Protein AF-A0A564YDT3-F1 (afdb_monomer_lite)

InterPro domains:
  IPR011989 Armadillo-like helical [G3DSA:1.25.10.10] (204-378)
  IPR016024 Armadillo-type fold [SSF48371] (12-375)
  IPR050517 DNA Damage Response and Repair Kinase [PTHR11139] (85-374)

Secondary structure (DSSP, 8-state):
----HHHHHHHTTHHHHHHHHHHHHHHHHHHTTSSSS--PPPPHHHHHHHHHHHHHHGGGGHHHHHHHHHHHHHH---HHHHHHHHHHHHH-GGGHHHHHHHHHHHHHHHHHT-B--S-S-----------PPP--------------------------------------BPPPPPPTT-TTTTTSTT-----------S----HHHHHHHHHHHHHHS--TTS-THHHHHHHHHHTSSTTT---HHHHHHHHHHHHHHHHHHHHHHHHSTTTTHHHHHHHHHHHHHHHHHHHH-S-HHHHHHHHHT--GGGHHHHTSHHHHHHHHHHTT-SSHHHHHHHHHHHHHHHHH-HHHHHHHHHHHHHHHHHHHHH--SSHHHH-

Sequence (383 aa):
MTYAAGEEFQKRDYVNKLVEILKNELKLLTESTSAKKKGGILSTAILLTLGLIAKNLGSAATGHIKGLLDTIIGRGLSQPLSITCALVAEHIPEMKRDVQEGLLKRINVILANTTGIGVPGGLPVGAVAGITPGSPTPGTAAGYGHRLSIPSSRLTPLRARHSVVGSPFSQVRTSAVPLPGFPWGEAFSKTSFVAGETDLSGDALTESQLVSVALKTLGNFDFEGYKLASFVRHIAQNFISIKTCGVREIRLEGVRTCLRLMLPLINSANHIPGQMQKELDAVSEVLTKLLIVGISDPDAEVRKCVFSMLDSQFDNFLAQSRHLNSLFVALNDEVFAIRGLVMQCLGRLSDVNPACVQPTLRSVLLKIITDLADSGTAKNKEE

pLDDT: mean 70.71, std 23.84, range [25.2, 96.88]

Radius of gyration: 30.37 Å; chains: 1; bounding box: 114×51×81 Å

Organism: Hymenolepis diminuta (NCBI:txid6216)

Structure (mmCIF, N/CA/C/O backbone):
data_AF-A0A564YDT3-F1
#
_entry.id   AF-A0A564YDT3-F1
#
loop_
_atom_site.group_PDB
_atom_site.id
_atom_site.type_symbol
_atom_site.label_atom_id
_atom_site.label_alt_id
_atom_site.label_comp_id
_atom_site.label_asym_id
_atom_site.label_entity_id
_atom_site.label_seq_id
_atom_site.pdbx_PDB_ins_code
_atom_site.Cartn_x
_atom_site.Cartn_y
_atom_site.Cartn_z
_atom_site.occupancy
_atom_site.B_iso_or_equiv
_atom_site.auth_seq_id
_atom_site.auth_comp_id
_atom_site.auth_asym_id
_atom_site.auth_atom_id
_atom_site.pdbx_PDB_model_num
ATOM 1 N N . MET A 1 1 ? -35.521 -2.847 -1.163 1.00 33.50 1 MET A N 1
ATOM 2 C CA . MET A 1 1 ? -36.248 -3.201 0.074 1.00 33.50 1 MET A CA 1
ATOM 3 C C . MET A 1 1 ? -35.228 -3.504 1.164 1.00 33.50 1 MET A C 1
ATOM 5 O O . MET A 1 1 ? -34.821 -4.646 1.324 1.00 33.50 1 MET A O 1
ATOM 9 N N . THR A 1 2 ? -34.741 -2.481 1.859 1.00 36.38 2 THR A N 1
ATOM 10 C CA . THR A 1 2 ? -33.985 -2.644 3.105 1.00 36.38 2 THR A CA 1
ATOM 11 C C . THR A 1 2 ? -35.016 -2.851 4.209 1.00 36.38 2 THR A C 1
ATOM 13 O O . THR A 1 2 ? -35.783 -1.946 4.521 1.00 36.38 2 THR A O 1
ATOM 16 N N . TYR A 1 3 ? -35.130 -4.078 4.717 1.00 42.34 3 TYR A N 1
ATOM 17 C CA . TYR A 1 3 ? -36.055 -4.386 5.806 1.00 42.34 3 TYR A CA 1
ATOM 18 C C . TYR A 1 3 ? -35.692 -3.519 7.016 1.00 42.34 3 TYR A C 1
ATOM 20 O O . TYR A 1 3 ? -34.595 -3.637 7.561 1.00 42.34 3 TYR A O 1
ATOM 28 N N . ALA A 1 4 ? -36.617 -2.653 7.428 1.00 45.19 4 ALA A N 1
ATOM 29 C CA . ALA A 1 4 ? -36.544 -1.835 8.632 1.00 45.19 4 ALA A CA 1
ATOM 30 C C . ALA A 1 4 ? -36.696 -2.709 9.893 1.00 45.19 4 ALA A C 1
ATOM 32 O O . ALA A 1 4 ? -37.617 -2.542 10.684 1.00 45.19 4 ALA A O 1
ATOM 33 N N . ALA A 1 5 ? -35.795 -3.676 10.084 1.00 51.84 5 ALA A N 1
ATOM 34 C CA . ALA A 1 5 ? -35.718 -4.457 11.317 1.00 51.84 5 ALA A CA 1
ATOM 35 C C . ALA A 1 5 ? -35.280 -3.591 12.515 1.00 51.84 5 ALA A C 1
ATOM 37 O O . ALA A 1 5 ? -35.499 -3.987 13.656 1.00 51.84 5 ALA A O 1
ATOM 38 N N . GLY A 1 6 ? -34.698 -2.410 12.258 1.00 53.25 6 GLY A N 1
ATOM 39 C CA . GLY A 1 6 ? -34.232 -1.470 13.276 1.00 53.25 6 GLY A CA 1
ATOM 40 C C . GLY A 1 6 ? -35.336 -1.004 14.228 1.00 53.25 6 GLY A C 1
ATOM 41 O O . GLY A 1 6 ? -35.147 -1.075 15.437 1.00 53.25 6 GLY A O 1
ATOM 42 N N . GLU A 1 7 ? -36.514 -0.617 13.725 1.00 53.59 7 GLU A N 1
ATOM 43 C CA . GLU A 1 7 ? -37.566 -0.038 14.579 1.00 53.59 7 GLU A CA 1
ATOM 44 C C . GLU A 1 7 ? -38.200 -1.052 15.549 1.00 53.59 7 GLU A C 1
ATOM 46 O O . GLU A 1 7 ? -38.453 -0.714 16.705 1.00 53.59 7 GLU A O 1
ATOM 51 N N . GLU A 1 8 ? -38.419 -2.304 15.131 1.00 54.78 8 GLU A N 1
ATOM 52 C CA . GLU A 1 8 ? -38.946 -3.375 16.002 1.00 54.78 8 GLU A CA 1
ATOM 53 C C . GLU A 1 8 ? -37.892 -3.877 17.008 1.00 54.78 8 GLU A C 1
ATOM 55 O O . GLU A 1 8 ? -38.218 -4.149 18.167 1.00 54.78 8 GLU A O 1
ATOM 60 N N . PHE A 1 9 ? -36.617 -3.967 16.605 1.00 57.81 9 PHE A N 1
ATOM 61 C CA . PHE A 1 9 ? -35.519 -4.370 17.499 1.00 57.81 9 PHE A CA 1
ATOM 62 C C . PHE A 1 9 ? -35.234 -3.333 18.585 1.00 57.81 9 PHE A C 1
ATOM 64 O O . PHE A 1 9 ? -34.908 -3.695 19.720 1.00 57.81 9 PHE A O 1
ATOM 71 N N . GLN A 1 10 ? -35.365 -2.056 18.234 1.00 55.94 10 GLN A N 1
ATOM 72 C CA . GLN A 1 10 ? -35.140 -0.931 19.130 1.00 55.94 10 GLN A CA 1
ATOM 73 C C . GLN A 1 10 ? -36.341 -0.717 20.067 1.00 55.94 10 GLN A C 1
ATOM 75 O O . GLN A 1 10 ? -36.142 -0.484 21.256 1.00 55.94 10 GLN A O 1
ATOM 80 N N . LYS A 1 11 ? -37.582 -0.918 19.588 1.00 57.47 11 LYS A N 1
ATOM 81 C CA . LYS A 1 11 ? -38.803 -0.882 20.422 1.00 57.47 11 LYS A CA 1
ATOM 82 C C . LYS A 1 11 ? -38.876 -1.984 21.482 1.00 57.47 11 LYS A C 1
ATOM 84 O O . LYS A 1 11 ? -39.515 -1.784 22.510 1.00 57.47 11 LYS A O 1
ATOM 89 N N . ARG A 1 12 ? -38.266 -3.151 21.243 1.00 57.25 12 ARG A N 1
ATOM 90 C CA . ARG A 1 12 ? -38.348 -4.318 22.148 1.00 57.25 12 ARG A CA 1
ATOM 91 C C . ARG A 1 12 ? -37.137 -4.507 23.070 1.00 57.25 12 ARG A C 1
ATOM 93 O O . ARG A 1 12 ? -37.044 -5.532 23.747 1.00 57.25 12 ARG A O 1
ATOM 100 N N . ASP A 1 13 ? -36.220 -3.540 23.105 1.00 66.75 13 ASP A N 1
ATOM 101 C CA . ASP A 1 13 ? -35.062 -3.511 24.013 1.00 66.75 13 ASP A CA 1
ATOM 102 C C . ASP A 1 13 ? -34.089 -4.709 23.864 1.00 66.75 13 ASP A C 1
ATOM 104 O O . ASP A 1 13 ? -33.243 -4.988 24.718 1.00 66.75 13 ASP A O 1
ATOM 108 N N . TYR A 1 14 ? -34.184 -5.449 22.753 1.00 68.19 14 TYR A N 1
ATOM 109 C CA . TYR A 1 14 ? -33.326 -6.607 22.483 1.00 68.19 14 TYR A CA 1
ATOM 110 C C . TYR A 1 14 ? -31.878 -6.206 22.219 1.00 68.19 14 TYR A C 1
ATOM 112 O O . TYR A 1 14 ? -30.973 -6.975 22.527 1.00 68.19 14 TYR A O 1
ATOM 120 N N . VAL A 1 15 ? -31.654 -5.000 21.694 1.00 66.12 15 VAL A N 1
ATOM 121 C CA . VAL A 1 15 ? -30.312 -4.446 21.472 1.00 66.12 15 VAL A CA 1
ATOM 122 C C . VAL A 1 15 ? -29.578 -4.288 22.797 1.00 66.12 15 VAL A C 1
ATOM 124 O O . VAL A 1 15 ? -28.439 -4.727 22.909 1.00 66.12 15 VAL A O 1
ATOM 127 N N . ASN A 1 16 ? -30.247 -3.759 23.823 1.00 67.25 16 ASN A N 1
ATOM 128 C CA . ASN A 1 16 ? -29.665 -3.604 25.152 1.00 67.25 16 ASN A CA 1
ATOM 129 C C . ASN A 1 16 ? -29.364 -4.955 25.789 1.00 67.25 16 ASN A C 1
ATOM 131 O O . ASN A 1 16 ? -28.258 -5.162 26.275 1.00 67.25 16 ASN A O 1
ATOM 135 N N . LYS A 1 17 ? -30.283 -5.921 25.691 1.00 70.38 17 LYS A N 1
ATOM 136 C CA . LYS A 1 17 ? -30.034 -7.291 26.168 1.00 70.38 17 LYS A CA 1
ATOM 137 C C . LYS A 1 17 ? -28.864 -7.956 25.446 1.00 70.38 17 LYS A C 1
ATOM 139 O O . LYS A 1 17 ? -28.045 -8.599 26.089 1.00 70.38 17 LYS A O 1
ATOM 144 N N . LEU A 1 18 ? -28.759 -7.790 24.130 1.00 72.25 18 LEU A N 1
ATOM 145 C CA . LEU A 1 18 ? -27.697 -8.394 23.329 1.00 72.25 18 LEU A CA 1
ATOM 146 C C . LEU A 1 18 ? -26.345 -7.724 23.603 1.00 72.25 18 LEU A C 1
ATOM 148 O O . LEU A 1 18 ? -25.355 -8.419 23.798 1.00 72.25 18 LEU A O 1
ATOM 152 N N . VAL A 1 19 ? -26.302 -6.395 23.706 1.00 69.56 19 VAL A N 1
ATOM 153 C CA . VAL A 1 19 ? -25.108 -5.648 24.131 1.00 69.56 19 VAL A CA 1
ATOM 154 C C . VAL A 1 19 ? -24.692 -6.040 25.548 1.00 69.56 19 VAL A C 1
ATOM 156 O O . VAL A 1 19 ? -23.501 -6.197 25.791 1.00 69.56 19 VAL A O 1
ATOM 159 N N . GLU A 1 20 ? -25.629 -6.220 26.479 1.00 70.75 20 GLU A N 1
ATOM 160 C CA . GLU A 1 20 ? -25.328 -6.683 27.840 1.00 70.75 20 GLU A CA 1
ATOM 161 C C . GLU A 1 20 ? -24.813 -8.128 27.851 1.00 70.75 20 GLU A C 1
ATOM 163 O O . GLU A 1 20 ? -23.852 -8.424 28.555 1.00 70.75 20 GLU A O 1
ATOM 168 N N . ILE A 1 21 ? -25.353 -9.018 27.014 1.00 73.38 21 ILE A N 1
ATOM 169 C CA . ILE A 1 21 ? -24.790 -10.364 26.815 1.00 73.38 21 ILE A CA 1
ATOM 170 C C . ILE A 1 21 ? -23.361 -10.265 26.269 1.00 73.38 21 ILE A C 1
ATOM 172 O O . ILE A 1 21 ? -22.465 -10.908 26.805 1.00 73.38 21 ILE A O 1
ATOM 176 N N . LEU A 1 22 ? -23.114 -9.415 25.266 1.00 72.06 22 LEU A N 1
ATOM 177 C CA . LEU A 1 22 ? -21.770 -9.200 24.722 1.00 72.06 22 LEU A CA 1
ATOM 178 C C . LEU A 1 22 ? -20.821 -8.609 25.772 1.00 72.06 22 LEU A C 1
ATOM 180 O O . LEU A 1 22 ? -19.676 -9.043 25.862 1.00 72.06 22 LEU A O 1
ATOM 184 N N . LYS A 1 23 ? -21.277 -7.655 26.591 1.00 70.06 23 LYS A N 1
ATOM 185 C CA . LYS A 1 23 ? -20.511 -7.106 27.719 1.00 70.06 23 LYS A CA 1
ATOM 186 C C . LYS A 1 23 ? -20.191 -8.178 28.748 1.00 70.06 23 LYS A C 1
ATOM 188 O O . LYS A 1 23 ? -19.061 -8.211 29.217 1.00 70.06 23 LYS A O 1
ATOM 193 N N . ASN A 1 24 ? -21.143 -9.044 29.084 1.00 70.12 24 ASN A N 1
ATOM 194 C CA . ASN A 1 24 ? -20.952 -10.117 30.055 1.00 70.12 24 ASN A CA 1
ATOM 195 C C . ASN A 1 24 ? -19.995 -11.189 29.529 1.00 70.12 24 ASN A C 1
ATOM 197 O O . ASN A 1 24 ? -19.078 -11.567 30.247 1.00 70.12 24 ASN A O 1
ATOM 201 N N . GLU A 1 25 ? -20.120 -11.594 28.266 1.00 68.81 25 GLU A N 1
ATOM 202 C CA . GLU A 1 25 ? -19.162 -12.481 27.591 1.00 68.81 25 GLU A CA 1
ATOM 203 C C . GLU A 1 25 ? -17.764 -11.852 27.544 1.00 68.81 25 GLU A C 1
ATOM 205 O O . GLU A 1 25 ? -16.768 -12.473 27.919 1.00 68.81 25 GLU A O 1
ATOM 210 N N . LEU A 1 26 ? -17.673 -10.566 27.189 1.00 66.56 26 LEU A N 1
ATOM 211 C CA . LEU A 1 26 ? -16.420 -9.820 27.249 1.00 66.56 26 LEU A CA 1
ATOM 212 C C . LEU A 1 26 ? -15.870 -9.770 28.676 1.00 66.56 26 LEU A C 1
ATOM 214 O O . LEU A 1 26 ? -14.663 -9.949 28.839 1.00 66.56 26 LEU A O 1
ATOM 218 N N . LYS A 1 27 ? -16.714 -9.551 29.690 1.00 66.00 27 LYS A N 1
ATOM 219 C CA . LYS A 1 27 ? -16.330 -9.459 31.103 1.00 66.00 27 LYS A CA 1
ATOM 220 C C . LYS A 1 27 ? -15.827 -10.799 31.636 1.00 66.00 27 LYS A C 1
ATOM 222 O O . LYS A 1 27 ? -14.763 -10.816 32.254 1.00 66.00 27 LYS A O 1
ATOM 227 N N . LEU A 1 28 ? -16.505 -11.898 31.314 1.00 58.72 28 LEU A N 1
ATOM 228 C CA . LEU A 1 28 ? -16.106 -13.271 31.641 1.00 58.72 28 LEU A CA 1
ATOM 229 C C . LEU A 1 28 ? -14.734 -13.610 31.044 1.00 58.72 28 LEU A C 1
ATOM 231 O O . LEU A 1 28 ? -13.866 -14.105 31.759 1.00 58.72 28 LEU A O 1
ATOM 235 N N . LEU A 1 29 ? -14.490 -13.211 29.790 1.00 54.16 29 LEU A N 1
ATOM 236 C CA . LEU A 1 29 ? -13.172 -13.281 29.138 1.00 54.16 29 LEU A CA 1
ATOM 237 C C . LEU A 1 29 ? -12.082 -12.441 29.840 1.00 54.16 29 LEU A C 1
ATOM 239 O O . LEU A 1 29 ? -10.897 -12.672 29.610 1.00 54.16 29 LEU A O 1
ATOM 243 N N . THR A 1 30 ? -12.452 -11.460 30.670 1.00 50.59 30 THR A N 1
ATOM 244 C CA . THR A 1 30 ? -11.523 -10.668 31.505 1.00 50.59 30 THR A CA 1
ATOM 245 C C . THR A 1 30 ? -11.317 -11.279 32.890 1.00 50.59 30 THR A C 1
ATOM 247 O O . THR A 1 30 ? -10.190 -11.307 33.377 1.00 50.59 30 THR A O 1
ATOM 250 N N . GLU A 1 31 ? -12.362 -11.785 33.545 1.00 45.59 31 GLU A N 1
ATOM 251 C CA . GLU A 1 31 ? -12.270 -12.317 34.915 1.00 45.59 31 GLU A CA 1
ATOM 252 C C . GLU A 1 31 ? -11.478 -13.636 34.979 1.00 45.59 31 GLU A C 1
ATOM 254 O O . GLU A 1 31 ? -10.703 -13.843 35.918 1.00 45.59 31 GLU A O 1
ATOM 259 N N . SER A 1 32 ? -11.525 -14.452 33.920 1.00 41.31 32 SER A N 1
ATOM 260 C CA . SER A 1 32 ? -10.684 -15.649 33.760 1.00 41.31 32 SER A CA 1
ATOM 261 C C . SER A 1 32 ? -9.178 -15.362 33.607 1.00 41.31 32 SER A C 1
ATOM 263 O O . SER A 1 32 ? -8.384 -16.296 33.533 1.00 41.31 32 SER A O 1
ATOM 265 N N . THR A 1 33 ? -8.756 -14.091 33.551 1.00 44.94 33 THR A N 1
ATOM 266 C CA . THR A 1 33 ? -7.354 -13.682 33.314 1.00 44.94 33 THR A CA 1
ATOM 267 C C . THR A 1 33 ? -6.648 -13.093 34.541 1.00 44.94 33 THR A C 1
ATOM 269 O O . THR A 1 33 ? -5.481 -12.703 34.458 1.00 44.94 33 THR A O 1
ATOM 272 N N . SER A 1 34 ? -7.310 -13.080 35.705 1.00 38.91 34 SER A N 1
ATOM 273 C CA . SER A 1 34 ? -6.758 -12.531 36.957 1.00 38.91 34 SER A CA 1
ATOM 274 C C . SER A 1 34 ? -5.702 -13.415 37.647 1.00 38.91 34 SER A C 1
ATOM 276 O O . SER A 1 34 ? -5.013 -12.946 38.550 1.00 38.91 34 SER A O 1
ATOM 278 N N . ALA A 1 35 ? -5.469 -14.647 37.180 1.00 37.22 35 ALA A N 1
ATOM 279 C CA . ALA A 1 35 ? -4.373 -15.498 37.645 1.00 37.22 35 ALA A CA 1
ATOM 280 C C . ALA A 1 35 ? -3.410 -15.824 36.489 1.00 37.22 35 ALA A C 1
ATOM 282 O O . ALA A 1 35 ? -3.577 -16.804 35.777 1.00 37.22 35 ALA A O 1
ATOM 283 N N . LYS A 1 36 ? -2.386 -14.976 36.319 1.00 36.22 36 LYS A N 1
ATOM 284 C CA . LYS A 1 36 ? -1.228 -15.135 35.412 1.00 36.22 36 LYS A CA 1
ATOM 285 C C . LYS A 1 36 ? -1.547 -15.409 33.924 1.00 36.22 36 LYS A C 1
ATOM 287 O O . LYS A 1 36 ? -1.629 -16.540 33.469 1.00 36.22 36 LYS A O 1
ATOM 292 N N . LYS A 1 37 ? -1.462 -14.323 33.143 1.00 46.25 37 LYS A N 1
ATOM 293 C CA . LYS A 1 37 ? -0.889 -14.276 31.780 1.00 46.25 37 LYS A CA 1
ATOM 294 C C . LYS A 1 37 ? -1.611 -15.120 30.706 1.00 46.25 37 LYS A C 1
ATOM 296 O O . LYS A 1 37 ? -1.073 -16.110 30.229 1.00 46.25 37 LYS A O 1
ATOM 301 N N . LYS A 1 38 ? -2.773 -14.655 30.225 1.00 38.19 38 LYS A N 1
ATOM 302 C CA . LYS A 1 38 ? -3.276 -14.979 28.871 1.00 38.19 38 LYS A CA 1
ATOM 303 C C . LYS A 1 38 ? -4.389 -14.005 28.468 1.00 38.19 38 LYS A C 1
ATOM 305 O O . LYS A 1 38 ? -5.486 -14.077 28.999 1.00 38.19 38 LYS A O 1
ATOM 310 N N . GLY A 1 39 ? -4.116 -13.070 27.557 1.00 39.53 39 GLY A N 1
ATOM 311 C CA . GLY A 1 39 ? -5.174 -12.285 26.916 1.00 39.53 39 GLY A CA 1
ATOM 312 C C . GLY A 1 39 ? -5.913 -13.187 25.935 1.00 39.53 39 GLY A C 1
ATOM 313 O O . GLY A 1 39 ? -5.366 -13.502 24.882 1.00 39.53 39 GLY A O 1
ATOM 314 N N . GLY A 1 40 ? -7.103 -13.663 26.306 1.00 47.50 40 GLY A N 1
ATOM 315 C CA . GLY A 1 40 ? -7.922 -14.504 25.435 1.00 47.50 40 GLY A CA 1
ATOM 316 C C . GLY A 1 40 ? -8.253 -13.777 24.133 1.00 47.50 40 GLY A C 1
ATOM 317 O O . GLY A 1 40 ? -8.677 -12.618 24.154 1.00 47.50 40 GLY A O 1
ATOM 318 N N . ILE A 1 41 ? -8.039 -14.450 23.001 1.00 51.03 41 ILE A N 1
ATOM 319 C CA . ILE A 1 41 ? -8.452 -13.957 21.687 1.00 51.03 41 ILE A CA 1
ATOM 320 C C . ILE A 1 41 ? -9.961 -13.729 21.734 1.00 51.03 41 ILE A C 1
ATOM 322 O O . ILE A 1 41 ? -10.732 -14.606 22.121 1.00 51.03 41 ILE A O 1
ATOM 326 N N . LEU A 1 42 ? -10.379 -12.524 21.363 1.00 62.12 42 LEU A N 1
ATOM 327 C CA . LEU A 1 42 ? -11.789 -12.187 21.260 1.00 62.12 42 LEU A CA 1
ATOM 328 C C . LEU A 1 42 ? -12.412 -13.065 20.174 1.00 62.12 42 LEU A C 1
ATOM 330 O O . LEU A 1 42 ? -11.911 -13.088 19.050 1.00 62.12 42 LEU A O 1
ATOM 334 N N . SER A 1 43 ? -13.478 -13.799 20.507 1.00 70.44 43 SER A N 1
ATOM 335 C CA . SER A 1 43 ? -14.129 -14.673 19.532 1.00 70.44 43 SER A CA 1
ATOM 336 C C . SER A 1 43 ? -14.546 -13.858 18.309 1.00 70.44 43 SER A C 1
ATOM 338 O O . SER A 1 43 ? -15.221 -12.833 18.428 1.00 70.44 43 SER A O 1
ATOM 340 N N . THR A 1 44 ? -14.156 -14.326 17.124 1.00 77.38 44 THR A N 1
ATOM 341 C CA . THR A 1 44 ? -14.500 -13.713 15.833 1.00 77.38 44 THR A CA 1
ATOM 342 C C . THR A 1 44 ? -16.002 -13.443 15.717 1.00 77.38 44 THR A C 1
ATOM 344 O O . THR A 1 44 ? -16.403 -12.405 15.197 1.00 77.38 44 THR A O 1
ATOM 347 N N . ALA A 1 45 ? -16.840 -14.321 16.278 1.00 76.94 45 ALA A N 1
ATOM 348 C CA . ALA A 1 45 ? -18.288 -14.143 16.306 1.00 76.94 45 ALA A CA 1
ATOM 349 C C . ALA A 1 45 ? -18.720 -12.896 17.103 1.00 76.94 45 ALA A C 1
ATOM 351 O O . ALA A 1 45 ? -19.580 -12.147 16.648 1.00 76.94 45 ALA A O 1
ATOM 352 N N . ILE A 1 46 ? -18.092 -12.620 18.251 1.00 78.12 46 ILE A N 1
ATOM 353 C CA . ILE A 1 46 ? -18.386 -11.443 19.091 1.00 78.12 46 ILE A CA 1
ATOM 354 C C . ILE A 1 46 ? -17.996 -10.152 18.353 1.00 78.12 46 ILE A C 1
ATOM 356 O O . ILE A 1 46 ? -18.741 -9.175 18.349 1.00 78.12 46 ILE A O 1
ATOM 360 N N . LEU A 1 47 ? -16.849 -10.156 17.670 1.00 78.06 47 LEU A N 1
ATOM 361 C CA . LEU A 1 47 ? -16.393 -9.004 16.888 1.00 78.06 47 LEU A CA 1
ATOM 362 C C . LEU A 1 47 ? -17.325 -8.715 15.707 1.00 78.06 47 LEU A C 1
ATOM 364 O O . LEU A 1 47 ? -17.747 -7.575 15.506 1.00 78.06 47 LEU A O 1
ATOM 368 N N . LEU A 1 48 ? -17.670 -9.737 14.927 1.00 80.00 48 LEU A N 1
ATOM 369 C CA . LEU A 1 48 ? -18.504 -9.560 13.739 1.00 80.00 48 LEU A CA 1
ATOM 370 C C . LEU A 1 48 ? -19.955 -9.220 14.094 1.00 80.00 48 LEU A C 1
ATOM 372 O O . LEU A 1 48 ? -20.562 -8.394 13.416 1.00 80.00 48 LEU A O 1
ATOM 376 N N . THR A 1 49 ? -20.500 -9.786 15.174 1.00 79.69 49 THR A N 1
ATOM 377 C CA . THR A 1 49 ? -21.835 -9.406 15.665 1.00 79.69 49 THR A CA 1
ATOM 378 C C . THR A 1 49 ? -21.885 -7.937 16.066 1.00 79.69 49 THR A C 1
ATOM 380 O O . THR A 1 49 ? -22.829 -7.257 15.679 1.00 79.69 49 THR A O 1
ATOM 383 N N . LEU A 1 50 ? -20.845 -7.402 16.716 1.00 81.19 50 LEU A N 1
ATOM 384 C CA . LEU A 1 50 ? -20.755 -5.965 16.994 1.00 81.19 50 LEU A CA 1
ATOM 385 C C . LEU A 1 50 ? -20.761 -5.118 15.710 1.00 81.19 50 LEU A C 1
ATOM 387 O O . LEU A 1 50 ? -21.458 -4.108 15.640 1.00 81.19 50 LEU A O 1
ATOM 391 N N . GLY A 1 51 ? -20.038 -5.553 14.673 1.00 78.06 51 GLY A N 1
ATOM 392 C CA . GLY A 1 51 ? -20.037 -4.882 13.368 1.00 78.06 51 GLY A CA 1
ATOM 393 C C . GLY A 1 51 ? -21.408 -4.918 12.685 1.00 78.06 51 GLY A C 1
ATOM 394 O O . GLY A 1 51 ? -21.837 -3.930 12.093 1.00 78.06 51 GLY A O 1
ATOM 395 N N . LEU A 1 52 ? -22.139 -6.028 12.813 1.00 79.38 52 LEU A N 1
ATOM 396 C CA . LEU A 1 52 ? -23.505 -6.159 12.301 1.00 79.38 52 LEU A CA 1
ATOM 397 C C . LEU A 1 52 ? -24.511 -5.306 13.085 1.00 79.38 52 LEU A C 1
ATOM 399 O O . LEU A 1 52 ? -25.425 -4.750 12.480 1.00 79.38 52 LEU A O 1
ATOM 403 N N . ILE A 1 53 ? -24.346 -5.166 14.402 1.00 78.81 53 ILE A N 1
ATOM 404 C CA . ILE A 1 53 ? -25.144 -4.242 15.224 1.00 78.81 53 ILE A CA 1
ATOM 405 C C . ILE A 1 53 ? -24.919 -2.813 14.729 1.00 78.81 53 ILE A C 1
ATOM 407 O O . ILE A 1 53 ? -25.890 -2.129 14.419 1.00 78.81 53 ILE A O 1
ATOM 411 N N . ALA A 1 54 ? -23.658 -2.395 14.570 1.00 79.81 54 ALA A N 1
ATOM 412 C CA . ALA A 1 54 ? -23.323 -1.071 14.048 1.00 79.81 54 ALA A CA 1
ATOM 413 C C . ALA A 1 54 ? -23.942 -0.828 12.663 1.00 79.81 54 ALA A C 1
ATOM 415 O O . ALA A 1 54 ? -24.550 0.213 12.431 1.00 79.81 54 ALA A O 1
ATOM 416 N N . LYS A 1 55 ? -23.870 -1.828 11.776 1.00 80.12 55 LYS A N 1
ATOM 417 C CA . LYS A 1 55 ? -24.445 -1.769 10.429 1.00 80.12 55 LYS A CA 1
ATOM 418 C C . LYS A 1 55 ? -25.966 -1.594 10.407 1.00 80.12 55 LYS A C 1
ATOM 420 O O . LYS A 1 55 ? -26.478 -0.849 9.580 1.00 80.12 55 LYS A O 1
ATOM 425 N N . ASN A 1 56 ? -26.691 -2.301 11.273 1.00 77.12 56 ASN A N 1
ATOM 426 C CA . ASN A 1 56 ? -28.159 -2.313 11.237 1.00 77.12 56 ASN A CA 1
ATOM 427 C C . ASN A 1 56 ? -28.810 -1.224 12.103 1.00 77.12 56 ASN A C 1
ATOM 429 O O . ASN A 1 56 ? -29.947 -0.847 11.830 1.00 77.12 56 ASN A O 1
ATOM 433 N N . LEU A 1 57 ? -28.128 -0.743 13.147 1.00 75.06 57 LEU A N 1
ATOM 434 C CA . LEU A 1 57 ? -28.666 0.248 14.090 1.00 75.06 57 LEU A CA 1
ATOM 435 C C . LEU A 1 57 ? -28.074 1.650 13.900 1.00 75.06 57 LEU A C 1
ATOM 437 O O . LEU A 1 57 ? -28.687 2.624 14.333 1.00 75.06 57 LEU A O 1
ATOM 441 N N . GLY A 1 58 ? -26.907 1.776 13.262 1.00 77.25 58 GLY A N 1
ATOM 442 C CA . GLY A 1 58 ? -26.261 3.064 13.018 1.00 77.25 58 GLY A CA 1
ATOM 443 C C . GLY A 1 58 ? -26.074 3.880 14.303 1.00 77.25 58 GLY A C 1
ATOM 444 O O . GLY A 1 58 ? -25.637 3.359 15.333 1.00 77.25 58 GLY A O 1
ATOM 445 N N . SER A 1 59 ? -26.447 5.161 14.256 1.00 72.81 59 SER A N 1
ATOM 446 C CA . SER A 1 59 ? -26.286 6.125 15.357 1.00 72.81 59 SER A CA 1
ATOM 447 C C . SER A 1 59 ? -27.078 5.791 16.629 1.00 72.81 59 SER A C 1
ATOM 449 O O . SER A 1 59 ? -26.749 6.280 17.708 1.00 72.81 59 SER A O 1
ATOM 451 N N . ALA A 1 60 ? -28.081 4.911 16.557 1.00 68.00 60 ALA A N 1
ATOM 452 C CA . ALA A 1 60 ? -28.821 4.459 17.735 1.00 68.00 60 ALA A CA 1
ATOM 453 C C . ALA A 1 60 ? -27.965 3.640 18.714 1.00 68.00 60 ALA A C 1
ATOM 455 O O . ALA A 1 60 ? -28.249 3.597 19.911 1.00 68.00 60 ALA A O 1
ATOM 456 N N . ALA A 1 61 ? -26.925 2.971 18.212 1.00 68.81 61 ALA A N 1
ATOM 457 C CA . ALA A 1 61 ? -26.076 2.091 19.007 1.00 68.81 61 ALA A CA 1
ATOM 458 C C . ALA A 1 61 ? -24.798 2.781 19.525 1.00 68.81 61 ALA A C 1
ATOM 460 O O . ALA A 1 61 ? -24.033 2.152 20.259 1.00 68.81 61 ALA A O 1
ATOM 461 N N . THR A 1 62 ? -24.571 4.063 19.203 1.00 72.06 62 THR A N 1
ATOM 462 C CA . THR A 1 62 ? -23.337 4.806 19.528 1.00 72.06 62 THR A CA 1
ATOM 463 C C . THR A 1 62 ? -22.971 4.726 21.013 1.00 72.06 62 THR A C 1
ATOM 465 O O . THR A 1 62 ? -21.843 4.372 21.360 1.00 72.06 62 THR A O 1
ATOM 468 N N . GLY A 1 63 ? -23.931 4.981 21.911 1.00 72.00 63 GLY A N 1
ATOM 469 C CA . GLY A 1 63 ? -23.686 4.964 23.360 1.00 72.00 63 GLY A CA 1
ATOM 470 C C . GLY A 1 63 ? -23.267 3.589 23.895 1.00 72.00 63 GLY A C 1
ATOM 471 O O . GLY A 1 63 ? -22.439 3.489 24.800 1.00 72.00 63 GLY A O 1
ATOM 472 N N . HIS A 1 64 ? -23.787 2.520 23.294 1.00 69.88 64 HIS A N 1
ATOM 473 C CA . HIS A 1 64 ? -23.524 1.140 23.695 1.00 69.88 64 HIS A CA 1
ATOM 474 C C . HIS A 1 64 ? -22.207 0.603 23.128 1.00 69.88 64 HIS A C 1
ATOM 476 O O . HIS A 1 64 ? -21.474 -0.107 23.821 1.00 69.88 64 HIS A O 1
ATOM 482 N N . ILE A 1 65 ? -21.891 0.959 21.881 1.00 75.25 65 ILE A N 1
ATOM 483 C CA . ILE A 1 65 ? -20.692 0.494 21.176 1.00 75.25 65 ILE A CA 1
ATOM 484 C C . ILE A 1 65 ? -19.447 1.230 21.677 1.00 75.25 65 ILE A C 1
ATOM 486 O O . ILE A 1 65 ? -18.403 0.596 21.823 1.00 75.25 65 ILE A O 1
ATOM 490 N N . LYS A 1 66 ? -19.540 2.523 22.016 1.00 78.75 66 LYS A N 1
ATOM 491 C CA . LYS A 1 66 ? -18.386 3.331 22.446 1.00 78.75 66 LYS A CA 1
ATOM 492 C C . LYS A 1 66 ? -17.630 2.731 23.637 1.00 78.75 66 LYS A C 1
ATOM 494 O O . LYS A 1 66 ? -16.421 2.547 23.553 1.00 78.75 66 LYS A O 1
ATOM 499 N N . GLY A 1 67 ? -18.331 2.330 24.700 1.00 74.25 67 GLY A N 1
ATOM 500 C CA . GLY A 1 67 ? -17.686 1.710 25.870 1.00 74.25 67 GLY A CA 1
ATOM 501 C C . GLY A 1 67 ? -17.078 0.325 25.590 1.00 74.25 67 GLY A C 1
ATOM 502 O O . GLY A 1 67 ? -16.102 -0.080 26.225 1.00 74.25 67 GLY A O 1
ATOM 503 N N . LEU A 1 68 ? -17.634 -0.405 24.620 1.00 74.19 68 LEU A N 1
ATOM 504 C CA . LEU A 1 68 ? -17.124 -1.711 24.205 1.00 74.19 68 LEU A CA 1
ATOM 505 C C . LEU A 1 68 ? -15.907 -1.592 23.289 1.00 74.19 68 LEU A C 1
ATOM 507 O O . LEU A 1 68 ? -14.981 -2.397 23.395 1.00 74.19 68 LEU A O 1
ATOM 511 N N . LEU A 1 69 ? -15.893 -0.590 22.416 1.00 78.56 69 LEU A N 1
ATOM 512 C CA . LEU A 1 69 ? -14.867 -0.411 21.400 1.00 78.56 69 LEU A CA 1
ATOM 513 C C . LEU A 1 69 ? -13.480 -0.191 22.015 1.00 78.56 69 LEU A C 1
ATOM 515 O O . LEU A 1 69 ? -12.538 -0.882 21.629 1.00 78.56 69 LEU A O 1
ATOM 519 N N . ASP A 1 70 ? -13.363 0.678 23.021 1.00 77.19 70 ASP A N 1
ATOM 520 C CA . ASP A 1 70 ? -12.091 0.923 23.719 1.00 77.19 70 ASP A CA 1
ATOM 521 C C . ASP A 1 70 ? -11.551 -0.353 24.375 1.00 77.19 70 ASP A C 1
ATOM 523 O O . ASP A 1 70 ? -10.359 -0.667 24.294 1.00 77.19 70 ASP A O 1
ATOM 527 N N . THR A 1 71 ? -12.449 -1.143 24.971 1.00 74.25 71 THR A N 1
ATOM 528 C CA . THR A 1 71 ? -12.108 -2.428 25.595 1.00 74.25 71 THR A CA 1
ATOM 529 C C . THR A 1 71 ? -11.627 -3.438 24.553 1.00 74.25 71 THR A C 1
ATOM 531 O O . THR A 1 71 ? -10.655 -4.161 24.777 1.00 74.25 71 THR A O 1
ATOM 534 N N . ILE A 1 72 ? -12.287 -3.489 23.397 1.00 76.00 72 ILE A N 1
ATOM 535 C CA . ILE A 1 72 ? -11.978 -4.424 22.316 1.00 76.00 72 ILE A CA 1
ATOM 536 C C . ILE A 1 72 ? -10.649 -4.054 21.630 1.00 76.00 72 ILE A C 1
ATOM 538 O O . ILE A 1 72 ? -9.785 -4.920 21.476 1.00 76.00 72 ILE A O 1
ATOM 542 N N . ILE A 1 73 ? -10.439 -2.778 21.288 1.00 77.81 73 ILE A N 1
ATOM 543 C CA . ILE A 1 73 ? -9.178 -2.277 20.708 1.00 77.81 73 ILE A CA 1
ATOM 544 C C . ILE A 1 73 ? -8.021 -2.433 21.713 1.00 77.81 73 ILE A C 1
ATOM 546 O O . ILE A 1 73 ? -6.885 -2.762 21.344 1.00 77.81 73 ILE A O 1
ATOM 550 N N . GLY A 1 74 ? -8.308 -2.266 23.007 1.00 70.44 74 GLY A N 1
ATOM 551 C CA . GLY A 1 74 ? -7.365 -2.489 24.100 1.00 70.44 74 GLY A CA 1
ATOM 552 C C . GLY A 1 74 ? -6.903 -3.944 24.249 1.00 70.44 74 GLY A C 1
ATOM 553 O O . GLY A 1 74 ? -5.770 -4.176 24.681 1.00 70.44 74 GLY A O 1
ATOM 554 N N . ARG A 1 75 ? -7.702 -4.936 23.838 1.00 69.31 75 ARG A N 1
ATOM 555 C CA . ARG A 1 75 ? -7.354 -6.363 23.985 1.00 69.31 75 ARG A CA 1
ATOM 556 C C . ARG A 1 75 ? -6.350 -6.851 22.948 1.00 69.31 75 ARG A C 1
ATOM 558 O O . ARG A 1 75 ? -5.376 -7.506 23.310 1.00 69.31 75 ARG A O 1
ATOM 565 N N . GLY A 1 76 ? -6.509 -6.495 21.680 1.00 72.06 76 GLY A N 1
ATOM 566 C CA . GLY A 1 76 ? -5.595 -6.979 20.649 1.00 72.06 76 GLY A CA 1
ATOM 567 C C . GLY A 1 76 ? -6.049 -6.644 19.247 1.00 72.06 76 GLY A C 1
ATOM 568 O O . GLY A 1 76 ? -7.243 -6.571 18.978 1.00 72.06 76 GLY A O 1
ATOM 569 N N . LEU A 1 77 ? -5.082 -6.465 18.349 1.00 79.25 77 LEU A N 1
ATOM 570 C CA . LEU A 1 77 ? -5.373 -6.277 16.939 1.00 79.25 77 LEU A CA 1
ATOM 571 C C . LEU A 1 77 ? -5.560 -7.642 16.271 1.00 79.25 77 LEU A C 1
ATOM 573 O O . LEU A 1 77 ? -4.725 -8.531 16.413 1.00 79.25 77 LEU A O 1
ATOM 577 N N . SER A 1 78 ? -6.661 -7.801 15.548 1.00 83.06 78 SER A N 1
ATOM 578 C CA . SER A 1 78 ? -6.975 -9.000 14.773 1.00 83.06 78 SER A CA 1
ATOM 579 C C . SER A 1 78 ? -7.660 -8.597 13.468 1.00 83.06 78 SER A C 1
ATOM 581 O O . SER A 1 78 ? -8.240 -7.513 13.374 1.00 83.06 78 SER A O 1
ATOM 583 N N . GLN A 1 79 ? -7.615 -9.463 12.454 1.00 80.62 79 GLN A N 1
ATOM 584 C CA . GLN A 1 79 ? -8.276 -9.177 11.178 1.00 80.62 79 GLN A CA 1
ATOM 585 C C . GLN A 1 79 ? -9.797 -8.963 11.327 1.00 80.62 79 GLN A C 1
ATOM 587 O O . GLN A 1 79 ? -10.305 -8.010 10.736 1.00 80.62 79 GLN A O 1
ATOM 592 N N . PRO A 1 80 ? -10.536 -9.758 12.132 1.00 81.88 80 PRO A N 1
ATOM 593 C CA . PRO A 1 80 ? -11.954 -9.501 12.368 1.00 81.88 80 PRO A CA 1
ATOM 594 C C . PRO A 1 80 ? -12.207 -8.160 13.055 1.00 81.88 80 PRO A C 1
ATOM 596 O O . PRO A 1 80 ? -13.154 -7.475 12.691 1.00 81.88 80 PRO A O 1
ATOM 599 N N . LEU A 1 81 ? -11.338 -7.743 13.986 1.00 84.44 81 LEU A N 1
ATOM 600 C CA . LEU A 1 81 ? -11.464 -6.435 14.629 1.00 84.44 81 LEU A CA 1
ATOM 601 C C . LEU A 1 81 ? -11.327 -5.296 13.615 1.00 84.44 81 LEU A C 1
ATOM 603 O O . LEU A 1 81 ? -12.118 -4.363 13.642 1.00 84.44 81 LEU A O 1
ATOM 607 N N . SER A 1 82 ? -10.352 -5.384 12.711 1.00 84.00 82 SER A N 1
ATOM 608 C CA . SER A 1 82 ? -10.164 -4.394 11.643 1.00 84.00 82 SER A CA 1
ATOM 609 C C . SER A 1 82 ? -11.433 -4.228 10.793 1.00 84.00 82 SER A C 1
ATOM 611 O O . SER A 1 82 ? -11.887 -3.108 10.563 1.00 84.00 82 SER A O 1
ATOM 613 N N . ILE A 1 83 ? -12.071 -5.346 10.424 1.00 82.81 83 ILE A N 1
ATOM 614 C CA . ILE A 1 83 ? -13.338 -5.360 9.673 1.00 82.81 83 ILE A CA 1
ATOM 615 C C . ILE A 1 83 ? -14.478 -4.758 10.501 1.00 82.81 83 ILE A C 1
ATOM 617 O O . ILE A 1 83 ? -15.229 -3.924 10.001 1.00 82.81 83 ILE A O 1
ATOM 621 N N . THR A 1 84 ? -14.606 -5.143 11.771 1.00 84.56 84 THR A N 1
ATOM 622 C CA . THR A 1 84 ? -15.619 -4.590 12.678 1.00 84.56 84 THR A CA 1
ATOM 623 C C . THR A 1 84 ? -15.466 -3.082 12.831 1.00 84.56 84 THR A C 1
ATOM 625 O O . THR A 1 84 ? -16.451 -2.360 12.710 1.00 84.56 84 THR A O 1
ATOM 628 N N . CYS A 1 85 ? -14.245 -2.593 13.044 1.00 84.56 85 CYS A N 1
ATOM 629 C CA . CYS A 1 85 ? -13.964 -1.165 13.124 1.00 84.56 85 CYS A CA 1
ATOM 630 C C . CYS A 1 85 ? -14.319 -0.443 11.820 1.00 84.56 85 CYS A C 1
ATOM 632 O O . CYS A 1 85 ? -14.848 0.663 11.879 1.00 84.56 85 CYS A O 1
ATOM 634 N N . ALA A 1 86 ? -14.062 -1.054 10.657 1.00 84.88 86 ALA A N 1
ATOM 635 C CA . ALA A 1 86 ? -14.427 -0.471 9.365 1.00 84.88 86 ALA A CA 1
ATOM 636 C C . ALA A 1 86 ? -15.951 -0.346 9.222 1.00 84.88 86 ALA A C 1
ATOM 638 O O . ALA A 1 86 ? -16.447 0.726 8.887 1.00 84.88 86 ALA A O 1
ATOM 639 N N . LEU A 1 87 ? -16.699 -1.395 9.582 1.00 83.50 87 LEU A N 1
ATOM 640 C CA . LEU A 1 87 ? -18.165 -1.365 9.586 1.00 83.50 87 LEU A CA 1
ATOM 641 C C . LEU A 1 87 ? -18.719 -0.305 10.547 1.00 83.50 87 LEU A C 1
ATOM 643 O O . LEU A 1 87 ? -19.671 0.391 10.199 1.00 83.50 87 LEU A O 1
ATOM 647 N N . VAL A 1 88 ? -18.118 -0.164 11.733 1.00 85.19 88 VAL A N 1
ATOM 648 C CA . VAL A 1 88 ? -18.493 0.869 12.712 1.00 85.19 88 VAL A CA 1
ATOM 649 C C . VAL A 1 88 ? -18.225 2.267 12.156 1.00 85.19 88 VAL A C 1
ATOM 651 O O . VAL A 1 88 ? -19.111 3.110 12.219 1.00 85.19 88 VAL A O 1
ATOM 654 N N . ALA A 1 89 ? -17.046 2.513 11.583 1.00 85.44 89 ALA A N 1
ATOM 655 C CA . ALA A 1 89 ? -16.692 3.818 11.026 1.00 85.44 89 ALA A CA 1
ATOM 656 C C . ALA A 1 89 ? -17.559 4.205 9.813 1.00 85.44 89 ALA A C 1
ATOM 658 O O . ALA A 1 89 ? -17.846 5.385 9.626 1.00 85.44 89 ALA A O 1
ATOM 659 N N . GLU A 1 90 ? -17.992 3.224 9.015 1.00 85.50 90 GLU A N 1
ATOM 660 C CA . GLU A 1 90 ? -18.865 3.429 7.852 1.00 85.50 90 GLU A CA 1
ATOM 661 C C . GLU A 1 90 ? -20.314 3.750 8.254 1.00 8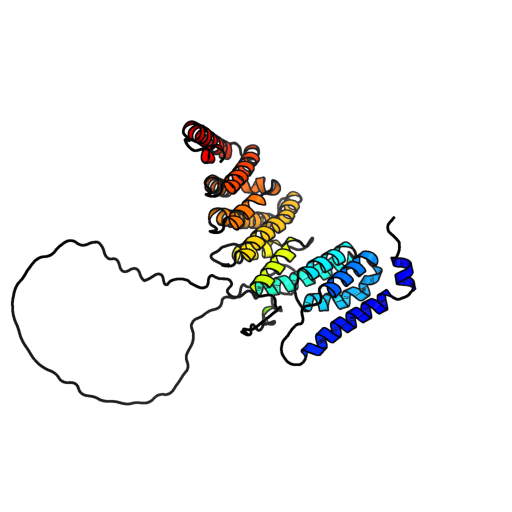5.50 90 GLU A C 1
ATOM 663 O O . GLU A 1 90 ? -20.919 4.670 7.708 1.00 85.50 90 GLU A O 1
ATOM 668 N N . HIS A 1 91 ? -20.876 3.022 9.225 1.00 82.75 91 HIS A N 1
ATOM 669 C CA . HIS A 1 91 ? -22.298 3.137 9.586 1.00 82.75 91 HIS A CA 1
ATOM 670 C C . HIS A 1 91 ? -22.552 4.081 10.774 1.00 82.75 91 HIS A C 1
ATOM 672 O O . HIS A 1 91 ? -23.696 4.465 11.020 1.00 82.75 91 HIS A O 1
ATOM 678 N N . ILE A 1 92 ? -21.501 4.481 11.502 1.00 84.25 92 ILE A N 1
ATOM 679 C CA . ILE A 1 92 ? -21.555 5.430 12.624 1.00 84.25 92 ILE A CA 1
ATOM 680 C C . ILE A 1 92 ? -20.465 6.506 12.446 1.00 84.25 92 ILE A C 1
ATOM 682 O O . ILE A 1 92 ? -19.406 6.440 13.081 1.00 84.25 92 ILE A O 1
ATOM 686 N N . PRO A 1 93 ? -20.711 7.542 11.619 1.00 80.69 93 PRO A N 1
ATOM 687 C CA . PRO A 1 93 ? -19.723 8.589 11.341 1.00 80.69 93 PRO A CA 1
ATOM 688 C C . PRO A 1 93 ? -19.251 9.346 12.591 1.00 80.69 93 PRO A C 1
ATOM 690 O O . PRO A 1 93 ? -18.094 9.754 12.664 1.00 80.69 93 PRO A O 1
ATOM 693 N N . GLU A 1 94 ? -20.115 9.482 13.604 1.00 84.19 94 GLU A N 1
ATOM 694 C CA . GLU A 1 94 ? -19.789 10.106 14.898 1.00 84.19 94 GLU A CA 1
ATOM 695 C C . GLU A 1 94 ? -18.628 9.405 15.619 1.00 84.19 94 GLU A C 1
ATOM 697 O O . GLU A 1 94 ? -17.873 10.042 16.349 1.00 84.19 94 GLU A O 1
ATOM 702 N N . MET A 1 95 ? -18.458 8.100 15.389 1.00 82.19 95 MET A N 1
ATOM 703 C CA . MET A 1 95 ? -17.400 7.294 15.995 1.00 82.19 95 MET A CA 1
ATOM 704 C C . MET A 1 95 ? -16.154 7.166 15.110 1.00 82.19 95 MET A C 1
ATOM 706 O O . MET A 1 95 ? -15.158 6.609 15.569 1.00 82.19 95 MET A O 1
ATOM 710 N N . LYS A 1 96 ? -16.164 7.683 13.868 1.00 84.88 96 LYS A N 1
ATOM 711 C CA . LYS A 1 96 ? -15.049 7.539 12.907 1.00 84.88 96 LYS A CA 1
ATOM 712 C C . LYS A 1 96 ? -13.719 8.006 13.515 1.00 84.88 96 LYS A C 1
ATOM 714 O O . LYS A 1 96 ? -12.746 7.256 13.476 1.00 84.88 96 LYS A O 1
ATOM 719 N N . ARG A 1 97 ? -13.706 9.186 14.151 1.00 86.06 97 ARG A N 1
ATOM 720 C CA . ARG A 1 97 ? -12.524 9.758 14.832 1.00 86.06 97 ARG A CA 1
ATOM 721 C C . ARG A 1 97 ? -12.033 8.862 15.973 1.00 86.06 97 ARG A C 1
ATOM 723 O O . ARG A 1 97 ? -10.868 8.487 15.992 1.00 86.06 97 ARG A O 1
ATOM 730 N N . ASP A 1 98 ? -12.927 8.472 16.882 1.00 85.00 98 ASP A N 1
ATOM 731 C CA . ASP A 1 98 ? -12.581 7.653 18.054 1.00 85.00 98 ASP A CA 1
ATOM 732 C C . ASP A 1 98 ? -11.991 6.289 17.630 1.00 85.00 98 ASP A C 1
ATOM 734 O O . ASP A 1 98 ? -10.968 5.845 18.160 1.00 85.00 98 ASP A O 1
ATOM 738 N N . VAL A 1 99 ? -12.587 5.646 16.614 1.00 87.00 99 VAL A N 1
ATOM 739 C CA . VAL A 1 99 ? -12.097 4.384 16.031 1.00 87.00 99 VAL A CA 1
ATOM 740 C C . VAL A 1 99 ? -10.715 4.574 15.397 1.00 87.00 99 VAL A C 1
ATOM 742 O O . VAL A 1 99 ? -9.808 3.775 15.651 1.00 87.00 99 VAL A O 1
ATOM 745 N N . GLN A 1 100 ? -10.543 5.621 14.582 1.00 89.50 100 GLN A N 1
ATOM 746 C CA . GLN A 1 100 ? -9.277 5.943 13.916 1.00 89.50 100 GLN A CA 1
ATOM 747 C C . GLN A 1 100 ? -8.151 6.150 14.933 1.00 89.50 100 GLN A C 1
ATOM 749 O O . GLN A 1 100 ? -7.086 5.542 14.799 1.00 89.50 100 GLN A O 1
ATOM 754 N N . GLU A 1 101 ? -8.386 6.945 15.979 1.00 87.31 101 GLU A N 1
ATOM 755 C CA . GLU A 1 101 ? -7.395 7.198 17.030 1.00 87.31 101 GLU A CA 1
ATOM 756 C C . GLU A 1 101 ? -7.050 5.928 17.799 1.00 87.31 101 GLU A C 1
ATOM 758 O O . GLU A 1 101 ? -5.868 5.620 17.974 1.00 87.31 101 GLU A O 1
ATOM 763 N N . GLY A 1 102 ? -8.057 5.157 18.217 1.00 86.12 102 GLY A N 1
ATOM 764 C CA . GLY A 1 102 ? -7.847 3.894 18.921 1.00 86.12 102 GLY A CA 1
ATOM 765 C C . GLY A 1 102 ? -7.004 2.908 18.106 1.00 86.12 102 GLY A C 1
ATOM 766 O O . GLY A 1 102 ? -6.043 2.325 18.626 1.00 86.12 102 GLY A O 1
ATOM 767 N N . LEU A 1 103 ? -7.313 2.759 16.815 1.00 88.75 103 LEU A N 1
ATOM 768 C CA . LEU A 1 103 ? -6.560 1.896 15.905 1.00 88.75 103 LEU A CA 1
ATOM 769 C C . LEU A 1 103 ? -5.131 2.397 15.689 1.00 88.75 103 LEU A C 1
ATOM 771 O O . LEU A 1 103 ? -4.195 1.611 15.850 1.00 88.75 103 LEU A O 1
ATOM 775 N N . LEU A 1 104 ? -4.935 3.685 15.391 1.00 89.62 104 LEU A N 1
ATOM 776 C CA . LEU A 1 104 ? -3.597 4.261 15.202 1.00 89.62 104 LEU A CA 1
ATOM 777 C C . LEU A 1 104 ? -2.739 4.111 16.458 1.00 89.62 104 LEU A C 1
ATOM 779 O O . LEU A 1 104 ? -1.566 3.745 16.358 1.00 89.62 104 LEU A O 1
ATOM 783 N N . LYS A 1 105 ? -3.324 4.316 17.644 1.00 86.06 105 LYS A N 1
ATOM 784 C CA . LYS A 1 105 ? -2.650 4.099 18.930 1.00 86.06 105 LYS A CA 1
ATOM 785 C C . LYS A 1 105 ? -2.128 2.679 19.037 1.00 86.06 105 LYS A C 1
ATOM 787 O O . LYS A 1 105 ? -0.963 2.461 19.369 1.00 86.06 105 LYS A O 1
ATOM 792 N N . ARG A 1 106 ? -2.993 1.703 18.751 1.00 85.31 106 ARG A N 1
ATOM 793 C CA . ARG A 1 106 ? -2.646 0.291 18.887 1.00 85.31 106 ARG A CA 1
ATOM 794 C C . ARG A 1 106 ? -1.621 -0.141 17.844 1.00 85.31 106 ARG A C 1
ATOM 796 O O . ARG A 1 106 ? -0.670 -0.831 18.200 1.00 85.31 106 ARG A O 1
ATOM 803 N N . ILE A 1 107 ? -1.779 0.295 16.597 1.00 88.94 107 ILE A N 1
ATOM 804 C CA . ILE A 1 107 ? -0.821 0.033 15.518 1.00 88.94 107 ILE A CA 1
ATOM 805 C C . ILE A 1 107 ? 0.546 0.616 15.881 1.00 88.94 107 ILE A C 1
ATOM 807 O O . ILE A 1 107 ? 1.537 -0.102 15.800 1.00 88.94 107 ILE A O 1
ATOM 811 N N . ASN A 1 108 ? 0.612 1.862 16.361 1.00 87.19 108 ASN A N 1
ATOM 812 C CA . ASN A 1 108 ? 1.879 2.483 16.754 1.00 87.19 108 ASN A CA 1
ATOM 813 C C . ASN A 1 108 ? 2.583 1.689 17.861 1.00 87.19 108 ASN A C 1
ATOM 815 O O . ASN A 1 108 ? 3.780 1.453 17.776 1.00 87.19 108 ASN A O 1
ATOM 819 N N . VAL A 1 109 ? 1.843 1.214 18.869 1.00 84.62 109 VAL A N 1
ATOM 820 C CA . VAL A 1 109 ? 2.408 0.378 19.943 1.00 84.62 109 VAL A CA 1
ATOM 821 C C . VAL A 1 109 ? 2.961 -0.943 19.412 1.00 84.62 109 VAL A C 1
ATOM 823 O O . VAL A 1 109 ? 4.004 -1.391 19.883 1.00 84.62 109 VAL A O 1
ATOM 826 N N . ILE A 1 110 ? 2.280 -1.571 18.452 1.00 85.00 110 ILE A N 1
ATOM 827 C CA . ILE A 1 110 ? 2.736 -2.829 17.846 1.00 85.00 110 ILE A CA 1
ATOM 828 C C . ILE A 1 110 ? 4.004 -2.584 17.023 1.00 85.00 110 ILE A C 1
ATOM 830 O O . ILE A 1 110 ? 5.006 -3.267 17.222 1.00 85.00 110 ILE A O 1
ATOM 834 N N . LEU A 1 111 ? 3.983 -1.582 16.141 1.00 84.31 111 LEU A N 1
ATOM 835 C CA . LEU A 1 111 ? 5.106 -1.288 15.253 1.00 84.31 111 LEU A CA 1
ATOM 836 C C . LEU A 1 111 ? 6.330 -0.779 16.027 1.00 84.31 111 LEU A C 1
ATOM 838 O O . LEU A 1 111 ? 7.434 -1.200 15.720 1.00 84.31 111 LEU A O 1
ATOM 842 N N . ALA A 1 112 ? 6.148 0.038 17.070 1.00 79.38 112 ALA A N 1
ATOM 843 C CA . ALA A 1 112 ? 7.243 0.560 17.892 1.00 79.38 112 ALA A CA 1
ATOM 844 C C . ALA A 1 112 ? 7.912 -0.512 18.767 1.00 79.38 112 ALA A C 1
ATOM 846 O O . ALA A 1 112 ? 9.117 -0.480 18.999 1.00 79.38 112 ALA A O 1
ATOM 847 N N . ASN A 1 113 ? 7.144 -1.476 19.274 1.00 70.75 113 ASN A N 1
ATOM 848 C CA . ASN A 1 113 ? 7.693 -2.526 20.131 1.00 70.75 113 ASN A CA 1
ATOM 849 C C . ASN A 1 113 ? 8.263 -3.710 19.354 1.00 70.75 113 ASN A C 1
ATOM 851 O O . ASN A 1 113 ? 8.719 -4.656 19.988 1.00 70.75 113 ASN A O 1
ATOM 855 N N . THR A 1 114 ? 8.259 -3.659 18.020 1.00 68.25 114 THR A N 1
ATOM 856 C CA . THR A 1 114 ? 8.801 -4.739 17.204 1.00 68.25 114 THR A CA 1
ATOM 857 C C . THR A 1 114 ? 10.315 -4.806 17.400 1.00 68.25 114 THR A C 1
ATOM 859 O O . THR A 1 114 ? 11.068 -3.968 16.898 1.00 68.25 114 THR A O 1
ATOM 862 N N . THR A 1 115 ? 10.773 -5.789 18.171 1.00 51.25 115 THR A N 1
ATOM 863 C CA . THR A 1 115 ? 12.200 -6.028 18.403 1.00 51.25 115 THR A CA 1
ATOM 864 C C . THR A 1 115 ? 12.676 -7.167 17.520 1.00 51.25 115 THR A C 1
ATOM 866 O O . THR A 1 115 ? 12.181 -8.280 17.624 1.00 51.25 115 THR A O 1
ATOM 869 N N . GLY A 1 116 ? 13.689 -6.923 16.687 1.00 52.56 116 GLY A N 1
ATOM 870 C CA . GLY A 1 116 ? 14.515 -8.018 16.177 1.00 52.56 116 GLY A CA 1
ATOM 871 C C . GLY A 1 116 ? 13.886 -8.936 15.124 1.00 52.56 116 GLY A C 1
ATOM 872 O O . GLY A 1 116 ? 14.276 -10.093 15.052 1.00 52.56 116 GLY A O 1
ATOM 873 N N . ILE A 1 117 ? 13.036 -8.434 14.219 1.00 52.97 117 ILE A N 1
ATOM 874 C CA . ILE A 1 117 ? 12.726 -9.150 12.955 1.00 52.97 117 ILE A CA 1
ATOM 875 C C . ILE A 1 117 ? 13.907 -9.037 11.951 1.00 52.97 117 ILE A C 1
ATOM 877 O O . ILE A 1 117 ? 13.764 -9.251 10.751 1.00 52.97 117 ILE A O 1
ATOM 881 N N . GLY A 1 118 ? 15.104 -8.689 12.428 1.00 47.47 118 GLY A N 1
ATOM 882 C CA . GLY A 1 118 ? 16.342 -8.771 11.662 1.00 47.47 118 GLY A CA 1
ATOM 883 C C . GLY A 1 118 ? 16.801 -10.225 11.553 1.00 47.47 118 GLY A C 1
ATOM 884 O O . GLY A 1 118 ? 16.589 -11.022 12.461 1.00 47.47 118 GLY A O 1
ATOM 885 N N . VAL A 1 119 ? 17.408 -10.565 10.419 1.00 41.28 119 VAL A N 1
ATOM 886 C CA . VAL A 1 119 ? 17.891 -11.909 10.069 1.00 41.28 119 VAL A CA 1
ATOM 887 C C . VAL A 1 119 ? 18.635 -12.581 11.244 1.00 41.28 119 VAL A C 1
ATOM 889 O O . VAL A 1 119 ? 19.647 -12.039 11.697 1.00 41.28 119 VAL A O 1
ATOM 892 N N . PRO A 1 120 ? 18.215 -13.771 11.721 1.00 37.81 120 PRO A N 1
ATOM 893 C CA . PRO A 1 120 ? 19.039 -14.571 12.614 1.00 37.81 120 PRO A CA 1
ATOM 894 C C . PRO A 1 120 ? 20.138 -15.230 11.773 1.00 37.81 120 PRO A C 1
ATOM 896 O O . PRO A 1 120 ? 19.897 -16.218 11.087 1.00 37.81 120 PRO A O 1
ATOM 899 N N . GLY A 1 121 ? 21.341 -14.653 11.782 1.00 37.31 121 GLY A N 1
ATOM 900 C CA . GLY A 1 121 ? 22.516 -15.266 11.156 1.00 37.31 121 GLY A CA 1
ATOM 901 C C . GLY A 1 121 ? 23.298 -14.333 10.241 1.00 37.31 121 GLY A C 1
ATOM 902 O O . GLY A 1 121 ? 23.294 -14.491 9.025 1.00 37.31 121 GLY A O 1
ATOM 903 N N . GLY A 1 122 ? 24.034 -13.393 10.831 1.00 28.89 122 GLY A N 1
ATOM 904 C CA . GLY A 1 122 ? 25.237 -12.874 10.188 1.00 28.89 122 GLY A CA 1
ATOM 905 C C . GLY A 1 122 ? 26.378 -13.857 10.437 1.00 28.89 122 GLY A C 1
ATOM 906 O O . GLY A 1 122 ? 26.825 -13.994 11.574 1.00 28.89 122 GLY A O 1
ATOM 907 N N . LEU A 1 123 ? 26.844 -14.551 9.396 1.00 28.81 123 LEU A N 1
ATOM 908 C CA . LEU A 1 123 ? 28.166 -15.184 9.420 1.00 28.81 123 LEU A CA 1
ATOM 909 C C . LEU A 1 123 ? 29.217 -14.107 9.752 1.00 28.81 123 LEU A C 1
ATOM 911 O O . LEU A 1 123 ? 29.121 -12.996 9.221 1.00 28.81 123 LEU A O 1
ATOM 915 N N . PRO A 1 124 ? 30.213 -14.389 10.612 1.00 28.94 124 PRO A N 1
ATOM 916 C CA . PRO A 1 124 ? 31.239 -13.411 10.925 1.00 28.94 124 PRO A CA 1
ATOM 917 C C . PRO A 1 124 ? 32.063 -13.165 9.661 1.00 28.94 124 PRO A C 1
ATOM 919 O O . PRO A 1 124 ? 32.735 -14.062 9.153 1.00 28.94 124 PRO A O 1
ATOM 922 N N . VAL A 1 125 ? 32.002 -11.936 9.148 1.00 29.52 125 VAL A N 1
ATOM 923 C CA . VAL A 1 125 ? 32.951 -11.439 8.153 1.00 29.52 125 VAL A CA 1
ATOM 924 C C . VAL A 1 125 ? 34.314 -11.423 8.839 1.00 29.52 125 VAL A C 1
ATOM 926 O O . VAL A 1 125 ? 34.610 -10.555 9.660 1.00 29.52 125 VAL A O 1
ATOM 929 N N . GLY A 1 126 ? 35.092 -12.469 8.561 1.00 28.81 126 GLY A N 1
ATOM 930 C CA . GLY A 1 126 ? 36.459 -12.631 9.022 1.00 28.81 126 GLY A CA 1
ATOM 931 C C . GLY A 1 126 ? 37.307 -11.438 8.605 1.00 28.81 126 GLY A C 1
ATOM 932 O O . GLY A 1 126 ? 37.211 -10.938 7.484 1.00 28.81 126 GLY A O 1
ATOM 933 N N . ALA A 1 127 ? 38.114 -10.983 9.557 1.00 27.94 127 ALA A N 1
ATOM 934 C CA . ALA A 1 127 ? 39.071 -9.909 9.407 1.00 27.94 127 ALA A CA 1
ATOM 935 C C . ALA A 1 127 ? 39.928 -10.080 8.143 1.00 27.94 127 ALA A C 1
ATOM 937 O O . ALA A 1 127 ? 40.464 -11.150 7.858 1.00 27.94 127 ALA A O 1
ATOM 938 N N . VAL A 1 128 ? 40.074 -8.977 7.416 1.00 27.39 128 VAL A N 1
ATOM 939 C CA . VAL A 1 128 ? 40.991 -8.825 6.292 1.00 27.39 128 VAL A CA 1
ATOM 940 C C . VAL A 1 128 ? 42.424 -8.979 6.809 1.00 27.39 128 VAL A C 1
ATOM 942 O O . VAL A 1 128 ? 42.952 -8.083 7.462 1.00 27.39 128 VAL A O 1
ATOM 945 N N . ALA A 1 129 ? 43.060 -10.104 6.496 1.00 27.86 129 ALA A N 1
ATOM 946 C CA . ALA A 1 129 ? 44.510 -10.228 6.451 1.00 27.86 129 ALA A CA 1
ATOM 947 C C . ALA A 1 129 ? 44.883 -10.545 5.000 1.00 27.86 129 ALA A C 1
ATOM 949 O O . ALA A 1 129 ? 44.510 -11.588 4.463 1.00 27.86 129 ALA A O 1
ATOM 950 N N . GLY A 1 130 ? 45.544 -9.591 4.344 1.00 27.17 130 GLY A N 1
ATOM 951 C CA . GLY A 1 130 ? 45.992 -9.725 2.965 1.00 27.17 130 GLY A CA 1
ATOM 952 C C . GLY A 1 130 ? 47.024 -10.838 2.823 1.00 27.17 130 GLY A C 1
ATOM 953 O O . GLY A 1 130 ? 48.010 -10.867 3.555 1.00 27.17 130 GLY A O 1
ATOM 954 N N . ILE A 1 131 ? 46.804 -11.728 1.857 1.00 29.23 131 ILE A N 1
ATOM 955 C CA . ILE A 1 131 ? 47.808 -12.671 1.368 1.00 29.23 131 ILE A CA 1
ATOM 956 C C . ILE A 1 131 ? 47.718 -12.677 -0.160 1.00 29.23 131 ILE A C 1
ATOM 958 O O . ILE A 1 131 ? 46.712 -13.078 -0.743 1.00 29.23 131 ILE A O 1
ATOM 962 N N . THR A 1 132 ? 48.773 -12.170 -0.791 1.00 32.62 132 THR A N 1
ATOM 963 C CA . THR A 1 132 ? 49.076 -12.294 -2.220 1.00 32.62 132 THR A CA 1
ATOM 964 C C . THR A 1 132 ? 49.647 -13.690 -2.532 1.00 32.62 132 THR A C 1
ATOM 966 O O . THR A 1 132 ? 50.130 -14.372 -1.627 1.00 32.62 132 THR A O 1
ATOM 969 N N . PRO A 1 133 ? 49.576 -14.159 -3.793 1.00 32.31 133 PRO A N 1
ATOM 970 C CA . PRO A 1 133 ? 49.773 -15.564 -4.138 1.00 32.31 133 PRO A CA 1
ATOM 971 C C . PRO A 1 133 ? 51.250 -15.944 -4.309 1.00 32.31 133 PRO A C 1
ATOM 973 O O . PRO A 1 133 ? 52.072 -15.141 -4.746 1.00 32.31 133 PRO A O 1
ATOM 976 N N . GLY A 1 134 ? 51.566 -17.198 -3.975 1.00 26.55 134 GLY A N 1
ATOM 977 C CA . GLY A 1 134 ? 52.913 -17.761 -4.025 1.00 26.55 134 GLY A CA 1
ATOM 978 C C . GLY A 1 134 ? 53.289 -18.468 -5.332 1.00 26.55 134 GLY A C 1
ATOM 979 O O . GLY A 1 134 ? 52.439 -18.923 -6.091 1.00 26.55 134 GLY A O 1
ATOM 980 N N . SER A 1 135 ? 54.603 -18.596 -5.527 1.00 28.36 135 SER A N 1
ATOM 981 C CA . SER A 1 135 ? 55.353 -19.741 -6.086 1.00 28.36 135 SER A CA 1
ATOM 982 C C . SER A 1 135 ? 56.862 -19.506 -5.799 1.00 28.36 135 SER A C 1
ATOM 984 O O . SER A 1 135 ? 57.209 -18.403 -5.376 1.00 28.36 135 SER A O 1
ATOM 986 N N . PRO A 1 136 ? 57.785 -20.460 -6.032 1.00 35.09 136 PRO A N 1
ATOM 987 C CA . PRO A 1 136 ? 58.019 -21.698 -5.285 1.00 35.09 136 PRO A CA 1
ATOM 988 C C . PRO A 1 136 ? 59.414 -21.755 -4.588 1.00 35.09 136 PRO A C 1
ATOM 990 O O . PRO A 1 136 ? 60.239 -20.860 -4.714 1.00 35.09 136 PRO A O 1
ATOM 993 N N . THR A 1 137 ? 59.635 -22.844 -3.837 1.00 31.47 137 THR A N 1
ATOM 994 C CA . THR A 1 137 ? 60.853 -23.361 -3.144 1.00 31.47 137 THR A CA 1
ATOM 995 C C . THR A 1 137 ? 62.238 -23.000 -3.727 1.00 31.47 137 THR A C 1
ATOM 997 O O . THR A 1 137 ? 62.366 -22.964 -4.951 1.00 31.47 137 THR A O 1
ATOM 1000 N N . PRO A 1 138 ? 63.312 -22.906 -2.897 1.00 34.06 138 PRO A N 1
ATOM 1001 C CA . PRO A 1 138 ? 64.237 -24.057 -2.747 1.00 34.06 138 PRO A CA 1
ATOM 1002 C C . PRO A 1 138 ? 64.990 -24.215 -1.390 1.00 34.06 138 PRO A C 1
ATOM 1004 O O . PRO A 1 138 ? 65.282 -23.252 -0.694 1.00 34.06 138 PRO A O 1
ATOM 1007 N N . GLY A 1 139 ? 65.332 -25.473 -1.068 1.00 26.36 139 GLY A N 1
ATOM 1008 C CA . GLY A 1 139 ? 66.681 -25.987 -0.736 1.00 26.36 139 GLY A CA 1
ATOM 1009 C C . GLY A 1 139 ? 67.581 -25.375 0.360 1.00 26.36 139 GLY A C 1
ATOM 1010 O O . GLY A 1 139 ? 68.190 -24.338 0.159 1.00 26.36 139 GLY A O 1
ATOM 1011 N N . THR A 1 140 ? 67.787 -26.169 1.422 1.00 27.09 140 THR A N 1
ATOM 1012 C CA . THR A 1 140 ? 69.080 -26.594 2.026 1.00 27.09 140 THR A CA 1
ATOM 1013 C C . THR A 1 140 ? 70.160 -25.557 2.411 1.00 27.09 140 THR A C 1
ATOM 1015 O O . THR A 1 140 ? 70.828 -25.012 1.543 1.00 27.09 140 THR A O 1
ATOM 1018 N N . ALA A 1 141 ? 70.477 -25.462 3.717 1.00 27.17 141 ALA A N 1
ATOM 1019 C CA . ALA A 1 141 ? 71.780 -25.819 4.333 1.00 27.17 141 ALA A CA 1
ATOM 1020 C C . ALA A 1 141 ? 72.182 -24.961 5.562 1.00 27.17 141 ALA A C 1
ATOM 1022 O O . ALA A 1 141 ? 72.261 -23.744 5.496 1.00 27.17 141 ALA A O 1
ATOM 1023 N N . ALA A 1 142 ? 72.541 -25.688 6.631 1.00 26.73 142 ALA A N 1
ATOM 1024 C CA . ALA A 1 142 ? 73.627 -25.465 7.597 1.00 26.73 142 ALA A CA 1
ATOM 1025 C C . ALA A 1 142 ? 73.701 -24.199 8.488 1.00 26.73 142 ALA A C 1
ATOM 1027 O O . ALA A 1 142 ? 73.974 -23.098 8.031 1.00 26.73 142 ALA A O 1
ATOM 1028 N N . GLY A 1 143 ? 73.759 -24.457 9.806 1.00 25.88 143 GLY A N 1
ATOM 1029 C CA . GLY A 1 143 ? 74.970 -24.126 10.573 1.00 25.88 143 GLY A CA 1
ATOM 1030 C C . GLY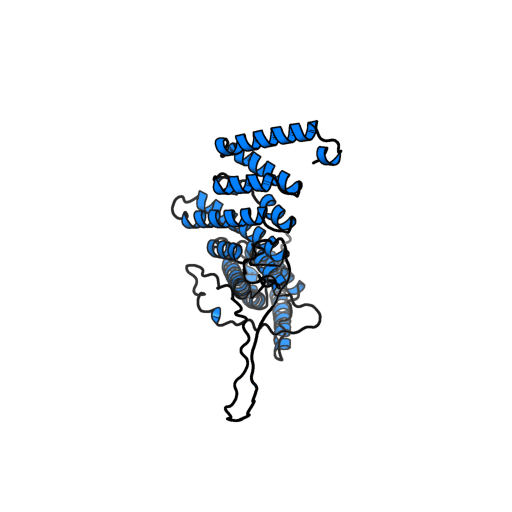 A 1 143 ? 74.823 -23.222 11.804 1.00 25.88 143 GLY A C 1
ATOM 1031 O O . GLY A 1 143 ? 74.641 -22.026 11.652 1.00 25.88 143 GLY A O 1
ATOM 1032 N N . TYR A 1 144 ? 75.101 -23.815 12.980 1.00 28.55 144 TYR A N 1
ATOM 1033 C CA . TYR A 1 144 ? 75.583 -23.206 14.242 1.00 28.55 144 TYR A CA 1
ATOM 1034 C C . TYR A 1 144 ? 74.635 -22.224 14.969 1.00 28.55 144 TYR A C 1
ATOM 1036 O O . TYR A 1 144 ? 74.036 -21.350 14.375 1.00 28.55 144 TYR A O 1
ATOM 1044 N N . GLY A 1 145 ? 74.456 -22.240 16.289 1.00 26.56 145 GLY A N 1
ATOM 1045 C CA . GLY A 1 145 ? 75.065 -22.980 17.386 1.00 26.56 145 GLY A CA 1
ATOM 1046 C C . GLY A 1 145 ? 74.654 -22.305 18.708 1.00 26.56 145 GLY A C 1
ATOM 1047 O O . GLY A 1 145 ? 74.375 -21.112 18.726 1.00 26.56 145 GLY A O 1
ATOM 1048 N N . HIS A 1 146 ? 74.700 -23.082 19.797 1.00 29.08 146 HIS A N 1
ATOM 1049 C CA . HIS A 1 146 ? 74.644 -22.685 21.218 1.00 29.08 146 HIS A CA 1
ATOM 1050 C C . HIS A 1 146 ? 73.310 -22.148 21.781 1.00 29.08 146 HIS A C 1
ATOM 1052 O O . HIS A 1 146 ? 72.589 -21.437 21.108 1.00 29.08 146 HIS A O 1
ATOM 1058 N N . ARG A 1 147 ? 72.938 -22.303 23.059 1.00 25.41 147 ARG A N 1
ATOM 1059 C CA . ARG A 1 147 ? 73.096 -23.276 24.168 1.00 25.41 147 ARG A CA 1
ATOM 1060 C C . ARG A 1 147 ? 72.294 -22.631 25.334 1.00 25.41 147 ARG A C 1
ATOM 1062 O O . ARG A 1 147 ? 72.257 -21.410 25.404 1.00 25.41 147 ARG A O 1
ATOM 1069 N N . LEU A 1 148 ? 71.794 -23.448 26.275 1.00 26.20 148 LEU A N 1
ATOM 1070 C CA . LEU A 1 148 ? 71.462 -23.140 27.695 1.00 26.20 148 LEU A CA 1
ATOM 1071 C C . LEU A 1 148 ? 69.992 -22.832 28.110 1.00 26.20 148 LEU A C 1
ATOM 1073 O O . LEU A 1 148 ? 69.539 -21.699 28.117 1.00 26.20 148 LEU A O 1
ATOM 1077 N N . SER A 1 149 ? 69.302 -23.903 28.546 1.00 25.27 149 SER A N 1
ATOM 1078 C CA . SER A 1 149 ? 68.732 -24.152 29.903 1.00 25.27 149 SER A CA 1
ATOM 1079 C C . SER A 1 149 ? 67.889 -23.096 30.668 1.00 25.27 149 SER A C 1
ATOM 1081 O O . SER A 1 149 ? 68.439 -22.124 31.166 1.00 25.27 149 SER A O 1
ATOM 1083 N N . ILE A 1 150 ? 66.578 -23.395 30.844 1.00 32.09 150 ILE A N 1
ATOM 1084 C CA . ILE A 1 150 ? 65.779 -23.682 32.091 1.00 32.09 150 ILE A CA 1
ATOM 1085 C C . ILE A 1 150 ? 66.233 -22.969 33.403 1.00 32.09 150 ILE A C 1
ATOM 1087 O O . ILE A 1 150 ? 67.429 -23.042 33.679 1.00 32.09 150 ILE A O 1
ATOM 1091 N N . PRO A 1 151 ? 65.349 -22.403 34.289 1.00 32.78 151 PRO A N 1
ATOM 1092 C CA . PRO A 1 151 ? 64.157 -23.070 34.862 1.00 32.78 151 PRO A CA 1
ATOM 1093 C C . PRO A 1 151 ? 62.864 -22.270 35.123 1.00 32.78 151 PRO A C 1
ATOM 1095 O O . PRO A 1 151 ? 62.831 -21.055 35.275 1.00 32.78 151 PRO A O 1
ATOM 1098 N N . SER A 1 152 ? 61.790 -23.054 35.284 1.00 31.41 152 SER A N 1
ATOM 1099 C CA . SER A 1 152 ? 60.539 -22.705 35.969 1.00 31.41 152 SER A CA 1
ATOM 1100 C C . SER A 1 152 ? 60.729 -22.457 37.467 1.00 31.41 152 SER A C 1
ATOM 1102 O O . SER A 1 152 ? 61.421 -23.235 38.118 1.00 31.41 152 SER A O 1
ATOM 1104 N N . SER A 1 153 ? 59.965 -21.510 38.021 1.00 26.56 153 SER A N 1
ATOM 1105 C CA . SER A 1 153 ? 59.586 -21.471 39.441 1.00 26.56 153 SER A CA 1
ATOM 1106 C C . SER A 1 153 ? 58.198 -20.851 39.612 1.00 26.56 153 SER A C 1
ATOM 1108 O O . SER A 1 153 ? 57.919 -19.771 39.102 1.00 26.56 153 SER A O 1
ATOM 1110 N N . ARG A 1 154 ? 57.345 -21.568 40.354 1.00 25.20 154 ARG A N 1
ATOM 1111 C CA . ARG A 1 154 ? 56.028 -21.168 40.880 1.00 25.20 154 ARG A CA 1
ATOM 1112 C C . ARG A 1 154 ? 56.085 -19.850 41.655 1.00 25.20 154 ARG A C 1
ATOM 1114 O O . ARG A 1 154 ? 57.100 -19.607 42.286 1.00 25.20 154 ARG A O 1
ATOM 1121 N N . LEU A 1 155 ? 54.940 -19.163 41.764 1.00 27.27 155 LEU A N 1
ATOM 1122 C CA . LEU A 1 155 ? 54.297 -18.760 43.032 1.00 27.27 155 LEU A CA 1
ATOM 1123 C C . LEU A 1 155 ? 52.846 -18.284 42.757 1.00 27.27 155 LEU A C 1
ATOM 1125 O O . LEU A 1 155 ? 52.610 -17.315 42.046 1.00 27.27 155 LEU A O 1
ATOM 1129 N N . THR A 1 156 ? 51.866 -18.991 43.321 1.00 28.52 156 THR A N 1
ATOM 1130 C CA . THR A 1 156 ? 50.511 -18.503 43.671 1.00 28.52 156 THR A CA 1
ATOM 1131 C C . THR A 1 156 ? 50.566 -17.827 45.057 1.00 28.52 156 THR A C 1
ATOM 1133 O O . THR A 1 156 ? 51.592 -17.996 45.718 1.00 28.52 156 THR A O 1
ATOM 1136 N N . PRO A 1 157 ? 49.483 -17.275 45.653 1.00 40.62 157 PRO A N 1
ATOM 1137 C CA . PRO A 1 157 ? 48.200 -16.757 45.142 1.00 40.62 157 PRO A CA 1
ATOM 1138 C C . PRO A 1 157 ? 47.924 -15.315 45.646 1.00 40.62 157 PRO A C 1
ATOM 1140 O O . PRO A 1 157 ? 48.524 -14.895 46.623 1.00 40.62 157 PRO A O 1
ATOM 1143 N N . LEU A 1 158 ? 46.929 -14.594 45.113 1.00 27.36 158 LEU A N 1
ATOM 1144 C CA . LEU A 1 158 ? 46.125 -13.681 45.944 1.00 27.36 158 LEU A CA 1
ATOM 1145 C C . LEU A 1 158 ? 44.729 -13.467 45.345 1.00 27.36 158 LEU A C 1
ATOM 1147 O O . LEU A 1 158 ? 44.514 -13.375 44.142 1.00 27.36 158 LEU A O 1
ATOM 1151 N N . ARG A 1 159 ? 43.777 -13.480 46.266 1.00 26.73 159 ARG A N 1
ATOM 1152 C CA . ARG A 1 159 ? 42.331 -13.612 46.136 1.00 26.73 159 ARG A CA 1
ATOM 1153 C C . ARG A 1 159 ? 41.689 -12.240 45.937 1.00 26.73 159 ARG A C 1
ATOM 1155 O O . ARG A 1 159 ? 41.863 -11.383 46.794 1.00 26.73 159 ARG A O 1
ATOM 1162 N N . ALA A 1 160 ? 40.849 -12.073 44.918 1.00 28.30 160 ALA A N 1
ATOM 1163 C CA . ALA A 1 160 ? 39.787 -11.066 44.927 1.00 28.30 160 ALA A CA 1
ATOM 1164 C C . ALA A 1 160 ? 38.564 -11.564 44.143 1.00 28.30 160 ALA A C 1
ATOM 1166 O O . ALA A 1 160 ? 38.669 -12.285 43.157 1.00 28.30 160 ALA A O 1
ATOM 1167 N N . ARG A 1 161 ? 37.401 -11.258 44.707 1.00 27.50 161 ARG A N 1
ATOM 1168 C CA . ARG A 1 161 ? 36.087 -11.867 44.496 1.00 27.50 161 ARG A CA 1
ATOM 1169 C C . ARG A 1 161 ? 35.367 -11.336 43.246 1.00 27.50 161 ARG A C 1
ATOM 1171 O O . ARG A 1 161 ? 35.467 -10.158 42.948 1.00 27.50 161 ARG A O 1
ATOM 1178 N N . HIS A 1 162 ? 34.582 -12.230 42.637 1.00 26.08 162 HIS A N 1
ATOM 1179 C CA . HIS A 1 162 ? 33.290 -12.055 41.946 1.00 26.08 162 HIS A CA 1
ATOM 1180 C C . HIS A 1 162 ? 32.953 -10.705 41.280 1.00 26.08 162 HIS A C 1
ATOM 1182 O O . HIS A 1 162 ? 32.742 -9.717 41.977 1.00 26.08 162 HIS A O 1
ATOM 1188 N N . SER A 1 163 ? 32.628 -10.739 39.977 1.00 27.05 163 SER A N 1
ATOM 1189 C CA . SER A 1 163 ? 31.257 -10.450 39.497 1.00 27.05 163 SER A CA 1
ATOM 1190 C C . SER A 1 163 ? 31.041 -10.794 38.013 1.00 27.05 163 SER A C 1
ATOM 1192 O O . SER A 1 163 ? 31.686 -10.253 37.128 1.00 27.05 163 SER A O 1
ATOM 1194 N N . VAL A 1 164 ? 30.125 -11.745 37.812 1.00 30.00 164 VAL A N 1
ATOM 1195 C CA . VAL A 1 164 ? 29.013 -11.801 36.843 1.00 30.00 164 VAL A CA 1
ATOM 1196 C C . VAL A 1 164 ? 29.213 -11.207 35.434 1.00 30.00 164 VAL A C 1
ATOM 1198 O O . VAL A 1 164 ? 29.183 -10.004 35.215 1.00 30.00 164 VAL A O 1
ATOM 1201 N N . VAL A 1 165 ? 29.299 -12.148 34.488 1.00 28.25 165 VAL A N 1
ATOM 1202 C CA . VAL A 1 165 ? 28.795 -12.178 33.100 1.00 28.25 165 VAL A CA 1
ATOM 1203 C C . VAL A 1 165 ? 27.916 -10.991 32.667 1.00 28.25 165 VAL A C 1
ATOM 1205 O O . VAL A 1 165 ? 26.803 -10.821 33.156 1.00 28.25 165 VAL A O 1
ATOM 1208 N N . GLY A 1 166 ? 28.365 -10.265 31.639 1.00 26.03 166 GLY A N 1
ATOM 1209 C CA . GLY A 1 166 ? 27.524 -9.432 30.777 1.00 26.03 166 GLY A CA 1
ATOM 1210 C C . GLY A 1 166 ? 27.516 -9.999 29.354 1.00 26.03 166 GLY A C 1
ATOM 1211 O O . GLY A 1 166 ? 28.567 -10.112 28.731 1.00 26.03 166 GLY A O 1
ATOM 1212 N N . SER A 1 167 ? 26.338 -10.388 28.863 1.00 28.59 167 SER A N 1
ATOM 1213 C CA . SER A 1 167 ? 26.099 -10.820 27.477 1.00 28.59 167 SER A CA 1
ATOM 1214 C C . SER A 1 167 ? 26.058 -9.606 26.530 1.00 28.59 167 SER A C 1
ATOM 1216 O O . SER A 1 167 ? 25.451 -8.598 26.903 1.00 28.59 167 SER A O 1
ATOM 1218 N N . PRO A 1 168 ? 26.632 -9.653 25.312 1.00 28.81 168 PRO A N 1
ATOM 1219 C CA . PRO A 1 168 ? 26.531 -8.567 24.346 1.00 28.81 168 PRO A CA 1
ATOM 1220 C C . PRO A 1 168 ? 25.413 -8.854 23.331 1.00 28.81 168 PRO A C 1
ATOM 1222 O O . PRO A 1 168 ? 25.651 -9.424 22.274 1.00 28.81 168 PRO A O 1
ATOM 1225 N N . PHE A 1 169 ? 24.185 -8.429 23.625 1.00 27.11 169 PHE A N 1
ATOM 1226 C CA . PHE A 1 169 ? 23.145 -8.245 22.606 1.00 27.11 169 PHE A CA 1
ATOM 1227 C C . PHE A 1 169 ? 22.397 -6.944 22.896 1.00 27.11 169 PHE A C 1
ATOM 1229 O O . PHE A 1 169 ? 21.504 -6.888 23.739 1.00 27.11 169 PHE A O 1
ATOM 1236 N N . SER A 1 170 ? 22.765 -5.871 22.197 1.00 29.55 170 SER A N 1
ATOM 1237 C CA . SER A 1 170 ? 21.991 -4.630 22.191 1.00 29.55 170 SER A CA 1
ATOM 1238 C C . SER A 1 170 ? 20.812 -4.791 21.229 1.00 29.55 170 SER A C 1
ATOM 1240 O O . SER A 1 170 ? 20.952 -4.599 20.022 1.00 29.55 170 SER A O 1
ATOM 1242 N N . GLN A 1 171 ? 19.656 -5.182 21.763 1.00 38.53 171 GLN A N 1
ATOM 1243 C CA . GLN A 1 171 ? 18.383 -5.190 21.043 1.00 38.53 171 GLN A CA 1
ATOM 1244 C C . GLN A 1 171 ? 17.931 -3.743 20.783 1.00 38.53 171 GLN A C 1
ATOM 1246 O O . GLN A 1 171 ? 17.602 -3.011 21.717 1.00 38.53 171 GLN A O 1
ATOM 1251 N N . VAL A 1 172 ? 17.917 -3.311 19.520 1.00 42.00 172 VAL A N 1
ATOM 1252 C CA . VAL A 1 172 ? 17.438 -1.974 19.137 1.00 42.00 172 VAL A CA 1
ATOM 1253 C C . VAL A 1 172 ? 15.926 -2.034 18.910 1.00 42.00 172 VAL A C 1
ATOM 1255 O O . VAL A 1 172 ? 15.460 -2.700 17.988 1.00 42.00 172 VAL A O 1
ATOM 1258 N N . ARG A 1 173 ? 15.154 -1.350 19.764 1.00 52.56 173 ARG A N 1
ATOM 1259 C CA . ARG A 1 173 ? 13.719 -1.097 19.546 1.00 52.56 173 ARG A CA 1
ATOM 1260 C C . ARG A 1 173 ? 13.547 -0.032 18.471 1.00 52.56 173 ARG A C 1
ATOM 1262 O O . ARG A 1 173 ? 14.238 0.986 18.497 1.00 52.56 173 ARG A O 1
ATOM 1269 N N . THR A 1 174 ? 12.597 -0.230 17.567 1.00 56.00 174 THR A N 1
ATOM 1270 C CA . THR A 1 174 ? 12.175 0.819 16.635 1.00 56.00 174 THR A CA 1
ATOM 1271 C C . THR A 1 174 ? 11.496 1.942 17.424 1.00 56.00 174 THR A C 1
ATOM 1273 O O . THR A 1 174 ? 10.594 1.690 18.215 1.00 56.00 174 THR A O 1
ATOM 1276 N N . SER A 1 175 ? 11.933 3.193 17.281 1.00 56.62 175 SER A N 1
ATOM 1277 C CA . SER A 1 175 ? 11.310 4.301 18.015 1.00 56.62 175 SER A CA 1
ATOM 1278 C C . SER A 1 175 ? 9.844 4.488 17.602 1.00 56.62 175 SER A C 1
ATOM 1280 O O . SER A 1 175 ? 9.485 4.299 16.439 1.00 56.62 175 SER A O 1
ATOM 1282 N N . ALA A 1 176 ? 8.987 4.860 18.559 1.00 59.53 176 ALA A N 1
ATOM 1283 C CA . ALA A 1 176 ? 7.582 5.161 18.289 1.00 59.53 176 ALA A CA 1
ATOM 1284 C C . ALA A 1 176 ? 7.443 6.318 17.289 1.00 59.53 176 ALA A C 1
ATOM 1286 O O . ALA A 1 176 ? 8.235 7.262 17.320 1.00 59.53 176 ALA A O 1
ATOM 1287 N N . VAL A 1 177 ? 6.428 6.265 16.420 1.00 61.00 177 VAL A N 1
ATOM 1288 C CA . VAL A 1 177 ? 6.194 7.298 15.401 1.00 61.00 177 VAL A CA 1
ATOM 1289 C C . VAL A 1 177 ? 5.579 8.540 16.064 1.00 61.00 177 VAL A C 1
ATOM 1291 O O . VAL A 1 177 ? 4.466 8.447 16.590 1.00 61.00 177 VAL A O 1
ATOM 1294 N N . PRO A 1 178 ? 6.246 9.713 16.054 1.00 55.53 178 PRO A N 1
ATOM 1295 C CA . PRO A 1 178 ? 5.651 10.942 16.561 1.00 55.53 178 PRO A CA 1
ATOM 1296 C C . PRO A 1 178 ? 4.685 11.525 15.517 1.00 55.53 178 PRO A C 1
ATOM 1298 O O . PRO A 1 178 ? 5.040 11.705 14.349 1.00 55.53 178 PRO A O 1
ATOM 1301 N N . LEU A 1 179 ? 3.459 11.839 15.939 1.00 53.94 179 LEU A N 1
ATOM 1302 C CA . LEU A 1 179 ? 2.479 12.573 15.134 1.00 53.94 179 LEU A CA 1
ATOM 1303 C C . LEU A 1 179 ? 2.450 14.051 15.573 1.00 53.94 179 LEU A C 1
ATOM 1305 O O . LEU A 1 179 ? 2.258 14.317 16.762 1.00 53.94 179 LEU A O 1
ATOM 1309 N N . PRO A 1 180 ? 2.610 15.026 14.654 1.00 46.34 180 PRO A N 1
ATOM 1310 C CA . PRO A 1 180 ? 2.457 16.442 14.984 1.00 46.34 180 PRO A CA 1
ATOM 1311 C C . PRO A 1 180 ? 1.027 16.742 15.459 1.00 46.34 180 PRO A C 1
ATOM 1313 O O . PRO A 1 180 ? 0.078 16.498 14.719 1.00 46.34 180 PRO A O 1
ATOM 1316 N N . GLY A 1 181 ? 0.879 17.282 16.674 1.00 45.59 181 GLY A N 1
ATOM 1317 C CA . GLY A 1 181 ? -0.420 17.649 17.259 1.00 45.59 181 GLY A CA 1
ATOM 1318 C C . GLY A 1 181 ? -1.065 16.600 18.176 1.00 45.59 181 GLY A C 1
ATOM 1319 O O . GLY A 1 181 ? -2.180 16.832 18.629 1.00 45.59 181 GLY A O 1
ATOM 1320 N N . PHE A 1 182 ? -0.386 15.486 18.486 1.00 44.56 182 PHE A N 1
ATOM 1321 C CA . PHE A 1 182 ? -0.907 14.435 19.377 1.00 44.56 182 PHE A CA 1
ATOM 1322 C C . PHE A 1 182 ? -0.045 14.245 20.647 1.00 44.56 182 PHE A C 1
ATOM 1324 O O . PHE A 1 182 ? 1.183 14.194 20.549 1.00 44.56 182 PHE A O 1
ATOM 1331 N N . PRO A 1 183 ? -0.646 14.072 21.846 1.00 40.28 183 PRO A N 1
ATOM 1332 C CA . PRO A 1 183 ? 0.044 14.108 23.150 1.00 40.28 183 PRO A CA 1
ATOM 1333 C C . PRO A 1 183 ? 0.750 12.791 23.532 1.00 40.28 183 PRO A C 1
ATOM 1335 O O . PRO A 1 183 ? 0.880 12.437 24.700 1.00 40.28 183 PRO A O 1
ATOM 1338 N N . TRP A 1 184 ? 1.161 12.001 22.548 1.00 46.69 184 TRP A N 1
ATOM 1339 C CA . TRP A 1 184 ? 1.485 10.589 22.731 1.00 46.69 184 TRP A CA 1
ATOM 1340 C C . TRP A 1 184 ? 2.982 10.293 22.884 1.00 46.69 184 TRP A C 1
ATOM 1342 O O . TRP A 1 184 ? 3.326 9.246 23.413 1.00 46.69 184 TRP A O 1
ATOM 1352 N N . GLY A 1 185 ? 3.878 11.220 22.536 1.00 41.59 185 GLY A N 1
ATOM 1353 C CA . GLY A 1 185 ? 5.330 10.978 22.480 1.00 41.59 185 GLY A CA 1
ATOM 1354 C C . GLY A 1 185 ? 5.983 10.381 23.739 1.00 41.59 185 GLY A C 1
ATOM 1355 O O . GLY A 1 185 ? 6.941 9.627 23.611 1.00 41.59 185 GLY A O 1
ATOM 1356 N N . GLU A 1 186 ? 5.452 10.643 24.939 1.00 39.19 186 GLU A N 1
ATOM 1357 C CA . GLU A 1 186 ? 6.040 10.172 26.208 1.00 39.19 186 GLU A CA 1
ATOM 1358 C C . GLU A 1 186 ? 5.260 9.033 26.893 1.00 39.19 186 GLU A C 1
ATOM 1360 O O . GLU A 1 186 ? 5.808 8.318 27.736 1.00 39.19 186 GLU A O 1
ATOM 1365 N N . ALA A 1 187 ? 3.990 8.815 26.532 1.00 36.12 187 ALA A N 1
ATOM 1366 C CA . ALA A 1 187 ? 3.112 7.878 27.239 1.00 36.12 187 ALA A CA 1
ATOM 1367 C C . ALA A 1 187 ? 3.383 6.395 26.902 1.00 36.12 187 ALA A C 1
ATOM 1369 O O . ALA A 1 187 ? 3.114 5.523 27.727 1.00 36.12 187 ALA A O 1
ATOM 1370 N N . PHE A 1 188 ? 3.944 6.090 25.725 1.00 38.91 188 PHE A N 1
ATOM 1371 C CA . PHE A 1 188 ? 4.119 4.702 25.251 1.00 38.91 188 PHE A CA 1
ATOM 1372 C C . PHE A 1 188 ? 5.448 4.070 25.645 1.00 38.91 188 PHE A C 1
ATOM 1374 O O . PHE A 1 188 ? 5.542 2.846 25.698 1.00 38.91 188 PHE A O 1
ATOM 1381 N N . SER A 1 189 ? 6.450 4.877 26.004 1.00 37.72 189 SER A N 1
ATOM 1382 C CA . SER A 1 189 ? 7.742 4.382 26.493 1.00 37.72 189 SER A CA 1
ATOM 1383 C C . SER A 1 189 ? 7.606 3.597 27.806 1.00 37.72 189 SER A C 1
ATOM 1385 O O . SER A 1 189 ? 8.470 2.786 28.130 1.00 37.72 189 SER A O 1
ATOM 1387 N N . LYS A 1 190 ? 6.513 3.813 28.558 1.00 33.88 190 LYS A N 1
ATOM 1388 C CA . LYS A 1 190 ? 6.228 3.148 29.842 1.00 33.88 190 LYS A CA 1
ATOM 1389 C C . LYS A 1 190 ? 5.350 1.896 29.726 1.00 33.88 190 LYS A C 1
ATOM 1391 O O . LYS A 1 190 ? 5.299 1.121 30.676 1.00 33.88 190 LYS A O 1
ATOM 1396 N N . THR A 1 191 ? 4.680 1.663 28.596 1.00 34.69 191 THR A N 1
ATOM 1397 C CA . THR A 1 191 ? 3.908 0.430 28.362 1.00 34.69 191 THR A CA 1
ATOM 1398 C C . THR A 1 191 ? 4.814 -0.638 27.763 1.00 34.69 191 THR A C 1
ATOM 1400 O O . THR A 1 191 ? 4.892 -0.814 26.549 1.00 34.69 191 THR A O 1
ATOM 1403 N N . SER A 1 192 ? 5.546 -1.330 28.631 1.00 30.36 192 SER A N 1
ATOM 1404 C CA . SER A 1 192 ? 6.385 -2.469 28.277 1.00 30.36 192 SER A CA 1
ATOM 1405 C C . SER A 1 192 ? 5.527 -3.675 27.883 1.00 30.36 192 SER A C 1
ATOM 1407 O O . SER A 1 192 ? 4.783 -4.230 28.690 1.00 30.36 192 SER A O 1
ATOM 1409 N N . PHE A 1 193 ? 5.666 -4.121 26.633 1.00 35.38 193 PHE A N 1
ATOM 1410 C CA . PHE A 1 193 ? 5.291 -5.478 26.254 1.00 35.38 193 PHE A CA 1
ATOM 1411 C C . PHE A 1 193 ? 6.285 -6.441 26.918 1.00 35.38 193 PHE A C 1
ATOM 1413 O O . PHE A 1 193 ? 7.484 -6.397 26.641 1.00 35.38 193 PHE A O 1
ATOM 1420 N N . VAL A 1 194 ? 5.807 -7.268 27.852 1.00 32.03 194 VAL A N 1
ATOM 1421 C CA . VAL A 1 194 ? 6.616 -8.325 28.473 1.00 32.03 194 VAL A CA 1
ATOM 1422 C C . VAL A 1 194 ? 6.585 -9.539 27.549 1.00 32.03 194 VAL A C 1
ATOM 1424 O O . VAL A 1 194 ? 5.727 -10.414 27.688 1.00 32.03 194 VAL A O 1
ATOM 1427 N N . ALA A 1 195 ? 7.526 -9.586 26.606 1.00 30.34 195 ALA A N 1
ATOM 1428 C CA . ALA A 1 195 ? 7.859 -10.803 25.879 1.00 30.34 195 ALA A CA 1
ATOM 1429 C C . ALA A 1 195 ? 8.452 -11.802 26.885 1.00 30.34 195 ALA A C 1
ATOM 1431 O O . ALA A 1 195 ? 9.564 -11.625 27.374 1.00 30.34 195 ALA A O 1
ATOM 1432 N N . GLY A 1 196 ? 7.664 -12.799 27.284 1.00 27.09 196 GLY A N 1
ATOM 1433 C CA . GLY A 1 196 ? 8.192 -13.966 27.980 1.00 27.09 196 GLY A CA 1
ATOM 1434 C C . GLY A 1 196 ? 8.267 -15.107 26.986 1.00 27.09 196 GLY A C 1
ATOM 1435 O O . GLY A 1 196 ? 7.232 -15.461 26.429 1.00 27.09 196 GLY A O 1
ATOM 1436 N N . GLU A 1 197 ? 9.469 -15.640 26.790 1.00 32.97 197 GLU A N 1
ATOM 1437 C CA . GLU A 1 197 ? 9.712 -16.938 26.165 1.00 32.97 197 GLU A CA 1
ATOM 1438 C C . GLU A 1 197 ? 8.792 -17.986 26.794 1.00 32.97 197 GLU A C 1
ATOM 1440 O O . GLU A 1 197 ? 8.858 -18.227 27.999 1.00 32.97 197 GLU A O 1
ATOM 1445 N N . THR A 1 198 ? 7.934 -18.601 25.986 1.00 29.23 198 THR A N 1
ATOM 1446 C CA . THR A 1 198 ? 7.327 -19.894 26.303 1.00 29.23 198 THR A CA 1
ATOM 1447 C C . THR A 1 198 ? 7.044 -20.620 25.000 1.00 29.23 198 THR A C 1
ATOM 1449 O O . THR A 1 198 ? 6.128 -20.250 24.262 1.00 29.23 198 THR A O 1
ATOM 1452 N N . ASP A 1 199 ? 7.835 -21.657 24.749 1.00 29.61 199 ASP A N 1
ATOM 1453 C CA . ASP A 1 199 ? 7.448 -22.781 23.912 1.00 29.61 199 ASP A CA 1
ATOM 1454 C C . ASP A 1 199 ? 6.142 -23.419 24.425 1.00 29.61 199 ASP A C 1
ATOM 1456 O O . ASP A 1 199 ? 5.846 -23.386 25.622 1.00 29.61 199 ASP A O 1
ATOM 1460 N N . LEU A 1 200 ? 5.443 -24.075 23.488 1.00 33.00 200 LEU A N 1
ATOM 1461 C CA . LEU A 1 200 ? 4.302 -25.000 23.614 1.00 33.00 200 LEU A CA 1
ATOM 1462 C C . LEU A 1 200 ? 2.888 -24.452 23.296 1.00 33.00 200 LEU A C 1
ATOM 1464 O O . LEU A 1 200 ? 2.201 -23.834 24.104 1.00 33.00 200 LEU A O 1
ATOM 1468 N N . SER A 1 201 ? 2.447 -24.857 22.095 1.00 32.47 201 SER A N 1
ATOM 1469 C CA . SER A 1 201 ? 1.085 -25.198 21.638 1.00 32.47 201 SER A CA 1
ATOM 1470 C C . SER A 1 201 ? -0.041 -24.149 21.692 1.00 32.47 201 SER A C 1
ATOM 1472 O O . SER A 1 201 ? -0.676 -23.949 22.724 1.00 32.47 201 SER A O 1
ATOM 1474 N N . GLY A 1 202 ? -0.385 -23.651 20.493 1.00 40.97 202 GLY A N 1
ATOM 1475 C CA . GLY A 1 202 ? -1.763 -23.412 20.034 1.00 40.97 202 GLY A CA 1
ATOM 1476 C C . GLY A 1 202 ? -2.379 -22.048 20.356 1.00 40.97 202 GLY A C 1
ATOM 1477 O O . GLY A 1 202 ? -2.758 -21.787 21.492 1.00 40.97 202 GLY A O 1
ATOM 1478 N N . ASP A 1 203 ? -2.561 -21.230 19.315 1.00 43.91 203 ASP A N 1
ATOM 1479 C CA . ASP A 1 203 ? -3.453 -20.058 19.258 1.00 43.91 203 ASP A CA 1
ATOM 1480 C C . ASP A 1 203 ? -3.055 -18.785 20.028 1.00 43.91 203 ASP A C 1
ATOM 1482 O O . ASP A 1 203 ? -3.897 -18.091 20.594 1.00 43.91 203 ASP A O 1
ATOM 1486 N N . ALA A 1 204 ? -1.783 -18.386 19.971 1.00 56.38 204 ALA A N 1
ATOM 1487 C CA . ALA A 1 204 ? -1.395 -16.981 20.132 1.00 56.38 204 ALA A CA 1
ATOM 1488 C C . ALA A 1 204 ? -0.702 -16.512 18.846 1.00 56.38 204 ALA A C 1
ATOM 1490 O O . ALA A 1 204 ? 0.215 -17.180 18.370 1.00 56.38 204 ALA A O 1
ATOM 1491 N N . LEU A 1 205 ? -1.145 -15.387 18.263 1.00 64.06 205 LEU A N 1
ATOM 1492 C CA . LEU A 1 205 ? -0.475 -14.810 17.094 1.00 64.06 205 LEU A CA 1
ATOM 1493 C C . LEU A 1 205 ? 0.988 -14.532 17.451 1.00 64.06 205 LEU A C 1
ATOM 1495 O O . LEU A 1 205 ? 1.272 -13.864 18.447 1.00 64.06 205 LEU A O 1
ATOM 1499 N N . THR A 1 206 ? 1.904 -15.031 16.628 1.00 80.19 206 THR A N 1
ATOM 1500 C CA . THR A 1 206 ? 3.327 -14.691 16.740 1.00 80.19 206 THR A CA 1
ATOM 1501 C C . THR A 1 206 ? 3.519 -13.182 16.564 1.00 80.19 206 THR A C 1
ATOM 1503 O O . THR A 1 206 ? 2.725 -12.522 15.887 1.00 80.19 206 THR A O 1
ATOM 1506 N N . GLU A 1 207 ? 4.587 -12.617 17.135 1.00 79.44 207 GLU A N 1
ATOM 1507 C CA . GLU A 1 207 ? 4.913 -11.186 16.988 1.00 79.44 207 GLU A CA 1
ATOM 1508 C C . GLU A 1 207 ? 4.938 -10.769 15.506 1.00 79.44 207 GLU A C 1
ATOM 1510 O O . GLU A 1 207 ? 4.376 -9.744 15.126 1.00 79.44 207 GLU A O 1
ATOM 1515 N N . SER A 1 208 ? 5.463 -11.641 14.642 1.00 83.38 208 SER A N 1
ATOM 1516 C CA . SER A 1 208 ? 5.479 -11.451 13.192 1.00 83.38 208 SER A CA 1
ATOM 1517 C C . SER A 1 208 ? 4.078 -11.364 12.562 1.00 83.38 208 SER A C 1
ATOM 1519 O O . SER A 1 208 ? 3.807 -10.472 11.752 1.00 83.38 208 SER A O 1
ATOM 1521 N N . GLN A 1 209 ? 3.155 -12.245 12.958 1.00 85.06 209 GLN A N 1
ATOM 1522 C CA . GLN A 1 209 ? 1.770 -12.208 12.481 1.00 85.06 209 GLN A CA 1
ATOM 1523 C C . GLN A 1 209 ? 1.040 -10.956 12.970 1.00 85.06 209 GLN A C 1
ATOM 1525 O O . GLN A 1 209 ? 0.265 -10.365 12.217 1.00 85.06 209 GLN A O 1
ATOM 1530 N N . LEU A 1 210 ? 1.305 -10.517 14.202 1.00 86.25 210 LEU A N 1
ATOM 1531 C CA . LEU A 1 210 ? 0.715 -9.298 14.748 1.00 86.25 210 LEU A CA 1
ATOM 1532 C C . LEU A 1 210 ? 1.173 -8.052 13.973 1.00 86.25 210 LEU A C 1
ATOM 1534 O O . LEU A 1 210 ? 0.344 -7.197 13.656 1.00 86.25 210 LEU A O 1
ATOM 1538 N N . VAL A 1 211 ? 2.458 -7.975 13.610 1.00 88.94 211 VAL A N 1
ATOM 1539 C CA . VAL A 1 211 ? 2.998 -6.904 12.754 1.00 88.94 211 VAL A CA 1
ATOM 1540 C C . VAL A 1 211 ? 2.352 -6.931 11.369 1.00 88.94 211 VAL A C 1
ATOM 1542 O O . VAL A 1 211 ? 1.915 -5.890 10.884 1.00 88.94 211 VAL A O 1
ATOM 1545 N N . SER A 1 212 ? 2.210 -8.109 10.753 1.00 90.12 212 SER A N 1
ATOM 1546 C CA . SER A 1 212 ? 1.533 -8.242 9.455 1.00 90.12 212 SER A CA 1
ATOM 1547 C C . SER A 1 212 ? 0.080 -7.746 9.513 1.00 90.12 212 SER A C 1
ATOM 1549 O O . SER A 1 212 ? -0.341 -6.954 8.668 1.00 90.12 212 SER A O 1
ATOM 1551 N N . VAL A 1 213 ? -0.673 -8.122 10.552 1.00 88.94 213 VAL A N 1
ATOM 1552 C CA . VAL A 1 213 ? -2.050 -7.640 10.761 1.00 88.94 213 VAL A CA 1
ATOM 1553 C C . VAL A 1 213 ? -2.086 -6.129 11.013 1.00 88.94 213 VAL A C 1
ATOM 1555 O O . VAL A 1 213 ? -2.998 -5.456 10.527 1.00 88.94 213 VAL A O 1
ATOM 1558 N N . ALA A 1 214 ? -1.104 -5.573 11.727 1.00 90.88 214 ALA A N 1
ATOM 1559 C CA . ALA A 1 214 ? -0.991 -4.133 11.952 1.00 90.88 214 ALA A CA 1
ATOM 1560 C C . ALA A 1 214 ? -0.747 -3.358 10.655 1.00 90.88 214 ALA A C 1
ATOM 1562 O O . ALA A 1 214 ? -1.469 -2.398 10.384 1.00 90.88 214 ALA A O 1
ATOM 1563 N N . LEU A 1 215 ? 0.194 -3.810 9.823 1.00 92.00 215 LEU A N 1
ATOM 1564 C CA . LEU A 1 215 ? 0.470 -3.206 8.518 1.00 92.00 215 LEU A CA 1
ATOM 1565 C C . LEU A 1 215 ? -0.741 -3.305 7.587 1.00 92.00 215 LEU A C 1
ATOM 1567 O O . LEU A 1 215 ? -1.131 -2.303 6.983 1.00 92.00 215 LEU A O 1
ATOM 1571 N N . LYS A 1 216 ? -1.386 -4.474 7.530 1.00 91.88 216 LYS A N 1
ATOM 1572 C CA . LYS A 1 216 ? -2.590 -4.692 6.723 1.00 91.88 216 LYS A CA 1
ATOM 1573 C C . LYS A 1 216 ? -3.751 -3.811 7.176 1.00 91.88 216 LYS A C 1
ATOM 1575 O O . LYS A 1 216 ? -4.427 -3.204 6.354 1.00 91.88 216 LYS A O 1
ATOM 1580 N N . THR A 1 217 ? -3.967 -3.698 8.486 1.00 91.00 217 THR A N 1
ATOM 1581 C CA . THR A 1 217 ? -5.006 -2.817 9.039 1.00 91.00 217 THR A CA 1
ATOM 1582 C C . THR A 1 217 ? -4.713 -1.360 8.708 1.00 91.00 217 THR A C 1
ATOM 1584 O O . THR A 1 217 ? -5.618 -0.649 8.287 1.00 91.00 217 THR A O 1
ATOM 1587 N N . LEU A 1 218 ? -3.454 -0.933 8.827 1.00 91.81 218 LEU A N 1
ATOM 1588 C CA . LEU A 1 218 ? -3.060 0.431 8.496 1.00 91.81 218 LEU A CA 1
ATOM 1589 C C . LEU A 1 218 ? -3.294 0.762 7.012 1.00 91.81 218 LEU A C 1
ATOM 1591 O O . LEU A 1 218 ? -3.715 1.867 6.699 1.00 91.81 218 LEU A O 1
ATOM 1595 N N . GLY A 1 219 ? -3.026 -0.181 6.106 1.00 89.19 219 GLY A N 1
ATOM 1596 C CA . GLY A 1 219 ? -3.158 0.038 4.662 1.00 89.19 219 GLY A CA 1
ATOM 1597 C C . GLY A 1 219 ? -4.579 -0.102 4.109 1.00 89.19 219 GLY A C 1
ATOM 1598 O O . GLY A 1 219 ? -4.843 0.389 3.015 1.00 89.19 219 GLY A O 1
ATOM 1599 N N . ASN A 1 220 ? -5.477 -0.800 4.810 1.00 89.50 220 ASN A N 1
ATOM 1600 C CA . ASN A 1 220 ? -6.847 -1.062 4.349 1.00 89.50 220 ASN A CA 1
ATOM 1601 C C . ASN A 1 220 ? -7.902 -0.169 5.006 1.00 89.50 220 ASN A C 1
ATOM 1603 O O . ASN A 1 220 ? -9.014 -0.083 4.491 1.00 89.50 220 ASN A O 1
ATOM 1607 N N . PHE A 1 221 ? -7.587 0.431 6.150 1.00 88.19 221 PHE A N 1
ATOM 1608 C CA . PHE A 1 221 ? -8.518 1.273 6.885 1.00 88.19 221 PHE A CA 1
ATOM 1609 C C . PHE A 1 221 ? -8.371 2.739 6.458 1.00 88.19 221 PHE A C 1
ATOM 1611 O O . PHE A 1 221 ? -7.262 3.225 6.244 1.00 88.19 221 PHE A O 1
ATOM 1618 N N . ASP A 1 222 ? -9.494 3.447 6.343 1.00 85.69 222 ASP A N 1
ATOM 1619 C CA . ASP A 1 222 ? -9.502 4.864 5.989 1.00 85.69 222 ASP A CA 1
ATOM 1620 C C . ASP A 1 222 ? -9.152 5.741 7.205 1.00 85.69 222 ASP A C 1
ATOM 1622 O O . ASP A 1 222 ? -9.935 5.875 8.148 1.00 85.69 222 ASP A O 1
ATOM 1626 N N . PHE A 1 223 ? -7.971 6.360 7.176 1.00 85.88 223 PHE A N 1
ATOM 1627 C CA . PHE A 1 223 ? -7.497 7.323 8.178 1.00 85.88 223 PHE A CA 1
ATOM 1628 C C . PHE A 1 223 ? -7.530 8.767 7.655 1.00 85.88 223 PHE A C 1
ATOM 1630 O O . PHE A 1 223 ? -6.634 9.563 7.951 1.00 85.88 223 PHE A O 1
ATOM 1637 N N . GLU A 1 224 ? -8.545 9.112 6.862 1.00 81.31 224 GLU A N 1
ATOM 1638 C CA . GLU A 1 224 ? -8.797 10.480 6.412 1.00 81.31 224 GLU A CA 1
ATOM 1639 C C . GLU A 1 224 ? -8.655 11.507 7.553 1.00 81.31 224 GLU A C 1
ATOM 1641 O O . GLU A 1 224 ? -9.186 11.328 8.651 1.00 81.31 224 GLU A O 1
ATOM 1646 N N . GLY A 1 225 ? -7.915 12.589 7.291 1.00 77.00 225 GLY A N 1
ATOM 1647 C CA . GLY A 1 225 ? -7.642 13.657 8.259 1.00 77.00 225 GLY A CA 1
ATOM 1648 C C . GLY A 1 225 ? -6.379 13.464 9.109 1.00 77.00 225 GLY A C 1
ATOM 1649 O O . GLY A 1 225 ? -5.945 14.419 9.758 1.00 77.00 225 GLY A O 1
ATOM 1650 N N . TYR A 1 226 ? -5.737 12.291 9.076 1.00 82.56 226 TYR A N 1
ATOM 1651 C CA . TYR A 1 226 ? -4.480 12.042 9.789 1.00 82.56 226 TYR A CA 1
ATOM 1652 C C . TYR A 1 226 ? -3.254 12.207 8.884 1.00 82.56 226 TYR A C 1
ATOM 1654 O O . TYR A 1 226 ? -3.234 11.809 7.721 1.00 82.56 226 TYR A O 1
ATOM 1662 N N . LYS A 1 227 ? -2.172 12.761 9.444 1.00 82.19 227 LYS A N 1
ATOM 1663 C CA . LYS A 1 227 ? -0.886 12.916 8.746 1.00 82.19 227 LYS A CA 1
ATOM 1664 C C . LYS A 1 227 ? -0.089 11.612 8.785 1.00 82.19 227 LYS A C 1
ATOM 1666 O O . LYS A 1 227 ? 0.728 11.401 9.678 1.00 82.19 227 LYS A O 1
ATOM 1671 N N . LEU A 1 228 ? -0.309 10.745 7.799 1.00 86.00 228 LEU A N 1
ATOM 1672 C CA . LEU A 1 228 ? 0.298 9.406 7.741 1.00 86.00 228 LEU A CA 1
ATOM 1673 C C . LEU A 1 228 ? 1.724 9.383 7.167 1.00 86.00 228 LEU A C 1
ATOM 1675 O O . LEU A 1 228 ? 2.378 8.343 7.194 1.00 86.00 228 LEU A O 1
ATOM 1679 N N . ALA A 1 229 ? 2.255 10.515 6.692 1.00 84.75 229 ALA A N 1
ATOM 1680 C CA . ALA A 1 229 ? 3.582 10.580 6.073 1.00 84.75 229 ALA A CA 1
ATOM 1681 C C . ALA A 1 229 ? 4.716 10.059 6.984 1.00 84.75 229 ALA A C 1
ATOM 1683 O O . ALA A 1 229 ? 5.662 9.433 6.502 1.00 84.75 229 ALA A O 1
ATOM 1684 N N . SER A 1 230 ? 4.629 10.273 8.303 1.00 85.56 230 SER A N 1
ATOM 1685 C CA . SER A 1 230 ? 5.609 9.742 9.263 1.00 85.56 230 SER A CA 1
ATOM 1686 C C . SER A 1 230 ? 5.518 8.220 9.411 1.00 85.56 230 SER A C 1
ATOM 1688 O O . SER A 1 230 ? 6.557 7.563 9.471 1.00 85.56 230 SER A O 1
ATOM 1690 N N . PHE A 1 231 ? 4.307 7.652 9.389 1.00 87.25 231 PHE A N 1
ATOM 1691 C CA . PHE A 1 231 ? 4.092 6.203 9.369 1.00 87.25 231 PHE A CA 1
ATOM 1692 C C . PHE A 1 231 ? 4.662 5.572 8.105 1.00 87.25 231 PHE A C 1
ATOM 1694 O O . PHE A 1 231 ? 5.409 4.603 8.201 1.00 87.25 231 PHE A O 1
ATOM 1701 N N . VAL A 1 232 ? 4.380 6.145 6.933 1.00 90.44 232 VAL A N 1
ATOM 1702 C CA . VAL A 1 232 ? 4.918 5.645 5.658 1.00 90.44 232 VAL A CA 1
ATOM 1703 C C . VAL A 1 232 ? 6.447 5.617 5.696 1.00 90.44 232 VAL A C 1
ATOM 1705 O O . VAL A 1 232 ? 7.058 4.612 5.333 1.00 90.44 232 VAL A O 1
ATOM 1708 N N . ARG A 1 233 ? 7.076 6.686 6.200 1.00 89.19 233 ARG A N 1
ATOM 1709 C CA . ARG A 1 233 ? 8.537 6.767 6.311 1.00 89.19 233 ARG A CA 1
ATOM 1710 C C . ARG A 1 233 ? 9.098 5.743 7.299 1.00 89.19 233 ARG A C 1
ATOM 1712 O O . ARG A 1 233 ? 10.099 5.099 6.998 1.00 89.19 233 ARG A O 1
ATOM 1719 N N . HIS A 1 234 ? 8.443 5.569 8.446 1.00 88.62 234 HIS A N 1
ATOM 1720 C CA . HIS A 1 234 ? 8.823 4.570 9.442 1.00 88.62 234 HIS A CA 1
ATOM 1721 C C . HIS A 1 234 ? 8.713 3.145 8.885 1.00 88.62 234 HIS A C 1
ATOM 1723 O O . HIS A 1 234 ? 9.631 2.345 9.065 1.00 88.62 234 HIS A O 1
ATOM 1729 N N . ILE A 1 235 ? 7.639 2.833 8.154 1.00 90.50 235 ILE A N 1
ATOM 1730 C CA . ILE A 1 235 ? 7.452 1.507 7.557 1.00 90.50 235 ILE A CA 1
ATOM 1731 C C . ILE A 1 235 ? 8.520 1.241 6.502 1.00 90.50 235 ILE A C 1
ATOM 1733 O O . ILE A 1 235 ? 9.175 0.198 6.544 1.00 90.50 235 ILE A O 1
ATOM 1737 N N . ALA A 1 236 ? 8.770 2.218 5.630 1.00 90.44 236 ALA A N 1
ATOM 1738 C CA . ALA A 1 236 ? 9.796 2.126 4.599 1.00 90.44 236 ALA A CA 1
ATOM 1739 C C . ALA A 1 236 ? 11.208 1.904 5.149 1.00 90.44 236 ALA A C 1
ATOM 1741 O O . ALA A 1 236 ? 12.034 1.271 4.494 1.00 90.44 236 ALA A O 1
ATOM 1742 N N . GLN A 1 237 ? 11.493 2.417 6.344 1.00 88.94 237 GLN A N 1
ATOM 1743 C CA . GLN A 1 237 ? 12.793 2.262 6.990 1.00 88.94 237 GLN A CA 1
ATOM 1744 C C . GLN A 1 237 ? 12.957 0.922 7.711 1.00 88.94 237 GLN A C 1
ATOM 1746 O O . GLN A 1 237 ? 14.073 0.417 7.748 1.00 88.94 237 GLN A O 1
ATOM 1751 N N . ASN A 1 238 ? 11.886 0.348 8.268 1.00 87.56 238 ASN A N 1
ATOM 1752 C CA . ASN A 1 238 ? 12.004 -0.789 9.190 1.00 87.56 238 ASN A CA 1
ATOM 1753 C C . ASN A 1 238 ? 11.488 -2.116 8.614 1.00 87.56 238 ASN A C 1
ATOM 1755 O O . ASN A 1 238 ? 12.044 -3.168 8.926 1.00 87.56 238 ASN A O 1
ATOM 1759 N N . PHE A 1 239 ? 10.476 -2.101 7.742 1.00 87.81 239 PHE A N 1
ATOM 1760 C CA . PHE A 1 239 ? 9.747 -3.324 7.371 1.00 87.81 239 PHE A CA 1
ATOM 1761 C C . PHE A 1 239 ? 9.900 -3.755 5.910 1.00 87.81 239 PHE A C 1
ATOM 1763 O O . PHE A 1 239 ? 9.506 -4.867 5.584 1.00 87.81 239 PHE A O 1
ATOM 1770 N N . ILE A 1 240 ? 10.469 -2.922 5.032 1.00 88.50 240 ILE A N 1
ATOM 1771 C CA . ILE A 1 240 ? 10.493 -3.206 3.584 1.00 88.50 240 ILE A CA 1
ATOM 1772 C C . ILE A 1 240 ? 11.776 -3.912 3.127 1.00 88.50 240 ILE A C 1
ATOM 1774 O O . ILE A 1 240 ? 11.728 -4.730 2.216 1.00 88.50 240 ILE A O 1
ATOM 1778 N N . SER A 1 241 ? 12.934 -3.616 3.723 1.00 87.25 241 SER A N 1
ATOM 1779 C CA . SER A 1 241 ? 14.208 -4.185 3.264 1.00 87.25 241 SER A CA 1
ATOM 1780 C C . SER A 1 241 ? 14.508 -5.524 3.932 1.00 87.25 241 SER A C 1
ATOM 1782 O O . SER A 1 241 ? 14.336 -5.667 5.139 1.00 87.25 241 SER A O 1
ATOM 1784 N N . ILE A 1 242 ? 15.087 -6.468 3.185 1.00 85.38 242 ILE A N 1
ATOM 1785 C CA . ILE A 1 242 ? 15.627 -7.720 3.744 1.00 85.38 242 ILE A CA 1
ATOM 1786 C C . ILE A 1 242 ? 16.651 -7.484 4.867 1.00 85.38 242 ILE A C 1
ATOM 1788 O O . ILE A 1 242 ? 16.745 -8.275 5.801 1.00 85.38 242 ILE A O 1
ATOM 1792 N N . LYS A 1 243 ? 17.391 -6.365 4.814 1.00 83.31 243 LYS A N 1
ATOM 1793 C CA . LYS A 1 243 ? 18.381 -6.000 5.841 1.00 83.31 243 LYS A CA 1
ATOM 1794 C C . LYS A 1 243 ? 17.734 -5.720 7.196 1.00 83.31 243 LYS A C 1
ATOM 1796 O O . LYS A 1 243 ? 18.372 -5.913 8.224 1.00 83.31 243 LYS A O 1
ATOM 1801 N N . THR A 1 244 ? 16.495 -5.238 7.188 1.00 79.31 244 THR A N 1
ATOM 1802 C CA . THR A 1 244 ? 15.773 -4.815 8.391 1.00 79.31 244 THR A CA 1
ATOM 1803 C C . THR A 1 244 ? 14.723 -5.838 8.811 1.00 79.31 244 THR A C 1
ATOM 1805 O O . THR A 1 244 ? 14.507 -6.020 10.006 1.00 79.31 244 THR A O 1
ATOM 1808 N N . CYS A 1 245 ? 14.112 -6.539 7.849 1.00 81.75 245 CYS A N 1
ATOM 1809 C CA . CYS A 1 245 ? 13.074 -7.534 8.080 1.00 81.75 245 CYS A CA 1
ATOM 1810 C C . CYS A 1 245 ? 13.314 -8.827 7.277 1.00 81.75 245 CYS A C 1
ATOM 1812 O O . CYS A 1 245 ? 13.141 -8.870 6.057 1.00 81.75 245 CYS A O 1
ATOM 1814 N N . GLY A 1 246 ? 13.652 -9.919 7.968 1.00 82.75 246 GLY A N 1
ATOM 1815 C CA . GLY A 1 246 ? 13.858 -11.236 7.350 1.00 82.75 246 GLY A CA 1
ATOM 1816 C C . GLY A 1 246 ? 12.565 -11.920 6.886 1.00 82.75 246 GLY A C 1
ATOM 1817 O O . GLY A 1 246 ? 12.594 -12.755 5.983 1.00 82.75 246 GLY A O 1
ATOM 1818 N N . VAL A 1 247 ? 11.415 -11.546 7.455 1.00 88.25 247 VAL A N 1
ATOM 1819 C CA . VAL A 1 247 ? 10.131 -12.212 7.197 1.00 88.25 247 VAL A CA 1
ATOM 1820 C C . VAL A 1 247 ? 9.497 -11.707 5.903 1.00 88.25 247 VAL A C 1
ATOM 1822 O O . VAL A 1 247 ? 9.141 -10.534 5.782 1.00 88.25 247 VAL A O 1
ATOM 1825 N N . ARG A 1 248 ? 9.300 -12.622 4.952 1.00 92.00 248 ARG A N 1
ATOM 1826 C CA . ARG A 1 248 ? 8.733 -12.345 3.625 1.00 92.00 248 ARG A CA 1
ATOM 1827 C C . ARG A 1 248 ? 7.346 -11.701 3.700 1.00 92.00 248 ARG A C 1
ATOM 1829 O O . ARG A 1 248 ? 7.087 -10.718 3.013 1.00 92.00 248 ARG A O 1
ATOM 1836 N N . GLU A 1 249 ? 6.464 -12.217 4.551 1.00 90.56 249 GLU A N 1
ATOM 1837 C CA . GLU A 1 249 ? 5.077 -11.759 4.695 1.00 90.56 249 GLU A CA 1
ATOM 1838 C C . GLU A 1 249 ? 4.993 -10.306 5.180 1.00 90.56 249 GLU A C 1
ATOM 1840 O O . GLU A 1 249 ? 4.127 -9.552 4.738 1.00 90.56 249 GLU A O 1
ATOM 1845 N N . ILE A 1 250 ? 5.910 -9.898 6.062 1.00 91.88 250 ILE A N 1
ATOM 1846 C CA . ILE A 1 250 ? 5.980 -8.524 6.570 1.00 91.88 250 ILE A CA 1
ATOM 1847 C C . ILE A 1 250 ? 6.512 -7.584 5.492 1.00 91.88 250 ILE A C 1
ATOM 1849 O O . ILE A 1 250 ? 5.944 -6.509 5.322 1.00 91.88 250 ILE A O 1
ATOM 1853 N N . ARG A 1 251 ? 7.540 -7.989 4.731 1.00 93.06 251 ARG A N 1
ATOM 1854 C CA . ARG A 1 251 ? 8.044 -7.182 3.607 1.00 93.06 251 ARG A CA 1
ATOM 1855 C C . ARG A 1 251 ? 6.970 -6.966 2.548 1.00 93.06 251 ARG A C 1
ATOM 1857 O O . ARG A 1 251 ? 6.734 -5.828 2.146 1.00 93.06 251 ARG A O 1
ATOM 1864 N N . LEU A 1 252 ? 6.275 -8.038 2.160 1.00 93.56 252 LEU A N 1
ATOM 1865 C CA . LEU A 1 252 ? 5.150 -7.979 1.226 1.00 93.56 252 LEU A CA 1
ATOM 1866 C C . LEU A 1 252 ? 4.084 -6.995 1.699 1.00 93.56 252 LEU A C 1
ATOM 1868 O O . LEU A 1 252 ? 3.716 -6.086 0.958 1.00 93.56 252 LEU A O 1
ATOM 1872 N N . GLU A 1 253 ? 3.595 -7.145 2.929 1.00 93.81 253 GLU A N 1
ATOM 1873 C CA . GLU A 1 253 ? 2.534 -6.265 3.415 1.00 93.81 253 GLU A CA 1
ATOM 1874 C C . GLU A 1 253 ? 3.041 -4.835 3.651 1.00 93.81 253 GLU A C 1
ATOM 1876 O O . GLU A 1 253 ? 2.327 -3.886 3.354 1.00 93.81 253 GLU A O 1
ATOM 1881 N N . GLY A 1 254 ? 4.297 -4.652 4.063 1.00 93.69 254 GLY A N 1
ATOM 1882 C CA . GLY A 1 254 ? 4.934 -3.341 4.191 1.00 93.69 254 GLY A CA 1
ATOM 1883 C C . GLY A 1 254 ? 4.969 -2.565 2.872 1.00 93.69 254 GLY A C 1
ATOM 1884 O O . GLY A 1 254 ? 4.612 -1.386 2.855 1.00 93.69 254 GLY A O 1
ATOM 1885 N N . VAL A 1 255 ? 5.318 -3.227 1.760 1.00 95.12 255 VAL A N 1
ATOM 1886 C CA . VAL A 1 255 ? 5.256 -2.639 0.407 1.00 95.12 255 VAL A CA 1
ATOM 1887 C C . VAL A 1 255 ? 3.834 -2.185 0.077 1.00 95.12 255 VAL A C 1
ATOM 1889 O O . VAL A 1 255 ? 3.629 -1.035 -0.317 1.00 95.12 255 VAL A O 1
ATOM 1892 N N . ARG A 1 256 ? 2.844 -3.065 0.279 1.00 94.94 256 ARG A N 1
ATOM 1893 C CA . ARG A 1 256 ? 1.430 -2.774 -0.014 1.00 94.94 256 ARG A CA 1
ATOM 1894 C C . ARG A 1 256 ? 0.920 -1.598 0.801 1.00 94.94 256 ARG A C 1
ATOM 1896 O O . ARG A 1 256 ? 0.283 -0.700 0.256 1.00 94.94 256 ARG A O 1
ATOM 1903 N N . THR A 1 257 ? 1.214 -1.595 2.095 1.00 94.12 257 THR A N 1
ATOM 1904 C CA . THR A 1 257 ? 0.803 -0.537 3.011 1.00 94.12 257 THR A CA 1
ATOM 1905 C C . THR A 1 257 ? 1.452 0.789 2.636 1.00 94.12 257 THR A C 1
ATOM 1907 O O . THR A 1 257 ? 0.746 1.787 2.546 1.00 94.12 257 THR A O 1
ATOM 1910 N N . CYS A 1 258 ? 2.755 0.825 2.338 1.00 93.88 258 CYS A N 1
ATOM 1911 C CA . CYS A 1 258 ? 3.411 2.063 1.912 1.00 93.88 258 CYS A CA 1
ATOM 1912 C C . CYS A 1 258 ? 2.802 2.636 0.631 1.00 93.88 258 CYS A C 1
ATOM 1914 O O . CYS A 1 258 ? 2.456 3.815 0.618 1.00 93.88 258 CYS A O 1
ATOM 1916 N N . LEU A 1 259 ? 2.614 1.817 -0.408 1.00 93.44 259 LEU A N 1
ATOM 1917 C CA . LEU A 1 259 ? 2.036 2.286 -1.669 1.00 93.44 259 LEU A CA 1
ATOM 1918 C C . LEU A 1 259 ? 0.594 2.777 -1.482 1.00 93.44 259 LEU A C 1
ATOM 1920 O O . LEU A 1 259 ? 0.285 3.891 -1.898 1.00 93.44 259 LEU A O 1
ATOM 1924 N N . ARG A 1 260 ? -0.260 2.029 -0.768 1.00 92.81 260 ARG A N 1
ATOM 1925 C CA . ARG A 1 260 ? -1.649 2.445 -0.484 1.00 92.81 260 ARG A CA 1
ATOM 1926 C C . ARG A 1 260 ? -1.730 3.753 0.300 1.00 92.81 260 ARG A C 1
ATOM 1928 O O . ARG A 1 260 ? -2.543 4.606 -0.032 1.00 92.81 260 ARG A O 1
ATOM 1935 N N . LEU A 1 261 ? -0.885 3.930 1.315 1.00 90.94 261 LEU A N 1
ATOM 1936 C CA . LEU A 1 261 ? -0.873 5.144 2.136 1.00 90.94 261 LEU A CA 1
ATOM 1937 C C . LEU A 1 261 ? -0.301 6.365 1.401 1.00 90.94 261 LEU A C 1
ATOM 1939 O O . LEU A 1 261 ? -0.591 7.496 1.787 1.00 90.94 261 LEU A O 1
ATOM 1943 N N . MET A 1 262 ? 0.506 6.161 0.357 1.00 89.88 262 MET A N 1
ATOM 1944 C CA . MET A 1 262 ? 1.029 7.252 -0.469 1.00 89.88 262 MET A CA 1
ATOM 1945 C C . MET A 1 262 ? -0.023 7.830 -1.426 1.00 89.88 262 MET A C 1
ATOM 1947 O O . MET A 1 262 ? 0.046 9.023 -1.711 1.00 89.88 262 MET A O 1
ATOM 1951 N N . LEU A 1 263 ? -1.016 7.050 -1.875 1.00 89.38 263 LEU A N 1
ATOM 1952 C CA . LEU A 1 263 ? -2.067 7.522 -2.797 1.00 89.38 263 LEU A CA 1
ATOM 1953 C C . LEU A 1 263 ? -2.821 8.757 -2.257 1.00 89.38 263 LEU A C 1
ATOM 1955 O O . LEU A 1 263 ? -2.852 9.777 -2.948 1.00 89.38 263 LEU A O 1
ATOM 1959 N N . PRO A 1 264 ? -3.377 8.740 -1.025 1.00 85.25 264 PRO A N 1
ATOM 1960 C CA . PRO A 1 264 ? -4.045 9.912 -0.461 1.00 85.25 264 PRO A CA 1
ATOM 1961 C C . PRO A 1 264 ? -3.125 11.129 -0.318 1.00 85.25 264 PRO A C 1
ATOM 1963 O O . PRO A 1 264 ? -3.582 12.257 -0.497 1.00 85.25 264 PRO A O 1
ATOM 1966 N N . LEU A 1 265 ? -1.833 10.917 -0.028 1.00 82.12 265 LEU A N 1
ATOM 1967 C CA . LEU A 1 265 ? -0.848 11.999 0.088 1.00 82.12 265 LEU A CA 1
ATOM 1968 C C . LEU A 1 265 ? -0.612 12.678 -1.268 1.00 82.12 265 LEU A C 1
ATOM 1970 O O . LEU A 1 265 ? -0.581 13.904 -1.346 1.00 82.12 265 LEU A O 1
ATOM 1974 N N . ILE A 1 266 ? -0.504 11.887 -2.339 1.00 85.00 266 ILE A N 1
ATOM 1975 C CA . ILE A 1 266 ? -0.336 12.393 -3.708 1.00 85.00 266 ILE A CA 1
ATOM 1976 C C . ILE A 1 266 ? -1.587 13.159 -4.152 1.00 85.00 266 ILE A C 1
ATOM 1978 O O . ILE A 1 266 ? -1.482 14.282 -4.646 1.00 85.00 266 ILE A O 1
ATOM 1982 N N . ASN A 1 267 ? -2.774 12.595 -3.919 1.00 83.06 267 ASN A N 1
ATOM 1983 C CA . ASN A 1 267 ? -4.035 13.225 -4.312 1.00 83.06 267 ASN A CA 1
ATOM 1984 C C . ASN A 1 267 ? -4.288 14.535 -3.553 1.00 83.06 267 ASN A C 1
ATOM 1986 O O . ASN A 1 267 ? -4.719 15.517 -4.152 1.00 83.06 267 ASN A O 1
ATOM 1990 N N . SER A 1 268 ? -3.948 14.589 -2.263 1.00 76.38 268 SER A N 1
ATOM 1991 C CA . SER A 1 268 ? -4.073 15.813 -1.458 1.00 76.38 268 SER A CA 1
ATOM 1992 C C . SER A 1 268 ? -3.113 16.914 -1.920 1.00 76.38 268 SER A C 1
ATOM 1994 O O . SER A 1 268 ? -3.492 18.085 -1.979 1.00 76.38 268 SER A O 1
ATOM 1996 N N . ALA A 1 269 ? -1.886 16.549 -2.299 1.00 67.94 269 ALA A N 1
ATOM 1997 C CA . ALA A 1 269 ? -0.881 17.501 -2.763 1.00 67.94 269 ALA A CA 1
ATOM 1998 C C . ALA A 1 269 ? -1.233 18.144 -4.115 1.00 67.94 269 ALA A C 1
ATOM 2000 O O . ALA A 1 269 ? -0.894 19.306 -4.340 1.00 67.94 269 ALA A O 1
ATOM 2001 N N . ASN A 1 270 ? -1.964 17.436 -4.982 1.00 67.38 270 ASN A N 1
ATOM 2002 C CA . ASN A 1 270 ? -2.441 17.983 -6.256 1.00 67.38 270 ASN A CA 1
ATOM 2003 C C . ASN A 1 270 ? -3.443 19.142 -6.076 1.00 67.38 270 ASN A C 1
ATOM 2005 O O . ASN A 1 270 ? -3.570 19.977 -6.970 1.00 67.38 270 ASN A O 1
ATOM 2009 N N . HIS A 1 271 ? -4.133 19.228 -4.932 1.00 63.78 271 HIS A N 1
ATOM 2010 C CA . HIS A 1 271 ? -5.128 20.272 -4.663 1.00 63.78 271 HIS A CA 1
ATOM 2011 C C . HIS A 1 271 ? -4.554 21.539 -3.999 1.00 63.78 271 HIS A C 1
ATOM 2013 O O . HIS A 1 271 ? -5.184 22.593 -4.094 1.00 63.78 271 HIS A O 1
ATOM 2019 N N . ILE A 1 272 ? -3.382 21.477 -3.343 1.00 62.00 272 ILE A N 1
ATOM 2020 C CA . ILE A 1 272 ? -2.778 22.622 -2.624 1.00 62.00 272 ILE A CA 1
ATOM 2021 C C . ILE A 1 272 ? -1.270 22.732 -2.939 1.00 62.00 272 ILE A C 1
ATOM 2023 O O . ILE A 1 272 ? -0.428 22.257 -2.165 1.00 62.00 272 ILE A O 1
ATOM 2027 N N . PRO A 1 273 ? -0.888 23.382 -4.054 1.00 55.59 273 PRO A N 1
ATOM 2028 C CA . PRO A 1 273 ? 0.514 23.549 -4.425 1.00 55.59 273 PRO A CA 1
ATOM 2029 C C . PRO A 1 273 ? 1.246 24.461 -3.422 1.00 55.59 273 PRO A C 1
ATOM 2031 O O . PRO A 1 273 ? 0.847 25.601 -3.202 1.00 55.59 273 PRO A O 1
ATOM 2034 N N . GLY A 1 274 ? 2.330 23.970 -2.807 1.00 61.69 274 GLY A N 1
ATOM 2035 C CA . GLY A 1 274 ? 3.282 24.780 -2.025 1.00 61.69 274 GLY A CA 1
ATOM 2036 C C . GLY A 1 274 ? 3.388 24.449 -0.531 1.00 61.69 274 GLY A C 1
ATOM 2037 O O . GLY A 1 274 ? 4.494 24.439 0.008 1.00 61.69 274 GLY A O 1
ATOM 2038 N N . GLN A 1 275 ? 2.291 24.096 0.149 1.00 61.12 275 GLN A N 1
ATOM 2039 C CA . GLN A 1 275 ? 2.335 23.776 1.591 1.00 61.12 275 GLN A CA 1
ATOM 2040 C C . GLN A 1 275 ? 2.800 22.330 1.871 1.00 61.12 275 GLN A C 1
ATOM 2042 O O . GLN A 1 275 ? 3.310 22.038 2.954 1.00 61.12 275 GLN A O 1
ATOM 2047 N N . MET A 1 276 ? 2.665 21.434 0.883 1.00 64.81 276 MET A N 1
ATOM 2048 C CA . MET A 1 276 ? 2.932 19.990 0.994 1.00 64.81 276 MET A CA 1
ATOM 2049 C C . MET A 1 276 ? 4.262 19.530 0.374 1.00 64.81 276 MET A C 1
ATOM 2051 O O . MET A 1 276 ? 4.488 18.329 0.248 1.00 64.81 276 MET A O 1
ATOM 2055 N N . GLN A 1 277 ? 5.191 20.434 0.035 1.00 77.31 277 GLN A N 1
ATOM 2056 C CA . GLN A 1 277 ? 6.462 20.037 -0.599 1.00 77.31 277 GLN A CA 1
ATOM 2057 C C . GLN A 1 277 ? 7.231 18.989 0.226 1.00 77.31 277 GLN A C 1
ATOM 2059 O O . GLN A 1 277 ? 7.703 17.998 -0.314 1.00 77.31 277 GLN A O 1
ATOM 2064 N N . LYS A 1 278 ? 7.259 19.135 1.558 1.00 78.50 278 LYS A N 1
ATOM 2065 C CA . LYS A 1 278 ? 7.902 18.163 2.462 1.00 78.50 278 LYS A CA 1
ATOM 2066 C C . LYS A 1 278 ? 7.256 16.773 2.423 1.00 78.50 278 LYS A C 1
ATOM 2068 O O . LYS A 1 278 ? 7.924 15.778 2.693 1.00 78.50 278 LYS A O 1
ATOM 2073 N N . GLU A 1 279 ? 5.955 16.703 2.155 1.00 76.50 279 GLU A N 1
ATOM 2074 C CA . GLU A 1 279 ? 5.223 15.439 2.035 1.00 76.50 279 GLU A CA 1
ATOM 2075 C C . GLU A 1 279 ? 5.504 14.796 0.674 1.00 76.50 279 GLU A C 1
ATOM 2077 O O . GLU A 1 279 ? 5.767 13.596 0.619 1.00 76.50 279 GLU A O 1
ATOM 2082 N N . LEU A 1 280 ? 5.580 15.598 -0.392 1.00 81.81 280 LEU A N 1
ATOM 2083 C CA . LEU A 1 280 ? 6.002 15.150 -1.722 1.00 81.81 280 LEU A CA 1
ATOM 2084 C C . LEU A 1 280 ? 7.455 14.653 -1.750 1.00 81.81 280 LEU A C 1
ATOM 2086 O O . LEU A 1 280 ? 7.751 13.624 -2.361 1.00 81.81 280 LEU A O 1
ATOM 2090 N N . ASP A 1 281 ? 8.355 15.330 -1.039 1.00 84.75 281 ASP A N 1
ATOM 2091 C CA . ASP A 1 281 ? 9.746 14.894 -0.895 1.00 84.75 281 ASP A CA 1
ATOM 2092 C C . ASP A 1 281 ? 9.817 13.552 -0.150 1.00 84.75 281 ASP A C 1
ATOM 2094 O O . ASP A 1 281 ? 10.558 12.652 -0.550 1.00 84.75 281 ASP A O 1
ATOM 2098 N N . ALA A 1 282 ? 8.993 13.374 0.892 1.00 85.69 282 ALA A N 1
ATOM 2099 C CA . ALA A 1 282 ? 8.888 12.104 1.607 1.00 85.69 282 ALA A CA 1
ATOM 2100 C C . ALA A 1 282 ? 8.330 10.982 0.713 1.00 85.69 282 ALA A C 1
ATOM 2102 O O . ALA A 1 282 ? 8.815 9.853 0.788 1.00 85.69 282 ALA A O 1
ATOM 2103 N N . VAL A 1 283 ? 7.356 11.283 -0.153 1.00 89.69 283 VAL A N 1
ATOM 2104 C CA . VAL A 1 283 ? 6.835 10.345 -1.162 1.00 89.69 283 VAL A CA 1
ATOM 2105 C C . VAL A 1 283 ? 7.954 9.911 -2.112 1.00 89.69 283 VAL A C 1
ATOM 2107 O O . VAL A 1 283 ? 8.152 8.713 -2.308 1.00 89.69 283 VAL A O 1
ATOM 2110 N N . SER A 1 284 ? 8.734 10.855 -2.645 1.00 91.06 284 SER A N 1
ATOM 2111 C CA . SER A 1 284 ? 9.865 10.559 -3.539 1.00 91.06 284 SER A CA 1
ATOM 2112 C C . SER A 1 284 ? 10.959 9.726 -2.850 1.00 91.06 284 SER A C 1
ATOM 2114 O O . SER A 1 284 ? 11.459 8.746 -3.413 1.00 91.06 284 SER A O 1
ATOM 2116 N N . GLU A 1 285 ? 11.292 10.046 -1.593 1.00 91.81 285 GLU A N 1
ATOM 2117 C CA . GLU A 1 285 ? 12.254 9.277 -0.792 1.00 91.81 285 GLU A CA 1
ATOM 2118 C C . GLU A 1 285 ? 11.799 7.822 -0.597 1.00 91.81 285 GLU A C 1
ATOM 2120 O O . GLU A 1 285 ? 12.577 6.883 -0.802 1.00 91.81 285 GLU A O 1
ATOM 2125 N N . VAL A 1 286 ? 10.535 7.625 -0.214 1.00 94.06 286 VAL A N 1
ATOM 2126 C CA . VAL A 1 286 ? 9.962 6.292 0.007 1.00 94.06 286 VAL A CA 1
ATOM 2127 C C . VAL A 1 286 ? 9.868 5.518 -1.306 1.00 94.06 286 VAL A C 1
ATOM 2129 O O . VAL A 1 286 ? 10.228 4.341 -1.334 1.00 94.06 286 VAL A O 1
ATOM 2132 N N . LEU A 1 287 ? 9.475 6.171 -2.402 1.00 94.81 287 LEU A N 1
ATOM 2133 C CA . LEU A 1 287 ? 9.401 5.549 -3.724 1.00 94.81 287 LEU A CA 1
ATOM 2134 C C . LEU A 1 287 ? 10.768 5.039 -4.187 1.00 94.81 287 LEU A C 1
ATOM 2136 O O . LEU A 1 287 ? 10.872 3.917 -4.675 1.00 94.81 287 LEU A O 1
ATOM 2140 N N . THR A 1 288 ? 11.838 5.803 -3.955 1.00 94.62 288 THR A N 1
ATOM 2141 C CA . THR A 1 288 ? 13.202 5.326 -4.235 1.00 94.62 288 THR A CA 1
ATOM 2142 C C . THR A 1 288 ? 13.523 4.048 -3.464 1.00 94.62 288 THR A C 1
ATOM 2144 O O . THR A 1 288 ? 14.057 3.101 -4.039 1.00 94.62 288 THR A O 1
ATOM 2147 N N . LYS A 1 289 ? 13.194 3.990 -2.169 1.00 94.12 289 LYS A N 1
ATOM 2148 C CA . LYS A 1 289 ? 13.439 2.795 -1.344 1.00 94.12 289 LYS A CA 1
ATOM 2149 C C . LYS A 1 289 ? 12.633 1.592 -1.834 1.00 94.12 289 LYS A C 1
ATOM 2151 O O . LYS A 1 289 ? 13.178 0.493 -1.902 1.00 94.12 289 LYS A O 1
ATOM 2156 N N . LEU A 1 290 ? 11.372 1.809 -2.207 1.00 96.00 290 LEU A N 1
ATOM 2157 C CA . LEU A 1 290 ? 10.505 0.779 -2.780 1.00 96.00 290 LEU A CA 1
ATOM 2158 C C . LEU A 1 290 ? 11.068 0.231 -4.092 1.00 96.00 290 LEU A C 1
ATOM 2160 O O . LEU A 1 290 ? 11.124 -0.982 -4.253 1.00 96.00 290 LEU A O 1
ATOM 2164 N N . LEU A 1 291 ? 11.544 1.092 -4.995 1.00 96.31 291 LEU A N 1
ATOM 2165 C CA . LEU A 1 291 ? 12.147 0.660 -6.260 1.00 96.31 291 LEU A CA 1
ATOM 2166 C C . LEU A 1 291 ? 13.447 -0.125 -6.047 1.00 96.31 291 LEU A C 1
ATOM 2168 O O . LEU A 1 291 ? 13.657 -1.140 -6.704 1.00 96.31 291 LEU A O 1
ATOM 2172 N N . ILE A 1 292 ? 14.289 0.283 -5.090 1.00 95.06 292 ILE A N 1
ATOM 2173 C CA . ILE A 1 292 ? 15.490 -0.483 -4.719 1.00 95.06 292 ILE A CA 1
ATOM 2174 C C . ILE A 1 292 ? 15.105 -1.885 -4.233 1.00 95.06 292 ILE A C 1
ATOM 2176 O O . ILE A 1 292 ? 15.738 -2.861 -4.633 1.00 95.06 292 ILE A O 1
ATOM 2180 N N . VAL A 1 293 ? 14.064 -1.997 -3.402 1.00 95.25 293 VAL A N 1
ATOM 2181 C CA . VAL A 1 293 ? 13.536 -3.292 -2.936 1.00 95.25 293 VAL A CA 1
ATOM 2182 C C . VAL A 1 293 ? 12.959 -4.091 -4.105 1.00 95.25 293 VAL A C 1
ATOM 2184 O O . VAL A 1 293 ? 13.247 -5.276 -4.221 1.00 95.25 293 VAL A O 1
ATOM 2187 N N . GLY A 1 294 ? 12.241 -3.438 -5.018 1.00 95.12 294 GLY A N 1
ATOM 2188 C CA . GLY A 1 294 ? 11.720 -4.049 -6.240 1.00 95.12 294 GLY A CA 1
ATOM 2189 C C . GLY A 1 294 ? 12.801 -4.676 -7.124 1.00 95.12 294 GLY A C 1
ATOM 2190 O O . GLY A 1 294 ? 12.533 -5.662 -7.793 1.00 95.12 294 GLY A O 1
ATOM 2191 N N . ILE A 1 295 ? 14.026 -4.153 -7.097 1.00 95.75 295 ILE A N 1
ATOM 2192 C CA . ILE A 1 295 ? 15.154 -4.689 -7.877 1.00 95.75 295 ILE A CA 1
ATOM 2193 C C . ILE A 1 295 ? 15.976 -5.703 -7.076 1.00 95.75 295 ILE A C 1
ATOM 2195 O O . ILE A 1 295 ? 16.503 -6.655 -7.640 1.00 95.75 295 ILE A O 1
ATOM 2199 N N . SER A 1 296 ? 16.130 -5.478 -5.770 1.00 94.56 296 SER A N 1
ATOM 2200 C CA . SER A 1 296 ? 17.159 -6.151 -4.965 1.00 94.56 296 SER A CA 1
ATOM 2201 C C . SER A 1 296 ? 16.618 -7.216 -4.009 1.00 94.56 296 SER A C 1
ATOM 2203 O O . SER A 1 296 ? 17.426 -7.883 -3.361 1.00 94.56 296 SER A O 1
ATOM 2205 N N . ASP A 1 297 ? 15.296 -7.348 -3.828 1.00 95.75 297 ASP A N 1
ATOM 2206 C CA . ASP A 1 297 ? 14.752 -8.359 -2.910 1.00 95.75 297 ASP A CA 1
ATOM 2207 C C . ASP A 1 297 ? 14.988 -9.775 -3.464 1.00 95.75 297 ASP A C 1
ATOM 2209 O O . ASP A 1 297 ? 14.705 -10.024 -4.638 1.00 95.75 297 ASP A O 1
ATOM 2213 N N . PRO A 1 298 ? 15.483 -10.716 -2.640 1.00 93.69 298 PRO A N 1
ATOM 2214 C CA . PRO A 1 298 ? 15.698 -12.093 -3.078 1.00 93.69 298 PRO A CA 1
ATOM 2215 C C . PRO A 1 298 ? 14.392 -12.817 -3.427 1.00 93.69 298 PRO A C 1
ATOM 2217 O O . PRO A 1 298 ? 14.411 -13.776 -4.193 1.00 93.69 298 PRO A O 1
ATOM 2220 N N . ASP A 1 299 ? 13.257 -12.392 -2.865 1.00 95.38 299 ASP A N 1
ATOM 2221 C CA . ASP A 1 299 ? 11.964 -13.011 -3.120 1.00 95.38 299 ASP A CA 1
ATOM 2222 C C . ASP A 1 299 ? 11.265 -12.351 -4.320 1.00 95.38 299 ASP A C 1
ATOM 2224 O O . ASP A 1 299 ? 10.969 -11.152 -4.332 1.00 95.38 299 ASP A O 1
ATOM 2228 N N . ALA A 1 300 ? 10.978 -13.153 -5.348 1.00 95.88 300 ALA A N 1
ATOM 2229 C CA . ALA A 1 300 ? 10.315 -12.695 -6.567 1.00 95.88 300 ALA A CA 1
ATOM 2230 C C . ALA A 1 300 ? 8.913 -12.115 -6.321 1.00 95.88 300 ALA A C 1
ATOM 2232 O O . ALA A 1 300 ? 8.512 -11.177 -7.012 1.00 95.88 300 ALA A O 1
ATOM 2233 N N . GLU A 1 301 ? 8.164 -12.624 -5.338 1.00 96.06 301 GLU A N 1
ATOM 2234 C CA . GLU A 1 301 ? 6.821 -12.118 -5.051 1.00 96.06 301 GLU A CA 1
ATOM 2235 C C . GLU A 1 301 ? 6.881 -10.726 -4.414 1.00 96.06 301 GLU A C 1
ATOM 2237 O O . GLU A 1 301 ? 6.030 -9.888 -4.719 1.00 96.06 301 GLU A O 1
ATOM 2242 N N . VAL A 1 302 ? 7.900 -10.430 -3.595 1.00 95.81 302 VAL A N 1
ATOM 2243 C CA . VAL A 1 302 ? 8.140 -9.067 -3.081 1.00 95.81 302 VAL A CA 1
ATOM 2244 C C . VAL A 1 302 ? 8.435 -8.108 -4.230 1.00 95.81 302 VAL A C 1
ATOM 2246 O O . VAL A 1 302 ? 7.782 -7.064 -4.332 1.00 95.81 302 VAL A O 1
ATOM 2249 N N . ARG A 1 303 ? 9.360 -8.476 -5.126 1.00 96.56 303 ARG A N 1
ATOM 2250 C CA . ARG A 1 303 ? 9.715 -7.652 -6.293 1.00 96.56 303 ARG A CA 1
ATOM 2251 C C . ARG A 1 303 ? 8.511 -7.395 -7.196 1.00 96.56 303 ARG A C 1
ATOM 2253 O O . ARG A 1 303 ? 8.193 -6.247 -7.509 1.00 96.56 303 ARG A O 1
ATOM 2260 N N . LYS A 1 304 ? 7.770 -8.453 -7.532 1.00 96.88 304 LYS A N 1
ATOM 2261 C CA . LYS A 1 304 ? 6.530 -8.373 -8.311 1.00 96.88 304 LYS A CA 1
ATOM 2262 C C . LYS A 1 304 ? 5.478 -7.505 -7.625 1.00 96.88 304 LYS A C 1
ATOM 2264 O O . LYS A 1 304 ? 4.830 -6.707 -8.297 1.00 96.88 304 LYS A O 1
ATOM 2269 N N . CYS A 1 305 ? 5.323 -7.619 -6.303 1.00 96.50 305 CYS A N 1
ATOM 2270 C CA . CYS A 1 305 ? 4.364 -6.824 -5.541 1.00 96.50 305 CYS A CA 1
ATOM 2271 C C . CYS A 1 305 ? 4.627 -5.320 -5.691 1.00 96.50 305 CYS A C 1
ATOM 2273 O O . CYS A 1 305 ? 3.667 -4.575 -5.886 1.00 96.50 305 CYS A O 1
ATOM 2275 N N . VAL A 1 306 ? 5.895 -4.887 -5.651 1.00 96.56 306 VAL A N 1
ATOM 2276 C CA . VAL A 1 306 ? 6.267 -3.476 -5.857 1.00 96.56 306 VAL A CA 1
ATOM 2277 C C . VAL A 1 306 ? 5.760 -2.995 -7.214 1.00 96.56 306 VAL A C 1
ATOM 2279 O O . VAL A 1 306 ? 4.964 -2.063 -7.263 1.00 96.56 306 VAL A O 1
ATOM 2282 N N . PHE A 1 307 ? 6.159 -3.651 -8.306 1.00 96.38 307 PHE A N 1
ATOM 2283 C CA . PHE A 1 307 ? 5.825 -3.183 -9.655 1.00 96.38 307 PHE A CA 1
ATOM 2284 C C . PHE A 1 307 ? 4.347 -3.356 -10.015 1.00 96.38 307 PHE A C 1
ATOM 2286 O O . PHE A 1 307 ? 3.808 -2.537 -10.751 1.00 96.38 307 PHE A O 1
ATOM 2293 N N . SER A 1 308 ? 3.667 -4.362 -9.458 1.00 96.19 308 SER A N 1
ATOM 2294 C CA . SER A 1 308 ? 2.234 -4.589 -9.697 1.00 96.19 308 SER A CA 1
ATOM 2295 C C . SER A 1 308 ? 1.322 -3.498 -9.129 1.00 96.19 308 SER A C 1
ATOM 2297 O O . SER A 1 308 ? 0.180 -3.392 -9.558 1.00 96.19 308 SER A O 1
ATOM 2299 N N . MET A 1 309 ? 1.806 -2.716 -8.159 1.00 94.06 309 MET A N 1
ATOM 2300 C CA . MET A 1 309 ? 1.032 -1.667 -7.482 1.00 94.06 309 MET A CA 1
ATOM 2301 C C . MET A 1 309 ? 1.429 -0.245 -7.909 1.00 94.06 309 MET A C 1
ATOM 2303 O O . MET A 1 309 ? 0.934 0.729 -7.341 1.00 94.06 309 MET A O 1
ATOM 2307 N N . LEU A 1 310 ? 2.337 -0.099 -8.880 1.00 94.12 310 LEU A N 1
ATOM 2308 C CA . LEU A 1 310 ? 2.726 1.206 -9.418 1.00 94.12 310 LEU A CA 1
ATOM 2309 C C . LEU A 1 310 ? 1.728 1.675 -10.486 1.00 94.12 310 LEU A C 1
ATOM 2311 O O . LEU A 1 310 ? 1.917 1.501 -11.692 1.00 94.12 310 LEU A O 1
ATOM 2315 N N . ASP A 1 311 ? 0.672 2.332 -10.022 1.00 90.88 311 ASP A N 1
ATOM 2316 C CA . ASP A 1 311 ? -0.377 2.914 -10.862 1.00 90.88 311 ASP A CA 1
ATOM 2317 C C . ASP A 1 311 ? -0.012 4.299 -11.424 1.00 90.88 311 ASP A C 1
ATOM 2319 O O . ASP A 1 311 ? 1.000 4.901 -11.060 1.00 90.88 311 ASP A O 1
ATOM 2323 N N . SER A 1 312 ? -0.865 4.830 -12.307 1.00 91.31 312 SER A N 1
ATOM 2324 C CA . SER A 1 312 ? -0.624 6.089 -13.032 1.00 91.31 312 SER A CA 1
ATOM 2325 C C . SER A 1 312 ? -0.526 7.313 -12.127 1.00 91.31 312 SER A C 1
ATOM 2327 O O . SER A 1 312 ? 0.117 8.304 -12.461 1.00 91.31 312 SER A O 1
ATOM 2329 N N . GLN A 1 313 ? -1.094 7.220 -10.924 1.00 90.56 313 GLN A N 1
ATOM 2330 C CA . GLN A 1 313 ? -0.981 8.245 -9.886 1.00 90.56 313 GLN A CA 1
ATOM 2331 C C . GLN A 1 313 ? 0.481 8.524 -9.491 1.00 90.56 313 GLN A C 1
ATOM 2333 O O . GLN A 1 313 ? 0.790 9.614 -9.012 1.00 90.56 313 GLN A O 1
ATOM 2338 N N . PHE A 1 314 ? 1.393 7.571 -9.713 1.00 92.00 314 PHE A N 1
ATOM 2339 C CA . PHE A 1 314 ? 2.815 7.728 -9.412 1.00 92.00 314 PHE A CA 1
ATOM 2340 C C . PHE A 1 314 ? 3.650 8.244 -10.589 1.00 92.00 314 PHE A C 1
ATOM 2342 O O . PHE A 1 314 ? 4.832 8.533 -10.391 1.00 92.00 314 PHE A O 1
ATOM 2349 N N . ASP A 1 315 ? 3.087 8.385 -11.792 1.00 92.75 315 ASP A N 1
ATOM 2350 C CA . ASP A 1 315 ? 3.875 8.614 -13.012 1.00 92.75 315 ASP A CA 1
ATOM 2351 C C . ASP A 1 315 ? 4.684 9.915 -12.966 1.00 92.75 315 ASP A C 1
ATOM 2353 O O . ASP A 1 315 ? 5.849 9.931 -13.358 1.00 92.75 315 ASP A O 1
ATOM 2357 N N . ASN A 1 316 ? 4.126 10.977 -12.378 1.00 89.69 316 ASN A N 1
ATOM 2358 C CA . ASN A 1 316 ? 4.826 12.254 -12.187 1.00 89.69 316 ASN A CA 1
ATOM 2359 C C . ASN A 1 316 ? 6.106 12.112 -11.344 1.00 89.69 316 ASN A C 1
ATOM 2361 O O . ASN A 1 316 ? 7.076 12.848 -11.535 1.00 89.69 316 ASN A O 1
ATOM 2365 N N . PHE A 1 317 ? 6.129 11.156 -10.412 1.00 91.31 317 PHE A N 1
ATOM 2366 C CA . PHE A 1 317 ? 7.307 10.854 -9.603 1.00 91.31 317 PHE A CA 1
ATOM 2367 C C . PHE A 1 317 ? 8.217 9.857 -10.316 1.00 91.31 317 PHE A C 1
ATOM 2369 O O . PHE A 1 317 ? 9.434 10.041 -10.329 1.00 91.31 317 PHE A O 1
ATOM 2376 N N . LEU A 1 318 ? 7.653 8.815 -10.926 1.00 93.50 318 LEU A N 1
ATOM 2377 C CA . LEU A 1 318 ? 8.403 7.766 -11.622 1.00 93.50 318 LEU A CA 1
ATOM 2378 C C . LEU A 1 318 ? 9.140 8.283 -12.865 1.00 93.50 318 LEU A C 1
ATOM 2380 O O . LEU A 1 318 ? 10.214 7.776 -13.177 1.00 93.50 318 LEU A O 1
ATOM 2384 N N . ALA A 1 319 ? 8.625 9.326 -13.522 1.00 92.81 319 ALA A N 1
ATOM 2385 C CA . ALA A 1 319 ? 9.245 9.964 -14.685 1.00 92.81 319 ALA A CA 1
ATOM 2386 C C . ALA A 1 319 ? 10.556 10.712 -14.365 1.00 92.81 319 ALA A C 1
ATOM 2388 O O . ALA A 1 319 ? 11.266 11.148 -15.276 1.00 92.81 319 ALA A O 1
ATOM 2389 N N . GLN A 1 320 ? 10.902 10.860 -13.083 1.00 91.31 320 GLN A N 1
ATOM 2390 C CA . GLN A 1 320 ? 12.169 11.448 -12.656 1.00 91.31 320 GLN A CA 1
ATOM 2391 C C . GLN A 1 320 ? 13.342 10.508 -12.967 1.00 91.31 320 GLN A C 1
ATOM 2393 O O . GLN A 1 320 ? 13.276 9.305 -12.718 1.00 91.31 320 GLN A O 1
ATOM 2398 N N . SER A 1 321 ? 14.469 11.072 -13.418 1.00 90.44 321 SER A N 1
ATOM 2399 C CA . SER A 1 321 ? 15.657 10.311 -13.848 1.00 90.44 321 SER A CA 1
ATOM 2400 C C . SER A 1 321 ? 16.127 9.253 -12.830 1.00 90.44 321 SER A C 1
ATOM 2402 O O . SER A 1 321 ? 16.428 8.123 -13.210 1.00 90.44 321 SER A O 1
ATOM 2404 N N . ARG A 1 322 ? 16.104 9.567 -11.525 1.00 89.69 322 ARG A N 1
ATOM 2405 C CA 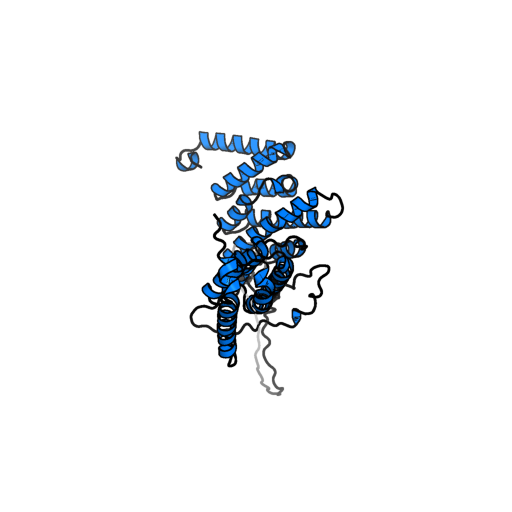. ARG A 1 322 ? 16.478 8.624 -10.449 1.00 89.69 322 ARG A CA 1
ATOM 2406 C C . ARG A 1 322 ? 15.609 7.358 -10.409 1.00 89.69 322 ARG A C 1
ATOM 2408 O O . ARG A 1 322 ? 16.115 6.269 -10.144 1.00 89.69 322 ARG A O 1
ATOM 2415 N N . HIS A 1 323 ? 14.310 7.500 -10.660 1.00 94.19 323 HIS A N 1
ATOM 2416 C CA . HIS A 1 323 ? 13.349 6.403 -10.611 1.00 94.19 323 HIS A CA 1
ATOM 2417 C C . HIS A 1 323 ? 13.336 5.641 -11.939 1.00 94.19 323 HIS A C 1
ATOM 2419 O O . HIS A 1 323 ? 13.335 4.412 -11.923 1.00 94.19 323 HIS A O 1
ATOM 2425 N N . LEU A 1 324 ? 13.464 6.345 -13.071 1.00 94.75 324 LEU A N 1
ATOM 2426 C CA . LEU A 1 324 ? 13.618 5.725 -14.391 1.00 94.75 324 LEU A CA 1
ATOM 2427 C C . LEU A 1 324 ? 14.830 4.791 -14.461 1.00 94.75 324 LEU A C 1
ATOM 2429 O O . LEU A 1 324 ? 14.695 3.665 -14.930 1.00 94.75 324 LEU A O 1
ATOM 2433 N N . ASN A 1 325 ? 15.984 5.196 -13.922 1.00 93.62 325 ASN A N 1
ATOM 2434 C CA . ASN A 1 325 ? 17.167 4.328 -13.882 1.00 93.62 325 ASN A CA 1
ATOM 2435 C C . ASN A 1 325 ? 16.899 3.018 -13.125 1.00 93.62 325 ASN A C 1
ATOM 2437 O O . ASN A 1 325 ? 17.372 1.962 -13.531 1.00 93.62 325 ASN A O 1
ATOM 2441 N N . SER A 1 326 ? 16.105 3.078 -12.054 1.00 95.56 326 SER A N 1
ATOM 2442 C CA . SER A 1 326 ? 15.699 1.889 -11.300 1.00 95.56 326 SER A CA 1
ATOM 2443 C C . SER A 1 326 ? 14.797 0.981 -12.153 1.00 95.56 326 SER A C 1
ATOM 2445 O O . SER A 1 326 ? 15.024 -0.225 -12.235 1.00 95.56 326 SER A O 1
ATOM 2447 N N . LEU A 1 327 ? 13.827 1.556 -12.871 1.00 95.62 327 LEU A N 1
ATOM 2448 C CA . LEU A 1 327 ? 12.960 0.807 -13.789 1.00 95.62 327 LEU A CA 1
ATOM 2449 C C . LEU A 1 327 ? 13.741 0.169 -14.949 1.00 95.62 327 LEU A C 1
ATOM 2451 O O . LEU A 1 327 ? 13.454 -0.962 -15.329 1.00 95.62 327 LEU A O 1
ATOM 2455 N N . PHE A 1 328 ? 14.764 0.838 -15.482 1.00 94.50 328 PHE A N 1
ATOM 2456 C CA . PHE A 1 328 ? 15.603 0.270 -16.543 1.00 94.50 328 PHE A CA 1
ATOM 2457 C C . PHE A 1 328 ? 16.405 -0.949 -16.077 1.00 94.50 328 PHE A C 1
ATOM 2459 O O . PHE A 1 328 ? 16.584 -1.893 -16.847 1.00 94.50 328 PHE A O 1
ATOM 2466 N N . VAL A 1 329 ? 16.846 -0.972 -14.817 1.00 94.62 329 VAL A N 1
ATOM 2467 C CA . VAL A 1 329 ? 17.466 -2.170 -14.231 1.00 94.62 329 VAL A CA 1
ATOM 2468 C C . VAL A 1 329 ? 16.429 -3.287 -14.082 1.00 94.62 329 VAL A C 1
ATOM 2470 O O . VAL A 1 329 ? 16.688 -4.412 -14.503 1.00 94.62 329 VAL A O 1
ATOM 2473 N N . ALA A 1 330 ? 15.234 -2.966 -13.575 1.00 95.62 330 ALA A N 1
ATOM 2474 C CA . ALA A 1 330 ? 14.139 -3.924 -13.388 1.00 95.62 330 ALA A CA 1
ATOM 2475 C C . ALA A 1 330 ? 13.596 -4.525 -14.701 1.00 95.62 330 ALA A C 1
ATOM 2477 O O . ALA A 1 330 ? 12.945 -5.565 -14.693 1.00 95.62 330 ALA A O 1
ATOM 2478 N N . LEU A 1 331 ? 13.879 -3.914 -15.854 1.00 94.25 331 LEU A N 1
ATOM 2479 C CA . LEU A 1 331 ? 13.517 -4.470 -17.160 1.00 94.25 331 LEU A CA 1
ATOM 2480 C C . LEU A 1 331 ? 14.291 -5.756 -17.497 1.00 94.25 331 LEU A C 1
ATOM 2482 O O . LEU A 1 331 ? 13.852 -6.547 -18.329 1.00 94.25 331 LEU A O 1
ATOM 2486 N N . ASN A 1 332 ? 15.430 -5.970 -16.836 1.00 92.62 332 ASN A N 1
ATOM 2487 C CA . ASN A 1 332 ? 16.260 -7.164 -16.972 1.00 92.62 332 ASN A CA 1
ATOM 2488 C C . ASN A 1 332 ? 16.068 -8.133 -15.792 1.00 92.62 332 ASN A C 1
ATOM 2490 O O . ASN A 1 332 ? 16.987 -8.872 -15.448 1.00 92.62 332 ASN A O 1
ATOM 2494 N N . ASP A 1 333 ? 14.896 -8.110 -15.150 1.00 95.81 333 ASP A N 1
ATOM 2495 C CA . ASP A 1 333 ? 14.567 -9.031 -14.064 1.00 95.81 333 ASP A CA 1
ATOM 2496 C C . ASP A 1 333 ? 14.551 -10.495 -14.543 1.00 95.81 333 ASP A C 1
ATOM 2498 O O . ASP A 1 333 ? 14.122 -10.801 -15.659 1.00 95.81 333 ASP A O 1
ATOM 2502 N N . GLU A 1 334 ? 14.988 -11.414 -13.681 1.00 93.50 334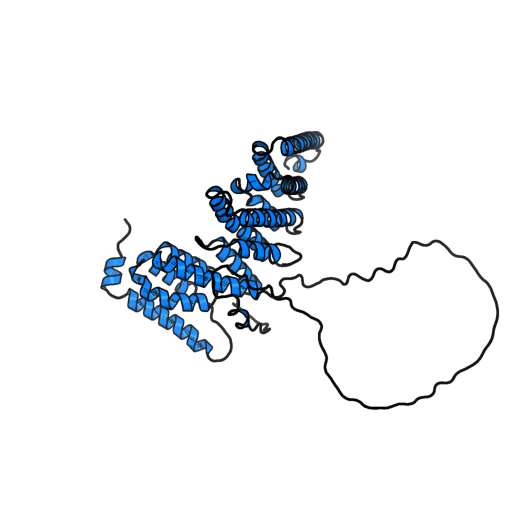 GLU A N 1
ATOM 2503 C CA . GLU A 1 334 ? 14.964 -12.855 -13.953 1.00 93.50 334 GLU A CA 1
ATOM 2504 C C . GLU A 1 334 ? 13.539 -13.393 -14.167 1.00 93.50 334 GLU A C 1
ATOM 2506 O O . GLU A 1 334 ? 13.333 -14.337 -14.931 1.00 93.50 334 GLU A O 1
ATOM 2511 N N . VAL A 1 335 ? 12.532 -12.776 -13.541 1.00 95.31 335 VAL A N 1
ATOM 2512 C CA . VAL A 1 335 ? 11.137 -13.196 -13.663 1.00 95.31 335 VAL A CA 1
ATOM 2513 C C . VAL A 1 335 ? 10.465 -12.457 -14.814 1.00 95.31 335 VAL A C 1
ATOM 2515 O O . VAL A 1 335 ? 10.254 -11.244 -14.768 1.00 95.31 335 VAL A O 1
ATOM 2518 N N . PHE A 1 336 ? 10.027 -13.209 -15.828 1.00 92.25 336 PHE A N 1
ATOM 2519 C CA . PHE A 1 336 ? 9.321 -12.671 -16.998 1.00 92.25 336 PHE A CA 1
ATOM 2520 C C . PHE A 1 336 ? 8.115 -11.786 -16.636 1.00 92.25 336 PHE A C 1
ATOM 2522 O O . PHE A 1 336 ? 7.966 -10.684 -17.158 1.00 92.25 336 PHE A O 1
ATOM 2529 N N . ALA A 1 337 ? 7.290 -12.216 -15.674 1.00 95.50 337 ALA A N 1
ATOM 2530 C CA . ALA A 1 337 ? 6.128 -11.442 -15.234 1.00 95.50 337 ALA A CA 1
ATOM 2531 C C . ALA A 1 337 ? 6.503 -10.044 -14.700 1.00 95.50 337 ALA A C 1
ATOM 2533 O O . ALA A 1 337 ? 5.742 -9.096 -14.882 1.00 95.50 337 ALA A O 1
ATOM 2534 N N . ILE A 1 338 ? 7.672 -9.901 -14.064 1.00 96.56 338 ILE A N 1
ATOM 2535 C CA . ILE A 1 338 ? 8.166 -8.608 -13.577 1.00 96.56 338 ILE A CA 1
ATOM 2536 C C . ILE A 1 338 ? 8.620 -7.746 -14.754 1.00 96.56 338 ILE A C 1
ATOM 2538 O O . ILE A 1 338 ? 8.205 -6.590 -14.842 1.00 96.56 338 ILE A O 1
ATOM 2542 N N . ARG A 1 339 ? 9.376 -8.320 -15.702 1.00 95.19 339 ARG A N 1
ATOM 2543 C CA . ARG A 1 339 ? 9.770 -7.633 -16.946 1.00 95.19 339 ARG A CA 1
ATOM 2544 C C . ARG A 1 339 ? 8.553 -7.058 -17.679 1.00 95.19 339 ARG A C 1
ATOM 2546 O O . ARG A 1 339 ? 8.581 -5.900 -18.088 1.00 95.19 339 ARG A O 1
ATOM 2553 N N . GLY A 1 340 ? 7.464 -7.825 -17.770 1.00 94.50 340 GLY A N 1
ATOM 2554 C CA . GLY A 1 340 ? 6.200 -7.381 -18.366 1.00 94.50 340 GLY A CA 1
ATOM 2555 C C . GLY A 1 340 ? 5.552 -6.198 -17.634 1.00 94.50 340 GLY A C 1
ATOM 2556 O O . GLY A 1 340 ? 5.179 -5.215 -18.273 1.00 94.50 340 GLY A O 1
ATOM 2557 N N . LEU A 1 341 ? 5.464 -6.246 -16.299 1.00 96.31 341 LEU A N 1
ATOM 2558 C CA . LEU A 1 341 ? 4.921 -5.142 -15.491 1.00 96.31 341 LEU A CA 1
ATOM 2559 C C . LEU A 1 341 ? 5.759 -3.862 -15.630 1.00 96.31 341 LEU A C 1
ATOM 2561 O O . LEU A 1 341 ? 5.217 -2.767 -15.788 1.00 96.31 341 LEU A O 1
ATOM 2565 N N . VAL A 1 342 ? 7.086 -3.996 -15.614 1.00 96.56 342 VAL A N 1
ATOM 2566 C CA . VAL 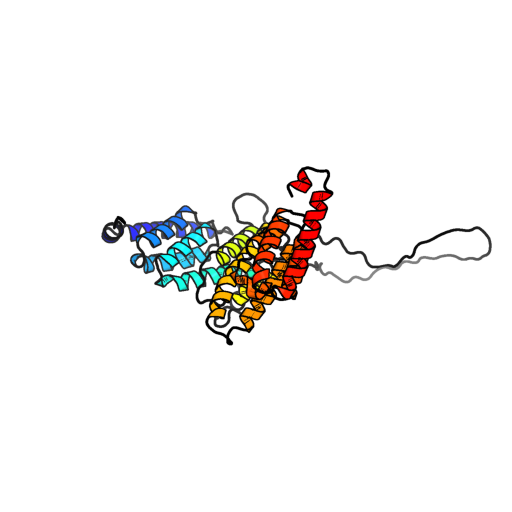A 1 342 ? 8.011 -2.868 -15.787 1.00 96.56 342 VAL A CA 1
ATOM 2567 C C . VAL A 1 342 ? 7.903 -2.290 -17.197 1.00 96.56 342 VAL A C 1
ATOM 2569 O O . VAL A 1 342 ? 7.870 -1.070 -17.347 1.00 96.56 342 VAL A O 1
ATOM 2572 N N . MET A 1 343 ? 7.778 -3.136 -18.224 1.00 94.81 343 MET A N 1
ATOM 2573 C CA . MET A 1 343 ? 7.561 -2.699 -19.605 1.00 94.81 343 MET A CA 1
ATOM 2574 C C . MET A 1 343 ? 6.256 -1.907 -19.750 1.00 94.81 343 MET A C 1
ATOM 2576 O O . MET A 1 343 ? 6.257 -0.844 -20.364 1.00 94.81 343 MET A O 1
ATOM 2580 N N . GLN A 1 344 ? 5.158 -2.373 -19.148 1.00 94.69 344 GLN A N 1
ATOM 2581 C CA . GLN A 1 344 ? 3.883 -1.643 -19.144 1.00 94.69 344 GLN A CA 1
ATOM 2582 C C . GLN A 1 344 ? 4.009 -0.283 -18.445 1.00 94.69 344 GLN A C 1
ATOM 2584 O O . GLN A 1 344 ? 3.531 0.728 -18.962 1.00 94.69 344 GLN A O 1
ATOM 2589 N N . CYS A 1 345 ? 4.700 -0.243 -17.303 1.00 95.06 345 CYS A N 1
ATOM 2590 C CA . CYS A 1 345 ? 4.968 0.992 -16.569 1.00 95.06 345 CYS A CA 1
ATOM 2591 C C . CYS A 1 345 ? 5.803 1.981 -17.402 1.00 95.06 345 CYS A C 1
ATOM 2593 O O . CYS A 1 345 ? 5.422 3.140 -17.548 1.00 95.06 345 CYS A O 1
ATOM 2595 N N . LEU A 1 346 ? 6.895 1.525 -18.024 1.00 95.31 346 LEU A N 1
ATOM 2596 C CA . LEU A 1 346 ? 7.713 2.352 -18.918 1.00 95.31 346 LEU A CA 1
ATOM 2597 C C . LEU A 1 346 ? 6.938 2.804 -20.161 1.00 95.31 346 LEU A C 1
ATOM 2599 O O . LEU A 1 346 ? 7.097 3.944 -20.586 1.00 95.31 346 LEU A O 1
ATOM 2603 N N . GLY A 1 347 ? 6.072 1.955 -20.715 1.00 94.75 347 GLY A N 1
ATOM 2604 C CA . GLY A 1 347 ? 5.174 2.323 -21.808 1.00 94.75 347 GLY A CA 1
ATOM 2605 C C . GLY A 1 347 ? 4.301 3.520 -21.435 1.00 94.75 347 GLY A C 1
ATOM 2606 O O . GLY A 1 347 ? 4.298 4.517 -22.151 1.00 94.75 347 GLY A O 1
ATOM 2607 N N . ARG A 1 348 ? 3.662 3.481 -20.262 1.00 95.06 348 ARG A N 1
ATOM 2608 C CA . ARG A 1 348 ? 2.872 4.606 -19.735 1.00 95.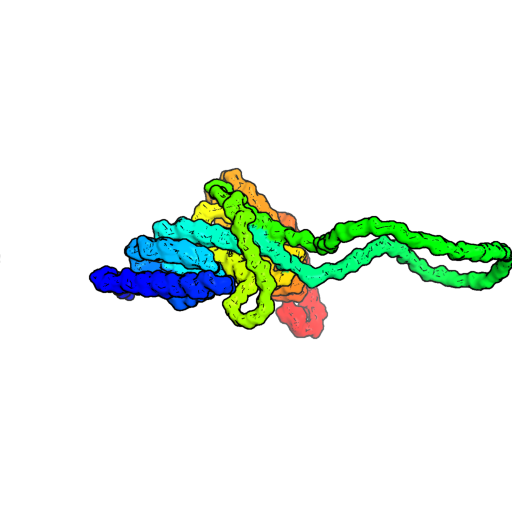06 348 ARG A CA 1
ATOM 2609 C C . ARG A 1 348 ? 3.724 5.856 -19.481 1.00 95.06 348 ARG A C 1
ATOM 2611 O O . ARG A 1 348 ? 3.329 6.966 -19.820 1.00 95.06 348 ARG A O 1
ATOM 2618 N N . LEU A 1 349 ? 4.931 5.684 -18.942 1.00 95.12 349 LEU A N 1
ATOM 2619 C CA . LEU A 1 349 ? 5.865 6.789 -18.691 1.00 95.12 349 LEU A CA 1
ATOM 2620 C C . LEU A 1 349 ? 6.420 7.423 -19.971 1.00 95.12 349 LEU A C 1
ATOM 2622 O O . LEU A 1 349 ? 6.930 8.544 -19.912 1.00 95.12 349 LEU A O 1
ATOM 2626 N N . SER A 1 350 ? 6.324 6.746 -21.117 1.00 95.00 350 SER A N 1
ATOM 2627 C CA . SER A 1 350 ? 6.760 7.299 -22.400 1.00 95.00 350 SER A CA 1
ATOM 2628 C C . SER A 1 350 ? 5.909 8.489 -22.853 1.00 95.00 350 SER A C 1
ATOM 2630 O O . SER A 1 350 ? 6.440 9.368 -23.529 1.00 95.00 350 SER A O 1
ATOM 2632 N N . ASP A 1 351 ? 4.654 8.576 -22.402 1.00 93.50 351 ASP A N 1
ATOM 2633 C CA . ASP A 1 351 ? 3.783 9.729 -22.651 1.00 93.50 351 ASP A CA 1
ATOM 2634 C C . ASP A 1 351 ? 4.167 10.936 -21.778 1.00 93.50 351 ASP A C 1
ATOM 2636 O O . ASP A 1 351 ? 4.017 12.086 -22.188 1.00 93.50 351 ASP A O 1
ATOM 2640 N N . VAL A 1 352 ? 4.703 10.685 -20.577 1.00 93.44 352 VAL A N 1
ATOM 2641 C CA . VAL A 1 352 ? 5.081 11.729 -19.607 1.00 93.44 352 VAL A CA 1
ATOM 2642 C C . VAL A 1 352 ? 6.500 12.248 -19.855 1.00 93.44 352 VAL A C 1
ATOM 2644 O O . VAL A 1 352 ? 6.746 13.451 -19.794 1.00 93.44 352 VAL A O 1
ATOM 2647 N N . ASN A 1 353 ? 7.451 11.352 -20.130 1.00 93.44 353 ASN A N 1
ATOM 2648 C CA . ASN A 1 353 ? 8.852 11.689 -20.388 1.00 93.44 353 ASN A CA 1
ATOM 2649 C C . ASN A 1 353 ? 9.411 10.884 -21.579 1.00 93.44 353 ASN A C 1
ATOM 2651 O O . ASN A 1 353 ? 10.225 9.966 -21.398 1.00 93.44 353 ASN A O 1
ATOM 2655 N N . PRO A 1 354 ? 9.013 11.234 -22.818 1.00 94.12 354 PRO A N 1
ATOM 2656 C CA . PRO A 1 354 ? 9.449 10.514 -24.011 1.00 94.12 354 PRO A CA 1
ATOM 2657 C C . PRO A 1 354 ? 10.963 10.599 -24.226 1.00 94.12 354 PRO A C 1
ATOM 2659 O O . PRO A 1 354 ? 11.577 9.619 -24.641 1.00 94.12 354 PRO A O 1
ATOM 2662 N N . ALA A 1 355 ? 11.584 11.737 -23.897 1.00 93.69 355 ALA A N 1
ATOM 2663 C CA . ALA A 1 355 ? 13.003 11.985 -24.147 1.00 93.69 355 ALA A CA 1
ATOM 2664 C C . ALA A 1 355 ? 13.921 10.984 -23.427 1.00 93.69 355 ALA A C 1
ATOM 2666 O O . ALA A 1 355 ? 14.911 10.534 -24.001 1.00 93.69 355 ALA A O 1
ATOM 2667 N N . CYS A 1 356 ? 13.593 10.615 -22.185 1.00 90.62 356 CYS A N 1
ATOM 2668 C CA . CYS A 1 356 ? 14.388 9.655 -21.419 1.00 90.62 356 CYS A CA 1
ATOM 2669 C C . CYS A 1 356 ? 13.965 8.199 -21.655 1.00 90.62 356 CYS A C 1
ATOM 2671 O O . CYS A 1 356 ? 14.803 7.304 -21.570 1.00 90.62 356 CYS A O 1
ATOM 2673 N N . VAL A 1 357 ? 12.680 7.945 -21.919 1.00 94.62 357 VAL A N 1
ATOM 2674 C CA . VAL A 1 357 ? 12.129 6.581 -21.942 1.00 94.62 357 VAL A CA 1
ATOM 2675 C C . VAL A 1 357 ? 12.167 5.954 -23.337 1.00 94.62 357 VAL A C 1
ATOM 2677 O O . VAL A 1 357 ? 12.541 4.786 -23.470 1.00 94.62 357 VAL A O 1
ATOM 2680 N N . GLN A 1 358 ? 11.834 6.709 -24.392 1.00 93.25 358 GLN A N 1
ATOM 2681 C CA . GLN A 1 358 ? 11.756 6.165 -25.755 1.00 93.25 358 GLN A CA 1
ATOM 2682 C C . GLN A 1 358 ? 13.077 5.571 -26.271 1.00 93.25 358 GLN A C 1
ATOM 2684 O O . GLN A 1 358 ? 13.019 4.507 -26.893 1.00 93.25 358 GLN A O 1
ATOM 2689 N N . PRO A 1 359 ? 14.267 6.161 -26.022 1.00 93.88 359 PRO A N 1
ATOM 2690 C CA . PRO A 1 359 ? 15.526 5.561 -26.469 1.00 93.88 359 PRO A CA 1
ATOM 2691 C C . PRO A 1 359 ? 15.763 4.167 -25.872 1.00 93.88 359 PRO A C 1
ATOM 2693 O O . PRO A 1 359 ? 16.172 3.241 -26.581 1.00 93.88 359 PRO A O 1
ATOM 2696 N N . THR A 1 360 ? 15.450 3.994 -24.586 1.00 91.69 360 THR A N 1
ATOM 2697 C CA . THR A 1 360 ? 15.578 2.706 -23.895 1.00 91.69 360 THR A CA 1
ATOM 2698 C C . THR A 1 360 ? 14.560 1.700 -24.424 1.00 91.69 360 THR A C 1
ATOM 2700 O O . THR A 1 360 ? 14.940 0.582 -24.767 1.00 91.69 360 THR A O 1
ATOM 2703 N N . LEU A 1 361 ? 13.293 2.101 -24.583 1.00 92.94 361 LEU A N 1
ATOM 2704 C CA . LEU A 1 361 ? 12.253 1.233 -25.149 1.00 92.94 361 LEU A CA 1
ATOM 2705 C C . LEU A 1 361 ? 12.589 0.779 -26.572 1.00 92.94 361 LEU A C 1
ATOM 2707 O O . LEU A 1 361 ? 12.445 -0.400 -26.888 1.00 92.94 361 LEU A O 1
ATOM 2711 N N . ARG A 1 362 ? 13.103 1.679 -27.419 1.00 94.88 362 ARG A N 1
ATOM 2712 C CA . ARG A 1 362 ? 13.560 1.330 -28.771 1.00 94.88 362 ARG A CA 1
ATOM 2713 C C . ARG A 1 362 ? 14.695 0.309 -28.732 1.00 94.88 362 ARG A C 1
ATOM 2715 O O . ARG A 1 362 ? 14.678 -0.646 -29.502 1.00 94.88 362 ARG A O 1
ATOM 2722 N N . SER A 1 363 ? 15.666 0.500 -27.841 1.00 93.38 363 SER A N 1
ATOM 2723 C CA . SER A 1 363 ? 16.795 -0.426 -27.685 1.00 93.38 363 SER A CA 1
ATOM 2724 C C . SER A 1 363 ? 16.326 -1.815 -27.250 1.00 93.38 363 SER A C 1
ATOM 2726 O O . SER A 1 363 ? 16.799 -2.823 -27.769 1.00 93.38 363 SER A O 1
ATOM 2728 N N . VAL A 1 364 ? 15.349 -1.873 -26.344 1.00 91.56 364 VAL A N 1
ATOM 2729 C CA . VAL A 1 364 ? 14.775 -3.132 -25.856 1.00 91.56 364 VAL A CA 1
ATOM 2730 C C . VAL A 1 364 ? 13.937 -3.808 -26.936 1.00 91.56 364 VAL A C 1
ATOM 2732 O O . VAL A 1 364 ? 14.068 -5.010 -27.124 1.00 91.56 364 VAL A O 1
ATOM 2735 N N . LEU A 1 365 ? 13.143 -3.054 -27.699 1.00 92.12 365 LEU A N 1
ATOM 2736 C CA . LEU A 1 365 ? 12.388 -3.589 -28.832 1.00 92.12 365 LEU A CA 1
ATOM 2737 C C . LEU A 1 365 ? 13.313 -4.223 -29.878 1.00 92.12 365 LEU A C 1
ATOM 2739 O O . LEU A 1 365 ? 13.055 -5.333 -30.333 1.00 92.12 365 LEU A O 1
ATOM 2743 N N . LEU A 1 366 ? 14.406 -3.542 -30.238 1.00 93.12 366 LEU A N 1
ATOM 2744 C CA . LEU A 1 366 ? 15.397 -4.087 -31.170 1.00 93.12 366 LEU A CA 1
ATOM 2745 C C . LEU A 1 366 ? 16.036 -5.368 -30.627 1.00 93.12 366 LEU A C 1
ATOM 2747 O O . LEU A 1 366 ? 16.197 -6.332 -31.377 1.00 93.12 366 LEU A O 1
ATOM 2751 N N . LYS A 1 367 ? 16.350 -5.398 -29.326 1.00 89.88 367 LYS A N 1
ATOM 2752 C CA . LYS A 1 367 ? 16.855 -6.599 -28.658 1.00 89.88 367 LYS A CA 1
ATOM 2753 C C . LYS A 1 367 ? 15.845 -7.748 -28.736 1.00 89.88 367 LYS A C 1
ATOM 2755 O O . LYS A 1 367 ? 16.219 -8.818 -29.183 1.00 89.88 367 LYS A O 1
ATOM 2760 N N . ILE A 1 368 ? 14.571 -7.510 -28.414 1.00 87.94 368 ILE A N 1
ATOM 2761 C CA . ILE A 1 368 ? 13.507 -8.528 -28.478 1.00 87.94 368 ILE A CA 1
ATOM 2762 C C . ILE A 1 368 ? 13.333 -9.068 -29.904 1.00 87.94 368 ILE A C 1
ATOM 2764 O O . ILE A 1 368 ? 13.220 -10.273 -30.086 1.00 87.94 368 ILE A O 1
ATOM 2768 N N . ILE A 1 369 ? 13.339 -8.206 -30.928 1.00 90.12 369 ILE A N 1
ATOM 2769 C CA . ILE A 1 369 ? 13.225 -8.643 -32.333 1.00 90.12 369 ILE A CA 1
ATOM 2770 C C . ILE A 1 369 ? 14.413 -9.530 -32.730 1.00 90.12 369 ILE A C 1
ATOM 2772 O O . ILE A 1 369 ? 14.225 -10.533 -33.416 1.00 90.12 369 ILE A O 1
ATOM 2776 N N . THR A 1 370 ? 15.620 -9.164 -32.295 1.00 90.31 370 THR A N 1
ATOM 2777 C CA . THR A 1 370 ? 16.844 -9.933 -32.566 1.00 90.31 370 THR A CA 1
ATOM 2778 C C . THR A 1 370 ? 16.805 -11.278 -31.840 1.00 90.31 370 THR A C 1
ATOM 2780 O O . THR A 1 370 ? 16.961 -12.318 -32.472 1.00 90.31 370 THR A O 1
ATOM 2783 N N . ASP A 1 371 ? 16.486 -11.269 -30.543 1.00 86.50 371 ASP A N 1
ATOM 2784 C CA . ASP A 1 371 ? 16.348 -12.475 -29.724 1.00 86.50 371 ASP A CA 1
ATOM 2785 C C . ASP A 1 371 ? 15.275 -13.413 -30.309 1.00 86.50 371 ASP A C 1
ATOM 2787 O O . ASP A 1 371 ? 15.474 -14.625 -30.377 1.00 86.50 371 ASP A O 1
ATOM 2791 N N . LEU A 1 372 ? 14.163 -12.870 -30.817 1.00 86.88 372 LEU A N 1
ATOM 2792 C CA . LEU A 1 372 ? 13.113 -13.652 -31.467 1.00 86.88 372 LEU A CA 1
ATOM 2793 C C . LEU A 1 372 ? 13.591 -14.292 -32.780 1.00 86.88 372 LEU A C 1
ATOM 2795 O O . LEU A 1 372 ? 13.275 -15.459 -33.030 1.00 86.88 372 LEU A O 1
ATOM 2799 N N . ALA A 1 373 ? 14.349 -13.553 -33.597 1.00 85.69 373 ALA A N 1
ATOM 2800 C CA . ALA A 1 373 ? 14.901 -14.040 -34.862 1.00 85.69 373 ALA A CA 1
ATOM 2801 C C . ALA A 1 373 ? 15.940 -15.156 -34.654 1.00 85.69 373 ALA A C 1
ATOM 2803 O O . ALA A 1 373 ? 15.932 -16.140 -35.396 1.00 85.69 373 ALA A O 1
ATOM 2804 N N . ASP A 1 374 ? 16.767 -15.034 -33.613 1.00 84.88 374 ASP A N 1
ATOM 2805 C CA . ASP A 1 374 ? 17.875 -15.950 -33.326 1.00 84.88 374 ASP A CA 1
ATOM 2806 C C . ASP A 1 374 ? 17.502 -17.079 -32.338 1.00 84.88 374 ASP A C 1
ATOM 2808 O O . ASP A 1 374 ? 18.273 -18.022 -32.134 1.00 84.88 374 ASP A O 1
ATOM 2812 N N . SER A 1 375 ? 16.314 -17.037 -31.718 1.00 80.19 375 SER A N 1
ATOM 2813 C CA . SER A 1 375 ? 15.902 -18.039 -30.723 1.00 80.19 375 SER A CA 1
ATOM 2814 C C . SER A 1 375 ? 15.598 -19.417 -31.332 1.00 80.19 375 SER A C 1
ATOM 2816 O O . SER A 1 375 ? 14.737 -19.604 -32.200 1.00 80.19 375 SER A O 1
ATOM 2818 N N . GLY A 1 376 ? 16.275 -20.438 -30.799 1.00 72.44 376 GLY A N 1
ATOM 2819 C CA . GLY A 1 376 ? 16.066 -21.846 -31.159 1.00 72.44 376 GLY A CA 1
ATOM 2820 C C . GLY A 1 376 ? 15.052 -22.599 -30.286 1.00 72.44 376 GLY A C 1
ATOM 2821 O O . GLY A 1 376 ? 14.683 -23.721 -30.622 1.00 72.44 376 GLY A O 1
ATOM 2822 N N . THR A 1 377 ? 14.594 -22.025 -29.168 1.00 76.12 377 THR A N 1
ATOM 2823 C CA . THR A 1 377 ? 13.734 -22.707 -28.183 1.00 76.12 377 THR A CA 1
ATOM 2824 C C . THR A 1 377 ? 12.340 -22.080 -28.119 1.00 76.12 377 THR A C 1
ATOM 2826 O O . THR A 1 377 ? 12.200 -20.864 -28.057 1.00 76.12 377 THR A O 1
ATOM 2829 N N . ALA A 1 378 ? 11.288 -22.909 -28.096 1.00 74.75 378 ALA A N 1
ATOM 2830 C CA . ALA A 1 378 ? 9.895 -22.442 -28.059 1.00 74.75 378 ALA A CA 1
ATOM 2831 C C . ALA A 1 378 ? 9.582 -21.578 -26.823 1.00 74.75 378 ALA A C 1
ATOM 2833 O O . ALA A 1 378 ? 8.865 -20.594 -26.932 1.00 74.75 378 ALA A O 1
ATOM 2834 N N . LYS A 1 379 ? 10.189 -21.897 -25.672 1.00 73.31 379 LYS A N 1
ATOM 2835 C CA . LYS A 1 379 ? 10.016 -21.139 -24.427 1.00 73.31 379 LYS A CA 1
ATOM 2836 C C . LYS A 1 379 ? 10.545 -19.701 -24.525 1.00 73.31 379 LYS A C 1
ATOM 2838 O O . LYS A 1 379 ? 9.891 -18.795 -24.039 1.00 73.31 379 LYS A O 1
ATOM 2843 N N . ASN A 1 380 ? 11.673 -19.482 -25.205 1.00 73.06 380 ASN A N 1
ATOM 2844 C CA . ASN A 1 380 ? 12.232 -18.138 -25.417 1.00 73.06 380 ASN A CA 1
ATOM 2845 C C . ASN A 1 380 ? 11.494 -17.345 -26.508 1.00 73.06 380 ASN A C 1
ATOM 2847 O O . ASN A 1 380 ? 11.823 -16.190 -26.733 1.00 73.06 380 ASN A O 1
ATOM 2851 N N . LYS A 1 381 ? 10.593 -17.995 -27.256 1.00 71.69 381 LYS A N 1
ATOM 2852 C CA . LYS A 1 381 ? 9.683 -17.333 -28.201 1.00 71.69 381 LYS A CA 1
ATOM 2853 C C . LYS A 1 381 ? 8.358 -16.958 -27.546 1.00 71.69 381 LYS A C 1
ATOM 2855 O O . LYS A 1 381 ? 7.653 -16.100 -28.064 1.00 71.69 381 LYS A O 1
ATOM 2860 N N . GLU A 1 382 ? 7.983 -17.689 -26.497 1.00 74.88 382 GLU A N 1
ATOM 2861 C CA . GLU A 1 382 ? 6.769 -17.459 -25.718 1.00 74.88 382 GLU A CA 1
ATOM 2862 C C . GLU A 1 382 ? 6.974 -16.361 -24.665 1.00 74.88 382 GLU A C 1
ATOM 2864 O O . GLU A 1 382 ? 6.105 -15.504 -24.505 1.00 74.88 382 GLU A O 1
ATOM 2869 N N . GLU A 1 383 ? 8.118 -16.388 -23.973 1.00 71.19 383 GLU A N 1
ATOM 2870 C CA . GLU A 1 383 ? 8.657 -15.246 -23.217 1.00 71.19 383 GLU A CA 1
ATOM 2871 C C . GLU A 1 383 ? 9.200 -14.173 -24.166 1.00 71.19 383 GLU A C 1
ATOM 2873 O O . GLU A 1 383 ? 9.013 -12.971 -23.868 1.00 71.19 383 GLU A O 1
#

Foldseek 3Di:
DPPLPQVVCVVVCVLVVVLVVLVVVLVVLVVVPPPDDDLDDDPLVSLVVLLVCCQNHFQVCCVSVVVVLLSNLVRAFDPSNLVSLQSNCVRHVVCVVVSLVSLLVSLLLLQQQDWDLADPDDDDPDDDDDDDDDDDDDDDDDDDDDDDDDDDDDDDDDDDDDDDDDDDDDTDGQQGQDFPPDPCNPPSVPPDDPDDDDDDDDDDQDSVNRNLSSLQSLLPHDNPPGDCLSVLLSLLVAQQDSRRHVDPSSNLSSLSSSLSVVLVLLVVCVVDPDPSVVSVVSNLVSLLSLLCSLQPPPDPSSVLSSLVSDDPSCLVSCLDPSNVVSLLSQCPDPDPSSVVSSLVSLVSNCVVRVPPRVVSNVVVVVVLVVQCVPDPDPVSVVD